Protein 7AT0 (pdb70)

Secondary structure (DSSP, 8-state):
--THHHHHHHHHHHH-GGG-SSHHHHHHHHHHHHTTS---TT-EEEEEE-SSSEEEEEE-TT-EEEEEEEEE--STTTS--HHHHHHHHHHHHHHHTEEEEEE----TTTS-TTHHHHHHHHHHHHHHHTT--GGGEEEEEETHHHHHHHHHHHHHHHTTPPP-SEEEEES----TT--STHHHHTTTT-SS--HHHHHHHHHHHHTTS-TT-TTTSGGGS--TT---EEEEEESS-TTHHHHHHHHHHHHHTT--EEEEEETTPPTTGGGGTTT-HHHHHHHHHHHHHHHHHH-/--HHHHHHHHHHHHH-GGG-SSHHHHHHHHHHHHTTSPPPTT-EEEEEEETTEEEEEEE-TT-EEEEEEEEE--STTTS--HHHHHHHHHHHHHHHTEEEEEE----TTTS-TTHHHHHHHHHHHHHHHTT--GGGEEEEEETHHHHHHHHHHHHHHHTTPPP-SEEEEES----TT--STHHHHTTTTSSS--HHHHHHHHHHHHTTS-TT-TTTSGGGS--TTPPPEEEEEETT-TTHHHHHHHHHHHHHTT--EEEEEETT--TTGGGGTTT-HHHHHHHHHHHHHHHHH-

Organism: NCBI:txid77133

InterPro domains:
  IPR002168 Lipase, GDXG, putative histidine active site [PS01173] (69-85)
  IPR013094 Alpha/beta hydrolase fold-3 [PF07859] (69-270)
  IPR029058 Alpha/Beta hydrolase fold [G3DSA:3.40.50.1820] (4-295)
  IPR029058 Alpha/Beta hydrolase fold [SSF53474] (12-294)
  IPR033140 Lipase, GDXG, putative serine active site [PS01174] (137-149)
  IPR050300 GDXG lipolytic enzyme [PTHR48081] (61-293)

Structure (mmCIF, N/CA/C/O backbone):
data_7AT0
#
_entry.id   7AT0
#
_cell.length_a   47.883
_cell.length_b   80.168
_cell.length_c   144.989
_cell.angle_alpha   90.00
_cell.angle_beta   90.00
_cell.angle_gamma   90.00
#
_symmetry.space_group_name_H-M   'P 21 21 21'
#
loop_
_entity.id
_entity.type
_entity.pdbx_description
1 polymer EstD11
2 non-polymer 'FORMIC ACID'
3 non-polymer PHENOL
4 water water
#
loop_
_atom_site.group_PDB
_atom_site.id
_atom_site.type_symbol
_atom_site.label_atom_id
_atom_site.label_alt_id
_atom_site.label_comp_id
_atom_site.label_asym_id
_atom_site.label_entity_id
_atom_site.label_seq_id
_atom_site.pdbx_PDB_ins_code
_atom_site.Cartn_x
_atom_site.Cartn_y
_atom_site.Cartn_z
_atom_site.occupancy
_atom_site.B_iso_or_equiv
_atom_site.auth_seq_id
_atom_site.auth_comp_id
_atom_site.auth_asym_id
_atom_site.auth_atom_id
_atom_site.pdbx_PDB_model_num
ATOM 1 N N . ALA A 1 1 ? -18.149 -12.771 -14.048 1.00 36.90 2 ALA A N 1
ATOM 2 C CA . ALA A 1 1 ? -17.269 -11.591 -13.842 1.00 30.58 2 ALA A CA 1
ATOM 3 C C . ALA A 1 1 ? -17.992 -10.363 -14.288 1.00 27.25 2 ALA A C 1
ATOM 4 O O . ALA A 1 1 ? -18.991 -10.487 -14.996 1.00 27.63 2 ALA A O 1
ATOM 6 N N . SER A 1 2 ? -17.534 -9.186 -13.834 1.00 25.33 3 SER A N 1
ATOM 7 C CA . SER A 1 2 ? -18.104 -7.903 -14.257 1.00 29.83 3 SER A CA 1
ATOM 8 C C . SER A 1 2 ? -18.109 -7.784 -15.795 1.00 27.76 3 SER A C 1
ATOM 9 O O . SER A 1 2 ? -17.265 -8.307 -16.478 1.00 25.21 3 SER A O 1
ATOM 12 N N . GLU A 1 3 ? -19.111 -7.109 -16.353 1.00 28.41 4 GLU A N 1
ATOM 13 C CA . GLU A 1 3 ? -19.119 -6.842 -17.803 1.00 25.70 4 GLU A CA 1
ATOM 14 C C . GLU A 1 3 ? -17.906 -6.010 -18.256 1.00 23.54 4 GLU A C 1
ATOM 15 O O . GLU A 1 3 ? -17.475 -6.097 -19.407 1.00 24.67 4 GLU A O 1
ATOM 21 N N . ALA A 1 4 ? -17.345 -5.221 -17.334 1.00 20.78 5 ALA A N 1
ATOM 22 C CA . ALA A 1 4 ? -16.097 -4.488 -17.577 1.00 20.12 5 ALA A CA 1
ATOM 23 C C . ALA A 1 4 ? -14.942 -5.368 -18.026 1.00 16.20 5 ALA A C 1
ATOM 24 O O . ALA A 1 4 ? -14.044 -4.914 -18.774 1.00 16.86 5 ALA A O 1
ATOM 26 N N . LEU A 1 5 ? -14.944 -6.621 -17.596 1.00 16.18 6 LEU A N 1
ATOM 27 C CA . LEU A 1 5 ? -13.938 -7.554 -18.063 1.00 16.20 6 LEU A CA 1
ATOM 28 C C . LEU A 1 5 ? -13.926 -7.642 -19.591 1.00 14.90 6 LEU A C 1
ATOM 29 O O . LEU A 1 5 ? -12.875 -7.667 -20.189 1.00 14.78 6 LEU A O 1
ATOM 34 N N . THR A 1 6 ? -15.097 -7.626 -20.223 1.00 14.51 7 THR A N 1
ATOM 35 C CA . THR A 1 6 ? -15.168 -7.676 -21.679 1.00 14.87 7 THR A CA 1
ATOM 36 C C . THR A 1 6 ? -14.462 -6.513 -22.332 1.00 13.39 7 THR A C 1
ATOM 37 O O . THR A 1 6 ? -13.775 -6.671 -23.326 1.00 13.71 7 THR A O 1
ATOM 41 N N . MET A 1 7 ? -14.597 -5.322 -21.750 1.00 13.32 8 MET A N 1
ATOM 42 C CA . MET A 1 7 ? -13.917 -4.150 -22.278 1.00 12.69 8 MET A CA 1
ATOM 43 C C . MET A 1 7 ? -12.392 -4.327 -22.225 1.00 11.75 8 MET A C 1
ATOM 44 O O . MET A 1 7 ? -11.673 -3.984 -23.165 1.00 12.42 8 MET A O 1
ATOM 49 N N . ILE A 1 8 ? -11.899 -4.853 -21.109 1.00 12.28 9 ILE A N 1
ATOM 50 C CA . ILE A 1 8 ? -10.469 -5.067 -20.965 1.00 12.76 9 ILE A CA 1
ATOM 51 C C . ILE A 1 8 ? -9.984 -6.151 -21.925 1.00 11.62 9 ILE A C 1
ATOM 52 O O . ILE A 1 8 ? -8.942 -6.028 -22.582 1.00 12.04 9 ILE A O 1
ATOM 57 N N . VAL A 1 9 ? -10.747 -7.235 -22.023 1.00 12.57 10 VAL A N 1
ATOM 58 C CA . VAL A 1 9 ? -10.411 -8.279 -22.990 1.00 12.31 10 VAL A CA 1
ATOM 59 C C . VAL A 1 9 ? -10.343 -7.734 -24.408 1.00 11.96 10 VAL A C 1
ATOM 60 O O . VAL A 1 9 ? -9.405 -8.024 -25.141 1.00 12.80 10 VAL A O 1
ATOM 64 N N . ASN A 1 10 ? -11.331 -6.931 -24.783 1.00 11.27 11 ASN A N 1
ATOM 65 C CA . ASN A 1 10 ? -11.340 -6.356 -26.129 1.00 12.00 11 ASN A CA 1
ATOM 66 C C . ASN A 1 10 ? -10.134 -5.450 -26.363 1.00 11.56 11 ASN A C 1
ATOM 67 O O . ASN A 1 10 ? -9.557 -5.443 -27.436 1.00 12.29 11 ASN A O 1
ATOM 72 N N . LEU A 1 11 ? -9.762 -4.655 -25.353 1.00 11.33 12 LEU A N 1
ATOM 73 C CA . LEU A 1 11 ? -8.574 -3.813 -25.460 1.00 11.47 12 LEU A CA 1
ATOM 74 C C . LEU A 1 11 ? -7.338 -4.682 -25.752 1.00 11.72 12 LEU A C 1
ATOM 75 O O . LEU A 1 11 ? -6.548 -4.398 -26.642 1.00 12.38 12 LEU A O 1
ATOM 80 N N . LEU A 1 12 ? -7.160 -5.723 -24.936 1.00 11.30 13 LEU A N 1
ATOM 81 C CA . LEU A 1 12 ? -6.003 -6.571 -25.028 1.00 11.94 13 LEU A CA 1
ATOM 82 C C . LEU A 1 12 ? -5.940 -7.381 -26.314 1.00 12.36 13 LEU A C 1
ATOM 83 O O . LEU A 1 12 ? -4.864 -7.536 -26.895 1.00 13.19 13 LEU A O 1
ATOM 88 N N . ARG A 1 13 ? -7.082 -7.880 -26.776 1.00 12.86 14 ARG A N 1
ATOM 89 C CA . ARG A 1 13 ? -7.083 -8.657 -28.010 1.00 13.81 14 ARG A CA 1
ATOM 90 C C . ARG A 1 13 ? -6.699 -7.827 -29.207 1.00 14.27 14 ARG A C 1
ATOM 91 O O . ARG A 1 13 ? -6.154 -8.365 -30.169 1.00 16.48 14 ARG A O 1
ATOM 99 N N A SER A 1 14 ? -6.991 -6.522 -29.168 0.57 13.30 15 SER A N 1
ATOM 100 N N B SER A 1 14 ? -6.977 -6.522 -29.149 0.43 13.96 15 SER A N 1
ATOM 101 C CA A SER A 1 14 ? -6.588 -5.624 -30.261 0.57 15.07 15 SER A CA 1
ATOM 102 C CA B SER A 1 14 ? -6.605 -5.625 -30.236 0.43 16.24 15 SER A CA 1
ATOM 103 C C A SER A 1 14 ? -5.161 -5.126 -30.121 0.57 15.21 15 SER A C 1
ATOM 104 C C B SER A 1 14 ? -5.175 -5.115 -30.118 0.43 15.59 15 SER A C 1
ATOM 105 O O A SER A 1 14 ? -4.426 -5.097 -31.120 0.57 18.95 15 SER A O 1
ATOM 106 O O B SER A 1 14 ? -4.445 -5.082 -31.122 0.43 18.70 15 SER A O 1
ATOM 111 N N . GLN A 1 15 ? -4.777 -4.684 -28.914 1.00 13.65 16 GLN A N 1
ATOM 112 C CA . GLN A 1 15 ? -3.444 -4.116 -28.737 1.00 14.60 16 GLN A CA 1
ATOM 113 C C . GLN A 1 15 ? -2.352 -5.147 -28.810 1.00 15.65 16 GLN A C 1
ATOM 114 O O . GLN A 1 15 ? -1.278 -4.858 -29.321 1.00 16.16 16 GLN A O 1
ATOM 120 N N . ARG A 1 16 ? -2.606 -6.350 -28.280 1.00 15.26 17 ARG A N 1
ATOM 121 C CA . ARG A 1 16 ? -1.661 -7.467 -28.354 1.00 16.65 17 ARG A CA 1
ATOM 122 C C . ARG A 1 16 ? -0.288 -7.001 -27.890 1.00 17.34 17 ARG A C 1
ATOM 123 O O . ARG A 1 16 ? 0.713 -7.040 -28.620 1.00 17.08 17 ARG A O 1
ATOM 131 N N . PRO A 1 17 ? -0.179 -6.518 -26.643 1.00 17.00 18 PRO A N 1
ATOM 132 C CA . PRO A 1 17 ? 1.055 -5.853 -26.241 1.00 17.56 18 PRO A CA 1
ATOM 133 C C . PRO A 1 17 ? 2.310 -6.741 -26.316 1.00 18.57 18 PRO A C 1
ATOM 134 O O . PRO A 1 17 ? 3.406 -6.236 -26.584 1.00 23.33 18 PRO A O 1
ATOM 138 N N . LEU A 1 18 ? 2.166 -8.036 -26.077 1.00 16.34 19 LEU A N 1
ATOM 139 C CA . LEU A 1 18 ? 3.335 -8.930 -26.141 1.00 14.91 19 LEU A CA 1
ATOM 140 C C . LEU A 1 18 ? 3.672 -9.443 -27.552 1.00 15.83 19 LEU A C 1
ATOM 141 O O . LEU A 1 18 ? 4.577 -10.262 -27.699 1.00 20.42 19 LEU A O 1
ATOM 146 N N . GLN A 1 19 ? 2.940 -8.971 -28.569 1.00 16.43 20 GLN A N 1
ATOM 147 C CA . GLN A 1 19 ? 3.111 -9.440 -29.942 1.00 17.18 20 GLN A CA 1
ATOM 148 C C . GLN A 1 19 ? 3.667 -8.376 -30.873 1.00 16.84 20 GLN A C 1
ATOM 149 O O . GLN A 1 19 ? 3.756 -8.561 -32.093 1.00 21.19 20 GLN A O 1
ATOM 155 N N . GLU A 1 20 ? 4.124 -7.262 -30.329 1.00 17.33 21 GLU A N 1
ATOM 156 C CA . GLU A 1 20 ? 4.680 -6.196 -31.196 1.00 16.05 21 GLU A CA 1
ATOM 157 C C . GLU A 1 20 ? 5.957 -6.698 -31.853 1.00 17.47 21 GLU A C 1
ATOM 158 O O . GLU A 1 20 ? 6.667 -7.527 -31.283 1.00 19.02 21 GLU A O 1
ATOM 164 N N . PRO A 1 21 ? 6.266 -6.238 -33.085 1.00 18.81 22 PRO A N 1
ATOM 165 C CA . PRO A 1 21 ? 7.340 -6.842 -33.877 1.00 20.59 22 PRO A CA 1
ATOM 166 C C . PRO A 1 21 ? 8.766 -6.646 -33.409 1.00 17.27 22 PRO A C 1
ATOM 167 O O . PRO A 1 21 ? 9.628 -7.437 -33.783 1.00 19.68 22 PRO A O 1
ATOM 171 N N . THR A 1 22 ? 9.006 -5.613 -32.595 1.00 15.73 23 THR A N 1
ATOM 172 C CA . THR A 1 22 ? 10.316 -5.318 -32.072 1.00 14.18 23 THR A CA 1
ATOM 173 C C . THR A 1 22 ? 10.202 -5.047 -30.599 1.00 13.34 23 THR A C 1
ATOM 174 O O . THR A 1 22 ? 9.149 -4.680 -30.083 1.00 12.41 23 THR A O 1
ATOM 178 N N . VAL A 1 23 ? 11.322 -5.181 -29.896 1.00 11.59 24 VAL A N 1
ATOM 179 C CA . VAL A 1 23 ? 11.360 -4.904 -28.466 1.00 10.54 24 VAL A CA 1
ATOM 180 C C . VAL A 1 23 ? 10.987 -3.473 -28.199 1.00 11.09 24 VAL A C 1
ATOM 181 O O . VAL A 1 23 ? 10.194 -3.171 -27.302 1.00 10.63 24 VAL A O 1
ATOM 185 N N . GLU A 1 24 ? 11.518 -2.536 -29.007 1.00 11.51 25 GLU A N 1
ATOM 186 C CA . GLU A 1 24 ? 11.184 -1.143 -28.770 1.00 13.03 25 GLU A CA 1
ATOM 187 C C . GLU A 1 24 ? 9.704 -0.851 -28.971 1.00 11.17 25 GLU A C 1
ATOM 188 O O . GLU A 1 24 ? 9.130 -0.041 -28.234 1.00 12.18 25 GLU A O 1
ATOM 194 N N . GLN A 1 25 ? 9.076 -1.489 -29.957 1.00 11.81 26 GLN A N 1
ATOM 195 C CA . GLN A 1 25 ? 7.646 -1.318 -30.165 1.00 12.68 26 GLN A CA 1
ATOM 196 C C . GLN A 1 25 ? 6.846 -1.928 -29.024 1.00 11.40 26 GLN A C 1
ATOM 197 O O . GLN A 1 25 ? 5.832 -1.378 -28.631 1.00 12.19 26 GLN A O 1
ATOM 203 N N A MET A 1 26 ? 7.322 -3.042 -28.458 0.54 11.50 27 MET A N 1
ATOM 204 N N B MET A 1 26 ? 7.323 -3.043 -28.460 0.46 11.71 27 MET A N 1
ATOM 205 C CA A MET A 1 26 ? 6.674 -3.611 -27.276 0.54 10.04 27 MET A CA 1
ATOM 206 C CA B MET A 1 26 ? 6.683 -3.623 -27.283 0.46 10.79 27 MET A CA 1
ATOM 207 C C A MET A 1 26 ? 6.759 -2.635 -26.103 0.54 9.63 27 MET A C 1
ATOM 208 C C B MET A 1 26 ? 6.763 -2.644 -26.106 0.46 9.97 27 MET A C 1
ATOM 209 O O A MET A 1 26 ? 5.779 -2.414 -25.402 0.54 10.85 27 MET A O 1
ATOM 210 O O B MET A 1 26 ? 5.778 -2.421 -25.410 0.46 10.78 27 MET A O 1
ATOM 219 N N . ARG A 1 27 ? 7.952 -2.082 -25.886 1.00 10.08 28 ARG A N 1
ATOM 220 C CA . ARG A 1 27 ? 8.152 -1.133 -24.797 1.00 9.46 28 ARG A CA 1
ATOM 221 C C . ARG A 1 27 ? 7.243 0.076 -24.936 1.00 10.13 28 ARG A C 1
ATOM 222 O O . ARG A 1 27 ? 6.562 0.499 -24.001 1.00 10.51 28 ARG A O 1
ATOM 230 N N . ALA A 1 28 ? 7.254 0.662 -26.134 1.00 11.61 29 ALA A N 1
ATOM 231 C CA . ALA A 1 28 ? 6.464 1.864 -26.386 1.00 12.15 29 ALA A CA 1
ATOM 232 C C . ALA A 1 28 ? 4.982 1.580 -26.304 1.00 11.67 29 ALA A C 1
ATOM 233 O O . ALA A 1 28 ? 4.208 2.420 -25.853 1.00 12.66 29 ALA A O 1
ATOM 235 N N . GLY A 1 29 ? 4.564 0.410 -26.785 1.00 12.24 30 GLY A N 1
ATOM 236 C CA . GLY A 1 29 ? 3.163 0.040 -26.747 1.00 13.10 30 GLY A CA 1
ATOM 237 C C . GLY A 1 29 ? 2.645 -0.058 -25.320 1.00 11.54 30 GLY A C 1
ATOM 238 O O . GLY A 1 29 ? 1.524 0.352 -25.034 1.00 12.85 30 GLY A O 1
ATOM 239 N N . LEU A 1 30 ? 3.442 -0.644 -24.426 1.00 11.15 31 LEU A N 1
ATOM 240 C CA . LEU A 1 30 ? 2.992 -0.795 -23.050 1.00 10.79 31 LEU A CA 1
ATOM 241 C C . LEU A 1 30 ? 2.936 0.584 -22.387 1.00 11.00 31 LEU A C 1
ATOM 242 O O . LEU A 1 30 ? 2.007 0.867 -21.625 1.00 12.52 31 LEU A O 1
ATOM 247 N N . GLU A 1 31 ? 3.931 1.446 -22.671 1.00 11.20 32 GLU A N 1
ATOM 248 C CA . GLU A 1 31 ? 3.879 2.810 -22.155 1.00 12.44 32 GLU A CA 1
ATOM 249 C C . GLU A 1 31 ? 2.653 3.547 -22.633 1.00 12.60 32 GLU A C 1
ATOM 250 O O . GLU A 1 31 ? 1.992 4.277 -21.878 1.00 14.23 32 GLU A O 1
ATOM 256 N N . ALA A 1 32 ? 2.288 3.361 -23.899 1.00 12.81 33 ALA A N 1
ATOM 257 C CA . ALA A 1 32 ? 1.120 4.028 -24.412 1.00 14.06 33 ALA A CA 1
ATOM 258 C C . ALA A 1 32 ? -0.160 3.571 -23.715 1.00 13.16 33 ALA A C 1
ATOM 259 O O . ALA A 1 32 ? -1.034 4.372 -23.415 1.00 13.74 33 ALA A O 1
ATOM 261 N N A MET A 1 33 ? -0.268 2.273 -23.450 0.62 12.54 34 MET A N 1
ATOM 262 N N B MET A 1 33 ? -0.266 2.268 -23.452 0.38 12.92 34 MET A N 1
ATOM 263 C CA A MET A 1 33 ? -1.445 1.745 -22.772 0.62 13.51 34 MET A CA 1
ATOM 264 C CA B MET A 1 33 ? -1.412 1.717 -22.737 0.38 14.18 34 MET A CA 1
ATOM 265 C C A MET A 1 33 ? -1.515 2.291 -21.340 0.62 13.22 34 MET A C 1
ATOM 266 C C B MET A 1 33 ? -1.508 2.302 -21.345 0.38 13.70 34 MET A C 1
ATOM 267 O O A MET A 1 33 ? -2.571 2.685 -20.872 0.62 14.51 34 MET A O 1
ATOM 268 O O B MET A 1 33 ? -2.572 2.704 -20.896 0.38 15.28 34 MET A O 1
ATOM 277 N N . ALA A 1 34 ? -0.373 2.329 -20.642 1.00 13.90 35 ALA A N 1
ATOM 278 C CA . ALA A 1 34 ? -0.349 2.761 -19.245 1.00 16.03 35 ALA A CA 1
ATOM 279 C C . ALA A 1 34 ? -0.775 4.201 -19.090 1.00 17.88 35 ALA A C 1
ATOM 280 O O . ALA A 1 34 ? -1.361 4.555 -18.076 1.00 20.23 35 ALA A O 1
ATOM 282 N N . GLN A 1 35 ? -0.469 5.026 -20.092 1.00 19.21 36 GLN A N 1
ATOM 283 C CA . GLN A 1 35 ? -0.891 6.426 -20.125 1.00 27.17 36 GLN A CA 1
ATOM 284 C C . GLN A 1 35 ? -2.383 6.610 -20.051 1.00 25.98 36 GLN A C 1
ATOM 285 O O . GLN A 1 35 ? -2.846 7.686 -19.697 1.00 32.68 36 GLN A O 1
ATOM 291 N N . MET A 1 36 ? -3.148 5.564 -20.380 1.00 21.40 37 MET A N 1
ATOM 292 C CA . MET A 1 36 ? -4.603 5.655 -20.382 1.00 25.39 37 MET A CA 1
ATOM 293 C C . MET A 1 36 ? -5.144 5.746 -18.950 1.00 25.42 37 MET A C 1
ATOM 294 O O . MET A 1 36 ? -6.196 6.306 -18.765 1.00 35.37 37 MET A O 1
ATOM 299 N N . SER A 1 37 ? -4.425 5.231 -17.948 1.00 19.12 38 SER A N 1
ATOM 300 C CA . SER A 1 37 ? -4.939 5.223 -16.581 1.00 20.31 38 SER A CA 1
ATOM 301 C C . SER A 1 37 ? -4.704 6.579 -15.905 1.00 27.14 38 SER A C 1
ATOM 302 O O . SER A 1 37 ? -3.590 7.089 -15.883 1.00 34.80 38 SER A O 1
ATOM 305 N N . PRO A 1 38 ? -5.754 7.247 -15.369 1.00 34.59 39 PRO A N 1
ATOM 306 C CA . PRO A 1 38 ? -5.584 8.586 -14.786 1.00 33.85 39 PRO A CA 1
ATOM 307 C C . PRO A 1 38 ? -4.788 8.537 -13.491 1.00 33.35 39 PRO A C 1
ATOM 308 O O . PRO A 1 38 ? -5.285 7.937 -12.541 1.00 38.06 39 PRO A O 1
ATOM 312 N N . LEU A 1 39 ? -3.561 9.080 -13.476 1.00 40.24 40 LEU A N 1
ATOM 313 C CA . LEU A 1 39 ? -2.736 9.085 -12.266 1.00 36.32 40 LEU A CA 1
ATOM 314 C C . LEU A 1 39 ? -3.206 10.231 -11.373 1.00 37.17 40 LEU A C 1
ATOM 315 O O . LEU A 1 39 ? -3.191 11.385 -11.781 1.00 45.52 40 LEU A O 1
ATOM 320 N N . PRO A 1 40 ? -3.655 9.938 -10.135 1.00 29.03 41 PRO A N 1
ATOM 321 C CA . PRO A 1 40 ? -4.211 10.944 -9.238 1.00 28.61 41 PRO A CA 1
ATOM 322 C C . PRO A 1 40 ? -3.215 12.022 -8.864 1.00 29.25 41 PRO A C 1
ATOM 323 O O . PRO A 1 40 ? -2.013 11.787 -8.720 1.00 26.41 41 PRO A O 1
ATOM 327 N N . ALA A 1 41 ? -3.751 13.229 -8.678 1.00 32.28 42 ALA A N 1
ATOM 328 C CA . ALA A 1 41 ? -2.974 14.398 -8.329 1.00 34.54 42 ALA A CA 1
ATOM 329 C C . ALA A 1 41 ? -2.315 14.293 -6.951 1.00 27.07 42 ALA A C 1
ATOM 330 O O . ALA A 1 41 ? -1.310 14.943 -6.715 1.00 29.38 42 ALA A O 1
ATOM 332 N N . ASP A 1 42 ? -2.861 13.450 -6.064 1.00 25.34 43 ASP A N 1
ATOM 333 C CA . ASP A 1 42 ? -2.334 13.315 -4.708 1.00 23.50 43 ASP A CA 1
ATOM 334 C C . ASP A 1 42 ? -1.138 12.350 -4.595 1.00 20.56 43 ASP A C 1
ATOM 335 O O . ASP A 1 42 ? -0.613 12.160 -3.518 1.00 22.81 43 ASP A O 1
ATOM 340 N N . VAL A 1 43 ? -0.712 11.755 -5.718 1.00 18.92 44 VAL A N 1
ATOM 341 C CA . VAL A 1 43 ? 0.453 10.881 -5.715 1.00 18.97 44 VAL A CA 1
ATOM 342 C C . VAL A 1 43 ? 1.718 11.732 -5.794 1.00 19.84 44 VAL A C 1
ATOM 343 O O . VAL A 1 43 ? 1.793 12.682 -6.587 1.00 23.93 44 VAL A O 1
ATOM 347 N N . GLU A 1 44 ? 2.685 11.420 -4.918 1.00 19.58 45 GLU A N 1
ATOM 348 C CA . GLU A 1 44 ? 3.999 12.057 -4.922 1.00 21.19 45 GLU A CA 1
ATOM 349 C C . GLU A 1 44 ? 5.046 11.054 -5.381 1.00 19.83 45 GLU A C 1
ATOM 350 O O . GLU A 1 44 ? 5.182 10.000 -4.785 1.00 21.42 45 GLU A O 1
ATOM 356 N N . LEU A 1 45 ? 5.767 11.400 -6.448 1.00 19.49 46 LEU A N 1
ATOM 357 C CA . LEU A 1 45 ? 6.796 10.565 -7.021 1.00 20.92 46 LEU A CA 1
ATOM 358 C C . LEU A 1 45 ? 8.102 11.303 -6.872 1.00 21.72 46 LEU A C 1
ATOM 359 O O . LEU A 1 45 ? 8.200 12.471 -7.304 1.00 28.38 46 LEU A O 1
ATOM 364 N N . THR A 1 46 ? 9.114 10.621 -6.306 1.00 17.72 47 THR A N 1
ATOM 365 C CA . THR A 1 46 ? 10.455 11.188 -6.057 1.00 19.37 47 THR A CA 1
ATOM 366 C C . THR A 1 46 ? 11.500 10.228 -6.633 1.00 18.64 47 THR A C 1
ATOM 367 O O . THR A 1 46 ? 11.618 9.093 -6.183 1.00 18.90 47 THR A O 1
ATOM 371 N N . THR A 1 47 ? 12.257 10.690 -7.630 1.00 19.65 48 THR A N 1
ATOM 372 C CA . THR A 1 47 ? 13.277 9.837 -8.206 1.00 19.08 48 THR A CA 1
ATOM 373 C C . THR A 1 47 ? 14.408 9.704 -7.164 1.00 17.62 48 THR A C 1
ATOM 374 O O . THR A 1 47 ? 14.703 10.651 -6.374 1.00 23.33 48 THR A O 1
ATOM 378 N N . VAL A 1 48 ? 15.047 8.530 -7.162 1.00 17.66 49 VAL A N 1
ATOM 379 C CA . VAL A 1 48 ? 16.116 8.233 -6.231 1.00 18.08 49 VAL A CA 1
ATOM 380 C C . VAL A 1 48 ? 17.100 7.269 -6.880 1.00 16.19 49 VAL A C 1
ATOM 381 O O . VAL A 1 48 ? 16.733 6.478 -7.746 1.00 16.58 49 VAL A O 1
ATOM 385 N N . ASP A 1 49 ? 18.365 7.350 -6.476 1.00 18.28 50 ASP A N 1
ATOM 386 C CA . ASP A 1 49 ? 19.349 6.332 -6.797 1.00 17.83 50 ASP A CA 1
ATOM 387 C C . ASP A 1 49 ? 19.327 5.345 -5.642 1.00 17.68 50 ASP A C 1
ATOM 388 O O . ASP A 1 49 ? 19.831 5.650 -4.574 1.00 20.28 50 ASP A O 1
ATOM 393 N N . ALA A 1 50 ? 18.709 4.182 -5.858 1.00 16.97 51 ALA A N 1
ATOM 394 C CA . ALA A 1 50 ? 18.497 3.176 -4.828 1.00 16.90 51 ALA A CA 1
ATOM 395 C C . ALA A 1 50 ? 19.728 2.264 -4.820 1.00 17.40 51 ALA A C 1
ATOM 396 O O . ALA A 1 50 ? 19.693 1.114 -5.210 1.00 18.43 51 ALA A O 1
ATOM 398 N N . GLY A 1 51 ? 20.848 2.835 -4.385 1.00 20.53 52 GLY A N 1
ATOM 399 C CA . GLY A 1 51 ? 22.071 2.103 -4.237 1.00 22.44 52 GLY A CA 1
ATOM 400 C C . GLY A 1 51 ? 22.666 1.583 -5.534 1.00 21.92 52 GLY A C 1
ATOM 401 O O . GLY A 1 51 ? 23.266 0.524 -5.549 1.00 28.34 52 GLY A O 1
ATOM 402 N N . GLY A 1 52 ? 22.501 2.345 -6.621 1.00 20.01 53 GLY A N 1
ATOM 403 C CA . GLY A 1 52 ? 23.005 1.996 -7.952 1.00 20.15 53 GLY A CA 1
ATOM 404 C C . GLY A 1 52 ? 21.977 1.462 -8.935 1.00 17.59 53 GLY A C 1
ATOM 405 O O . GLY A 1 52 ? 22.315 1.055 -10.033 1.00 21.87 53 GLY A O 1
ATOM 406 N N A VAL A 1 53 ? 20.726 1.441 -8.500 0.75 13.96 54 VAL A N 1
ATOM 407 N N B VAL A 1 53 ? 20.722 1.381 -8.492 0.25 16.06 54 VAL A N 1
ATOM 408 C CA A VAL A 1 53 ? 19.570 1.064 -9.296 0.75 13.09 54 VAL A CA 1
ATOM 409 C CA B VAL A 1 53 ? 19.603 1.077 -9.374 0.25 15.37 54 VAL A CA 1
ATOM 410 C C A VAL A 1 53 ? 18.646 2.275 -9.303 0.75 11.13 54 VAL A C 1
ATOM 411 C C B VAL A 1 53 ? 18.653 2.265 -9.317 0.25 12.86 54 VAL A C 1
ATOM 412 O O A VAL A 1 53 ? 18.256 2.763 -8.247 0.75 12.96 54 VAL A O 1
ATOM 413 O O B VAL A 1 53 ? 18.265 2.709 -8.242 0.25 13.64 54 VAL A O 1
ATOM 420 N N . PRO A 1 54 ? 18.228 2.834 -10.466 1.00 12.01 55 PRO A N 1
ATOM 421 C CA . PRO A 1 54 ? 17.311 3.965 -10.437 1.00 11.57 55 PRO A CA 1
ATOM 422 C C . PRO A 1 54 ? 15.975 3.513 -9.910 1.00 11.82 55 PRO A C 1
ATOM 423 O O . PRO A 1 54 ? 15.497 2.391 -10.168 1.00 12.45 55 PRO A O 1
ATOM 427 N N . GLY A 1 55 ? 15.330 4.389 -9.145 1.00 12.80 56 GLY A N 1
ATOM 428 C CA . GLY A 1 55 ? 14.025 4.097 -8.629 1.00 13.70 56 GLY A CA 1
ATOM 429 C C . GLY A 1 55 ? 13.190 5.344 -8.471 1.00 12.84 56 GLY A C 1
ATOM 430 O O . GLY A 1 55 ? 13.620 6.494 -8.719 1.00 14.51 56 GLY A O 1
ATOM 431 N N . ALA A 1 56 ? 11.937 5.121 -8.098 1.00 12.78 57 ALA A N 1
ATOM 432 C CA . ALA A 1 56 ? 11.068 6.202 -7.704 1.00 13.45 57 ALA A CA 1
ATOM 433 C C . ALA A 1 56 ? 10.314 5.805 -6.455 1.00 12.76 57 ALA A C 1
ATOM 434 O O . ALA A 1 56 ? 9.731 4.724 -6.370 1.00 12.47 57 ALA A O 1
ATOM 436 N N . TRP A 1 57 ? 10.358 6.682 -5.453 1.00 13.32 58 TRP A N 1
ATOM 437 C CA . TRP A 1 57 ? 9.450 6.561 -4.332 1.00 13.79 58 TRP A CA 1
ATOM 438 C C . TRP A 1 57 ? 8.065 7.027 -4.757 1.00 13.27 58 TRP A C 1
ATOM 439 O O . TRP A 1 57 ? 7.922 8.062 -5.382 1.00 15.35 58 TRP A O 1
ATOM 450 N N . VAL A 1 58 ? 7.059 6.238 -4.408 1.00 12.86 59 VAL A N 1
ATOM 451 C CA . VAL A 1 58 ? 5.669 6.495 -4.682 1.00 14.05 59 VAL A CA 1
ATOM 452 C C . VAL A 1 58 ? 4.987 6.580 -3.322 1.00 13.69 59 VAL A C 1
ATOM 453 O O . VAL A 1 58 ? 5.015 5.633 -2.539 1.00 14.67 59 VAL A O 1
ATOM 457 N N . ARG A 1 59 ? 4.418 7.746 -3.031 1.00 15.32 60 ARG A N 1
ATOM 458 C CA . ARG A 1 59 ? 3.790 8.052 -1.758 1.00 18.27 60 ARG A CA 1
ATOM 459 C C . ARG A 1 59 ? 2.394 8.607 -2.048 1.00 16.44 60 ARG A C 1
ATOM 460 O O . ARG A 1 59 ? 2.174 9.345 -3.029 1.00 18.01 60 ARG A O 1
ATOM 468 N N . VAL A 1 60 ? 1.464 8.302 -1.151 1.00 16.22 61 VAL A N 1
ATOM 469 C CA . VAL A 1 60 ? 0.129 8.863 -1.199 1.00 15.11 61 VAL A CA 1
ATOM 470 C C . VAL A 1 60 ? -0.168 9.458 0.178 1.00 15.73 61 VAL A C 1
ATOM 471 O O . VAL A 1 60 ? 0.580 9.220 1.135 1.00 16.84 61 VAL A O 1
ATOM 475 N N . PRO A 1 61 ? -1.241 10.252 0.344 1.00 17.63 62 PRO A N 1
ATOM 476 C CA . PRO A 1 61 ? -1.441 10.953 1.61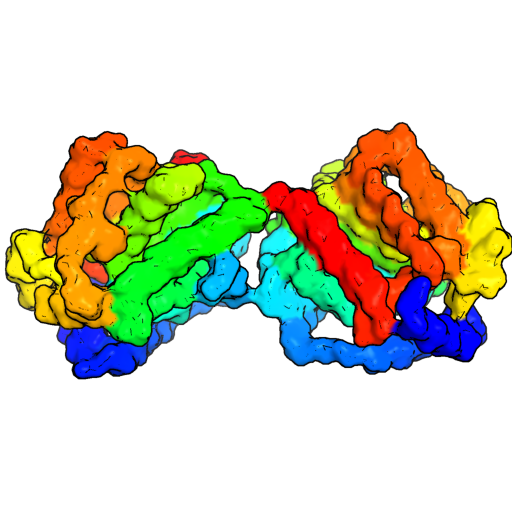3 1.00 19.21 62 PRO A CA 1
ATOM 477 C C . PRO A 1 61 ? -1.394 10.105 2.874 1.00 18.17 62 PRO A C 1
ATOM 478 O O . PRO A 1 61 ? -0.881 10.554 3.893 1.00 20.52 62 PRO A O 1
ATOM 482 N N . GLU A 1 62 ? -1.937 8.888 2.826 1.00 18.23 63 GLU A N 1
ATOM 483 C CA . GLU A 1 62 ? -1.981 8.049 4.034 1.00 18.77 63 GLU A CA 1
ATOM 484 C C . GLU A 1 62 ? -0.845 7.026 4.120 1.00 17.35 63 GLU A C 1
ATOM 485 O O . GLU A 1 62 ? -0.879 6.076 4.941 1.00 19.71 63 GLU A O 1
ATOM 491 N N . SER A 1 63 ? 0.191 7.202 3.296 1.00 16.44 64 SER A N 1
ATOM 492 C CA . SER A 1 63 ? 1.386 6.332 3.410 1.00 16.70 64 SER A CA 1
ATOM 493 C C . SER A 1 63 ? 2.067 6.452 4.770 1.00 17.65 64 SER A C 1
ATOM 494 O O . SER A 1 63 ? 2.521 7.538 5.103 1.00 19.50 64 SER A O 1
ATOM 497 N N . ASP A 1 64 ? 2.193 5.345 5.512 1.00 16.33 65 ASP A N 1
ATOM 498 C CA . ASP A 1 64 ? 3.004 5.288 6.731 1.00 17.07 65 ASP A CA 1
ATOM 499 C C . ASP A 1 64 ? 4.442 5.337 6.246 1.00 16.44 65 ASP A C 1
ATOM 500 O O . ASP A 1 64 ? 4.872 4.457 5.482 1.00 18.63 65 ASP A O 1
ATOM 505 N N . PRO A 1 65 ? 5.234 6.354 6.641 1.00 16.41 66 PRO A N 1
ATOM 506 C CA . PRO A 1 65 ? 6.545 6.538 6.014 1.00 18.87 66 PRO A CA 1
ATOM 507 C C . PRO A 1 65 ? 7.544 5.453 6.366 1.00 18.90 66 PRO A C 1
ATOM 508 O O . PRO A 1 65 ? 8.511 5.269 5.665 1.00 23.69 66 PRO A O 1
ATOM 512 N N . ASP A 1 66 ? 7.270 4.696 7.433 1.00 14.36 67 ASP A N 1
ATOM 513 C CA . ASP A 1 66 ? 8.169 3.630 7.822 1.00 15.05 67 ASP A CA 1
ATOM 514 C C . ASP A 1 66 ? 7.843 2.271 7.255 1.00 14.79 67 ASP A C 1
ATOM 515 O O . ASP A 1 66 ? 8.567 1.311 7.492 1.00 18.35 67 ASP A O 1
ATOM 520 N N . ARG A 1 67 ? 6.774 2.172 6.470 1.00 13.00 68 ARG A N 1
ATOM 521 C CA . ARG A 1 67 ? 6.414 0.904 5.828 1.00 13.30 68 ARG A CA 1
ATOM 522 C C . ARG A 1 67 ? 6.692 1.032 4.335 1.00 11.78 68 ARG A C 1
ATOM 523 O O . ARG A 1 67 ? 6.328 2.034 3.724 1.00 13.24 68 ARG A O 1
ATOM 531 N N . VAL A 1 68 ? 7.353 0.025 3.788 1.00 11.02 69 VAL A N 1
ATOM 532 C CA . VAL A 1 68 ? 7.828 0.093 2.425 1.00 10.42 69 VAL A CA 1
ATOM 533 C C . VAL A 1 68 ? 7.599 -1.220 1.696 1.00 10.49 69 VAL A C 1
ATOM 534 O O . VAL A 1 68 ? 7.977 -2.282 2.173 1.00 11.24 69 VAL A O 1
ATOM 538 N N . VAL A 1 69 ? 7.041 -1.116 0.483 1.00 9.84 70 VAL A N 1
ATOM 539 C CA . VAL A 1 69 ? 7.029 -2.211 -0.486 1.00 8.83 70 VAL A CA 1
ATOM 540 C C . VAL A 1 69 ? 8.064 -1.917 -1.565 1.00 8.47 70 VAL A C 1
ATOM 541 O O . VAL A 1 69 ? 7.994 -0.877 -2.228 1.00 10.03 70 VAL A O 1
ATOM 545 N N . LEU A 1 70 ? 8.980 -2.865 -1.776 1.00 8.36 71 LEU A N 1
ATOM 546 C CA . LEU A 1 70 ? 9.854 -2.853 -2.949 1.00 8.27 71 LEU A CA 1
ATOM 547 C C . LEU A 1 70 ? 9.052 -3.524 -4.085 1.00 8.12 71 LEU A C 1
ATOM 548 O O . LEU A 1 70 ? 8.691 -4.684 -3.975 1.00 8.77 71 LEU A O 1
ATOM 553 N N . TYR A 1 71 ? 8.718 -2.735 -5.128 1.00 8.41 72 TYR A N 1
ATOM 554 C CA . TYR A 1 71 ? 7.842 -3.235 -6.190 1.00 7.82 72 TYR A CA 1
ATOM 555 C C . TYR A 1 71 ? 8.647 -3.487 -7.444 1.00 7.66 72 TYR A C 1
ATOM 556 O O . TYR A 1 71 ? 9.389 -2.626 -7.908 1.00 8.67 72 TYR A O 1
ATOM 565 N N . LEU A 1 72 ? 8.468 -4.694 -7.969 1.00 7.68 73 LEU A N 1
ATOM 566 C CA . LEU A 1 72 ? 9.192 -5.257 -9.110 1.00 7.40 73 LEU A CA 1
ATOM 567 C C . LEU A 1 72 ? 8.215 -5.432 -10.271 1.00 7.55 73 LEU A C 1
ATOM 568 O O . LEU A 1 72 ? 7.379 -6.313 -10.279 1.00 8.01 73 LEU A O 1
ATOM 573 N N . HIS A 1 73 ? 8.317 -4.539 -11.263 1.00 8.26 74 HIS A N 1
ATOM 574 C CA . HIS A 1 73 ? 7.325 -4.517 -12.326 1.00 8.14 74 HIS A CA 1
ATOM 575 C C . HIS A 1 73 ? 7.422 -5.701 -13.270 1.00 7.90 74 HIS A C 1
ATOM 576 O O . HIS A 1 73 ? 8.471 -6.300 -13.469 1.00 8.70 74 HIS A O 1
ATOM 583 N N . GLY A 1 74 ? 6.302 -6.001 -13.910 1.00 8.73 75 GLY A N 1
ATOM 584 C CA . GLY A 1 74 ? 6.235 -6.979 -14.972 1.00 8.74 75 GLY A CA 1
ATOM 585 C C . GLY A 1 74 ? 6.667 -6.480 -16.306 1.00 8.47 75 GLY A C 1
ATOM 586 O O . GLY A 1 74 ? 7.070 -5.323 -16.467 1.00 8.91 75 GLY A O 1
ATOM 587 N N . GLY A 1 75 ? 6.603 -7.373 -17.285 1.00 8.88 76 GLY A N 1
ATOM 588 C CA . GLY A 1 75 ? 7.085 -7.110 -18.622 1.00 8.56 76 GLY A CA 1
ATOM 589 C C . GLY A 1 75 ? 8.052 -8.128 -19.169 1.00 8.18 76 GLY A C 1
ATOM 590 O O . GLY A 1 75 ? 8.850 -7.833 -20.054 1.00 8.15 76 GLY A O 1
ATOM 591 N N . GLY A 1 76 ? 8.004 -9.361 -18.680 1.00 8.19 77 GLY A N 1
ATOM 592 C CA . GLY A 1 76 ? 8.756 -10.444 -19.295 1.00 8.06 77 GLY A CA 1
ATOM 593 C C . GLY A 1 76 ? 10.265 -10.372 -19.119 1.00 8.27 77 GLY A C 1
ATOM 594 O O . GLY A 1 76 ? 10.985 -11.090 -19.817 1.00 8.71 77 GLY A O 1
ATOM 595 N N . TYR A 1 77 ? 10.728 -9.504 -18.207 1.00 7.44 78 TYR A N 1
ATOM 596 C CA . TYR A 1 77 ? 12.141 -9.162 -18.020 1.00 7.41 78 TYR A CA 1
ATOM 597 C C . TYR A 1 77 ? 12.708 -8.282 -19.140 1.00 7.32 78 TYR A C 1
ATOM 598 O O . TYR A 1 77 ? 13.890 -8.015 -19.169 1.00 8.48 78 TYR A O 1
ATOM 607 N N . VAL A 1 78 ? 11.826 -7.851 -20.053 1.00 7.48 79 VAL A N 1
ATOM 608 C CA . VAL A 1 78 ? 12.202 -7.158 -21.280 1.00 7.70 79 VAL A CA 1
ATOM 609 C C . VAL A 1 78 ? 11.570 -5.767 -21.425 1.00 7.48 79 VAL A C 1
ATOM 610 O O . VAL A 1 78 ? 12.208 -4.859 -21.929 1.00 8.53 79 VAL A O 1
ATOM 614 N N . ILE A 1 79 ? 10.323 -5.623 -20.979 1.00 7.89 80 ILE A N 1
ATOM 615 C CA . ILE A 1 79 ? 9.582 -4.380 -21.098 1.00 8.40 80 ILE A CA 1
ATOM 616 C C . ILE A 1 79 ? 9.097 -3.921 -19.717 1.00 8.41 80 ILE A C 1
ATOM 617 O O . ILE A 1 79 ? 9.431 -4.541 -18.697 1.00 8.44 80 ILE A O 1
ATOM 622 N N . GLY A 1 80 ? 8.343 -2.828 -19.706 1.00 8.88 81 GLY A N 1
ATOM 623 C CA . GLY A 1 80 ? 7.903 -2.212 -18.479 1.00 9.47 81 GLY A CA 1
ATOM 624 C C . GLY A 1 80 ? 8.897 -1.211 -17.986 1.00 8.98 81 GLY A C 1
ATOM 625 O O . GLY A 1 80 ? 10.074 -1.221 -18.342 1.00 10.21 81 GLY A O 1
ATOM 626 N N . SER A 1 81 ? 8.436 -0.330 -17.101 1.00 9.75 82 SER A N 1
ATOM 627 C CA . SER A 1 81 ? 9.219 0.783 -16.634 1.00 9.70 82 SER A CA 1
ATOM 628 C C . SER A 1 81 ? 8.526 1.420 -15.430 1.00 10.30 82 SER A C 1
ATOM 629 O O . SER A 1 81 ? 7.415 1.052 -15.058 1.00 10.35 82 SER A O 1
ATOM 632 N N . ILE A 1 82 ? 9.167 2.448 -14.875 1.00 11.03 83 ILE A N 1
ATOM 633 C CA . ILE A 1 82 ? 8.527 3.273 -13.870 1.00 12.04 83 ILE A CA 1
ATOM 634 C C . ILE A 1 82 ? 7.223 3.853 -14.403 1.00 11.96 83 ILE A C 1
ATOM 635 O O . ILE A 1 82 ? 6.237 3.962 -13.682 1.00 12.93 83 ILE A O 1
ATOM 640 N N . ARG A 1 83 ? 7.204 4.257 -15.676 1.00 12.09 84 ARG A N 1
ATOM 641 C CA . ARG A 1 83 ? 5.991 4.810 -16.259 1.00 12.95 84 ARG A CA 1
ATOM 642 C C . ARG A 1 83 ? 4.867 3.792 -16.375 1.00 11.65 84 ARG A C 1
ATOM 643 O O . ARG A 1 83 ? 3.702 4.120 -16.183 1.00 13.67 84 ARG A O 1
ATOM 651 N N . THR A 1 84 ? 5.188 2.549 -16.740 1.00 10.39 85 THR A N 1
ATOM 652 C CA . THR A 1 84 ? 4.113 1.589 -16.959 1.00 9.89 85 THR A CA 1
ATOM 653 C C . THR A 1 84 ? 3.438 1.174 -15.648 1.00 9.67 85 THR A C 1
ATOM 654 O O . THR A 1 84 ? 2.247 0.888 -15.636 1.00 10.48 85 THR A O 1
ATOM 658 N N . HIS A 1 85 ? 4.224 1.149 -14.556 1.00 9.04 86 HIS A N 1
ATOM 659 C CA . HIS A 1 85 ? 3.772 0.555 -13.308 1.00 8.93 86 HIS A CA 1
ATOM 660 C C . HIS A 1 85 ? 3.586 1.534 -12.168 1.00 9.72 86 HIS A C 1
ATOM 661 O O . HIS A 1 85 ? 3.205 1.119 -11.076 1.00 10.40 86 HIS A O 1
ATOM 668 N N . ARG A 1 86 ? 3.780 2.837 -12.399 1.00 10.15 87 ARG A N 1
ATOM 669 C CA . ARG A 1 86 ? 3.594 3.793 -11.325 1.00 10.63 87 ARG A CA 1
ATOM 670 C C . ARG A 1 86 ? 2.147 3.819 -10.827 1.00 10.94 87 ARG A C 1
ATOM 671 O O . ARG A 1 86 ? 1.901 4.050 -9.637 1.00 11.51 87 ARG A O 1
ATOM 679 N N . ASP A 1 87 ? 1.177 3.565 -11.705 1.00 11.44 88 ASP A N 1
ATOM 680 C CA . ASP A 1 87 ? -0.223 3.564 -11.269 1.00 11.44 88 ASP A CA 1
ATOM 681 C C . ASP A 1 87 ? -0.524 2.363 -10.361 1.00 11.74 88 ASP A C 1
ATOM 682 O O . ASP A 1 87 ? -1.127 2.489 -9.301 1.00 11.99 88 ASP A O 1
ATOM 687 N N . LEU A 1 88 ? -0.080 1.178 -10.768 1.00 10.91 89 LEU A N 1
ATOM 688 C CA . LEU A 1 88 ? -0.255 0.028 -9.904 1.00 11.18 89 LEU A CA 1
ATOM 689 C C . LEU A 1 88 ? 0.450 0.264 -8.551 1.00 10.92 89 LEU A C 1
ATOM 690 O O . LEU A 1 88 ? -0.086 -0.053 -7.488 1.00 11.75 89 LEU A O 1
ATOM 695 N N . ALA A 1 89 ? 1.659 0.827 -8.604 1.00 10.34 90 ALA A N 1
ATOM 696 C CA . ALA A 1 89 ? 2.394 1.138 -7.390 1.00 10.67 90 ALA A CA 1
ATOM 697 C C . ALA A 1 89 ? 1.634 2.058 -6.447 1.00 10.89 90 ALA A C 1
ATOM 698 O O . ALA A 1 89 ? 1.541 1.795 -5.257 1.00 11.94 90 ALA A O 1
ATOM 700 N N . GLN A 1 90 ? 1.043 3.127 -6.977 1.00 11.24 91 GLN A N 1
ATOM 701 C CA . GLN A 1 90 ? 0.332 4.069 -6.115 1.00 12.00 91 GLN A CA 1
ATOM 702 C C . GLN A 1 90 ? -0.920 3.406 -5.548 1.00 10.98 91 GLN A C 1
ATOM 703 O O . GLN A 1 90 ? -1.295 3.652 -4.400 1.00 12.16 91 GLN A O 1
ATOM 709 N N . ARG A 1 91 ? -1.595 2.589 -6.345 1.00 11.27 92 ARG A N 1
ATOM 710 C CA . ARG A 1 91 ? -2.778 1.887 -5.841 1.00 11.46 92 ARG A CA 1
ATOM 711 C C . ARG A 1 91 ? -2.426 0.981 -4.674 1.00 11.34 92 ARG A C 1
ATOM 712 O O . ARG A 1 91 ? -3.180 0.886 -3.704 1.00 11.91 92 ARG A O 1
ATOM 720 N N . ILE A 1 92 ? -1.298 0.289 -4.762 1.00 10.63 93 ILE A N 1
ATOM 721 C CA . ILE A 1 92 ? -0.846 -0.568 -3.678 1.00 11.22 93 ILE A CA 1
ATOM 722 C C . ILE A 1 92 ? -0.458 0.289 -2.462 1.00 11.09 93 ILE A C 1
ATOM 723 O O . ILE A 1 92 ? -0.818 -0.046 -1.328 1.00 12.05 93 ILE A O 1
ATOM 728 N N . ALA A 1 93 ? 0.282 1.375 -2.688 1.00 11.17 94 ALA A N 1
ATOM 729 C CA . ALA A 1 93 ? 0.631 2.305 -1.624 1.00 11.64 94 ALA A CA 1
ATOM 730 C C . ALA A 1 93 ? -0.601 2.759 -0.871 1.00 12.27 94 ALA A C 1
ATOM 731 O O . ALA A 1 93 ? -0.598 2.851 0.353 1.00 13.31 94 ALA A O 1
ATOM 733 N N . ARG A 1 94 ? -1.676 3.057 -1.610 1.00 12.26 95 ARG A N 1
ATOM 734 C CA . ARG A 1 94 ? -2.902 3.570 -1.043 1.00 13.55 95 ARG A CA 1
ATOM 735 C C . ARG A 1 94 ? -3.626 2.494 -0.227 1.00 13.21 95 ARG A C 1
ATOM 736 O O . ARG A 1 94 ? -4.103 2.733 0.865 1.00 16.66 95 ARG A O 1
ATOM 744 N N . ALA A 1 95 ? -3.690 1.281 -0.756 1.00 12.27 96 ALA A N 1
ATOM 745 C CA . ALA A 1 95 ? -4.394 0.186 -0.089 1.00 11.96 96 ALA A CA 1
ATOM 746 C C . ALA A 1 95 ? -3.641 -0.321 1.138 1.00 12.26 96 ALA A C 1
ATOM 747 O O . ALA A 1 95 ? -4.237 -0.612 2.172 1.00 15.02 96 ALA A O 1
ATOM 749 N N . ALA A 1 96 ? -2.328 -0.414 1.017 1.00 12.19 97 ALA A N 1
ATOM 750 C CA . ALA A 1 96 ? -1.465 -0.886 2.107 1.00 12.11 97 ALA A CA 1
ATOM 751 C C . ALA A 1 96 ? -1.036 0.219 3.061 1.00 13.57 97 ALA A C 1
ATOM 752 O O . ALA A 1 96 ? -0.404 -0.057 4.063 1.00 14.76 97 ALA A O 1
ATOM 754 N N . ARG A 1 97 ? -1.343 1.471 2.719 1.00 13.52 98 ARG A N 1
ATOM 755 C CA . ARG A 1 97 ? -0.987 2.633 3.514 1.00 13.31 98 ARG A CA 1
ATOM 756 C C . ARG A 1 97 ? 0.507 2.654 3.822 1.00 12.84 98 ARG A C 1
ATOM 757 O O . ARG A 1 97 ? 0.948 2.760 4.961 1.00 14.40 98 ARG A O 1
ATOM 765 N N . CYS A 1 98 ? 1.297 2.592 2.751 1.00 12.79 99 CYS A N 1
ATOM 766 C CA . CYS A 1 98 ? 2.734 2.511 2.819 1.00 12.21 99 CYS A CA 1
ATOM 767 C C . CYS A 1 98 ? 3.356 3.312 1.690 1.00 11.53 99 CYS A C 1
ATOM 768 O O . CYS A 1 98 ? 2.654 3.820 0.814 1.00 12.92 99 CYS A O 1
ATOM 771 N N . ARG A 1 99 ? 4.683 3.419 1.723 1.00 11.44 100 ARG A N 1
ATOM 772 C CA . ARG A 1 99 ? 5.444 3.896 0.600 1.00 11.81 100 ARG A CA 1
ATOM 773 C C . ARG A 1 99 ? 5.829 2.720 -0.290 1.00 11.82 100 ARG A C 1
ATOM 774 O O . ARG A 1 99 ? 5.992 1.604 0.183 1.00 11.30 100 ARG A O 1
ATOM 782 N N . VAL A 1 100 ? 5.975 2.981 -1.589 1.00 10.97 101 VAL A N 1
ATOM 783 C CA . VAL A 1 100 ? 6.447 1.996 -2.533 1.00 10.85 101 VAL A CA 1
ATOM 784 C C . VAL A 1 100 ? 7.718 2.502 -3.159 1.00 10.60 101 VAL A C 1
ATOM 785 O O . VAL A 1 100 ? 7.772 3.631 -3.641 1.00 12.45 101 VAL A O 1
ATOM 789 N N . LEU A 1 101 ? 8.749 1.645 -3.222 1.00 10.28 102 LEU A N 1
ATOM 790 C CA . LEU A 1 101 ? 9.942 1.940 -3.992 1.00 9.86 102 LEU A CA 1
ATOM 791 C C . LEU A 1 101 ? 9.801 1.129 -5.292 1.00 9.42 102 LEU A C 1
ATOM 792 O O . LEU A 1 101 ? 9.903 -0.104 -5.293 1.00 9.86 102 LEU A O 1
ATOM 797 N N A LEU A 1 102 ? 9.570 1.841 -6.405 0.39 9.68 103 LEU A N 1
ATOM 798 N N B LEU A 1 102 ? 9.591 1.843 -6.408 0.61 9.88 103 LEU A N 1
ATOM 799 C CA A LEU A 1 102 ? 9.420 1.231 -7.719 0.39 8.81 103 LEU A CA 1
ATOM 800 C CA B LEU A 1 102 ? 9.418 1.228 -7.714 0.61 9.21 103 LEU A CA 1
ATOM 801 C C A LEU A 1 102 ? 10.756 1.357 -8.434 0.39 9.60 103 LEU A C 1
ATOM 802 C C B LEU A 1 102 ? 10.734 1.352 -8.453 0.61 9.93 103 LEU A C 1
ATOM 803 O O A LEU A 1 102 ? 11.191 2.459 -8.756 0.39 12.19 103 LEU A O 1
ATOM 804 O O B LEU A 1 102 ? 11.124 2.458 -8.830 0.61 13.04 103 LEU A O 1
ATOM 813 N N . ILE A 1 103 ? 11.427 0.228 -8.683 1.00 9.21 104 ILE A N 1
ATOM 814 C CA . ILE A 1 103 ? 12.763 0.259 -9.247 1.00 10.10 104 ILE A CA 1
ATOM 815 C C . ILE A 1 103 ? 12.775 -0.022 -10.749 1.00 10.21 104 ILE A C 1
ATOM 816 O O . ILE A 1 103 ? 12.013 -0.812 -11.297 1.00 10.28 104 ILE A O 1
ATOM 821 N N . ASP A 1 104 ? 13.736 0.626 -11.401 1.00 9.93 105 ASP A N 1
ATOM 822 C CA . ASP A 1 104 ? 14.030 0.412 -12.800 1.00 10.38 105 ASP A CA 1
ATOM 823 C C . ASP A 1 104 ? 15.151 -0.613 -12.931 1.00 9.74 105 ASP A C 1
ATOM 824 O O . ASP A 1 104 ? 16.286 -0.268 -13.236 1.00 11.32 105 ASP A O 1
ATOM 829 N N . TYR A 1 105 ? 14.842 -1.879 -12.645 1.00 9.24 106 TYR A N 1
ATOM 830 C CA . TYR A 1 105 ? 15.841 -2.926 -12.738 1.00 8.87 106 TYR A CA 1
ATOM 831 C C . TYR A 1 105 ? 16.262 -3.122 -14.211 1.00 9.13 106 TYR A C 1
ATOM 832 O O . TYR A 1 105 ? 15.496 -2.864 -15.160 1.00 10.25 106 TYR A O 1
ATOM 841 N N . ARG A 1 106 ? 17.486 -3.574 -14.395 1.00 9.57 107 ARG A N 1
ATOM 842 C CA . ARG A 1 106 ? 18.004 -3.768 -15.735 1.00 9.94 107 ARG A CA 1
ATOM 843 C C . ARG A 1 106 ? 17.184 -4.759 -16.542 1.00 8.65 107 ARG A C 1
ATOM 844 O O . ARG A 1 106 ? 16.810 -5.792 -16.024 1.00 10.06 107 ARG A O 1
ATOM 852 N N . LEU A 1 107 ? 16.920 -4.401 -17.796 1.00 9.86 108 LEU A N 1
ATOM 853 C CA . LEU A 1 107 ? 16.115 -5.190 -18.709 1.00 9.04 108 LEU A CA 1
ATOM 854 C C . LEU A 1 107 ? 16.954 -5.898 -19.768 1.00 8.46 108 LEU A C 1
ATOM 855 O O . LEU A 1 107 ? 17.967 -5.380 -20.238 1.00 8.87 108 LEU A O 1
ATOM 860 N N . ALA A 1 108 ? 16.435 -7.059 -20.159 1.00 8.50 109 ALA A N 1
ATOM 861 C CA . ALA A 1 108 ? 16.919 -7.851 -21.284 1.00 8.50 109 ALA A CA 1
ATOM 862 C C . ALA A 1 108 ? 16.229 -7.332 -22.539 1.00 8.51 109 ALA A C 1
ATOM 863 O O . ALA A 1 108 ? 15.173 -6.709 -22.448 1.00 8.72 109 ALA A O 1
ATOM 865 N N . PRO A 1 109 ? 16.748 -7.592 -23.755 1.00 9.33 110 PRO A N 1
ATOM 866 C CA . PRO A 1 109 ? 17.971 -8.333 -24.027 1.00 9.42 110 PRO A CA 1
ATOM 867 C C . PRO A 1 109 ? 19.272 -7.618 -23.707 1.00 8.54 110 PRO A C 1
ATOM 868 O O . PRO A 1 109 ? 20.307 -8.277 -23.681 1.00 10.46 110 PRO A O 1
ATOM 872 N N . GLU A 1 110 ? 19.221 -6.313 -23.452 1.00 8.93 111 GLU A N 1
ATOM 873 C CA . GLU A 1 110 ? 20.450 -5.547 -23.240 1.00 9.52 111 GLU A CA 1
ATOM 874 C C . GLU A 1 110 ? 21.249 -6.092 -22.044 1.00 9.31 111 GLU A C 1
ATOM 875 O O . GLU A 1 110 ? 22.483 -6.190 -22.084 1.00 10.35 111 GLU A O 1
ATOM 881 N N . HIS A 1 111 ? 20.520 -6.446 -20.977 1.00 9.19 112 HIS A N 1
ATOM 882 C CA . HIS A 1 111 ? 21.106 -6.871 -19.711 1.00 9.18 112 HIS A CA 1
ATOM 883 C C . HIS A 1 111 ? 20.446 -8.171 -19.284 1.00 9.44 112 HIS A C 1
ATOM 884 O O . HIS A 1 111 ? 19.408 -8.159 -18.617 1.00 11.02 112 HIS A O 1
ATOM 891 N N . PRO A 1 112 ? 20.996 -9.330 -19.692 1.00 10.15 113 PRO A N 1
ATOM 892 C CA . PRO A 1 112 ? 20.361 -10.600 -19.377 1.00 10.70 113 PRO A CA 1
ATOM 893 C C . PRO A 1 112 ? 20.442 -10.975 -17.898 1.00 9.05 113 PRO A C 1
ATOM 894 O O . PRO A 1 112 ? 21.182 -10.357 -17.112 1.00 9.74 113 PRO A O 1
ATOM 898 N N . HIS A 1 113 ? 19.698 -12.001 -17.540 1.00 9.62 114 HIS A N 1
ATOM 899 C CA . HIS A 1 113 ? 19.809 -12.630 -16.231 1.00 9.15 114 HIS A CA 1
ATOM 900 C C . HIS A 1 113 ? 21.292 -12.852 -15.964 1.00 9.41 114 HIS A C 1
ATOM 901 O O . HIS A 1 113 ? 21.994 -13.361 -16.850 1.00 10.48 114 HIS A O 1
ATOM 908 N N . PRO A 1 114 ? 21.839 -12.574 -14.759 1.00 9.78 115 PRO A N 1
ATOM 909 C CA . PRO A 1 114 ? 21.099 -12.239 -13.541 1.00 10.82 115 PRO A CA 1
ATOM 910 C C . PRO A 1 114 ? 20.973 -10.755 -13.208 1.00 9.42 115 PRO A C 1
ATOM 911 O O . PRO A 1 114 ? 20.734 -10.401 -12.059 1.00 10.61 115 PRO A O 1
ATOM 915 N N . ALA A 1 115 ? 21.078 -9.856 -14.194 1.00 10.06 116 ALA A N 1
ATOM 916 C CA . ALA A 1 115 ? 21.053 -8.449 -13.914 1.00 9.75 116 ALA A CA 1
ATOM 917 C C . ALA A 1 115 ? 19.846 -8.005 -13.086 1.00 9.43 116 ALA A C 1
ATOM 918 O O . ALA A 1 115 ? 19.980 -7.243 -12.129 1.00 10.10 116 ALA A O 1
ATOM 920 N N . ALA A 1 116 ? 18.645 -8.499 -13.445 1.00 9.30 117 ALA A N 1
ATOM 921 C CA . ALA A 1 116 ? 17.441 -8.055 -12.755 1.00 9.24 117 ALA A CA 1
ATOM 922 C C . ALA A 1 116 ? 17.494 -8.418 -11.267 1.00 8.77 117 ALA A C 1
ATOM 923 O O . ALA A 1 116 ? 17.080 -7.613 -10.437 1.00 9.57 117 ALA A O 1
ATOM 925 N N . VAL A 1 117 ? 17.999 -9.615 -10.946 1.00 8.96 118 VAL A N 1
ATOM 926 C CA . VAL A 1 117 ? 18.077 -10.085 -9.574 1.00 10.34 118 VAL A CA 1
ATOM 927 C C . VAL A 1 117 ? 19.169 -9.353 -8.817 1.00 9.69 118 VAL A C 1
ATOM 928 O O . VAL A 1 117 ? 19.017 -9.045 -7.625 1.00 10.91 118 VAL A O 1
ATOM 932 N N . GLU A 1 118 ? 20.294 -9.071 -9.465 1.00 10.35 119 GLU A N 1
ATOM 933 C CA . GLU A 1 118 ? 21.319 -8.237 -8.842 1.00 10.71 119 GLU A CA 1
ATOM 934 C C . GLU A 1 118 ? 20.752 -6.892 -8.456 1.00 10.73 119 GLU A C 1
ATOM 935 O O . GLU A 1 118 ? 21.012 -6.354 -7.365 1.00 11.39 119 GLU A O 1
ATOM 941 N N . ASP A 1 119 ? 19.912 -6.312 -9.316 1.00 9.86 120 ASP A N 1
ATOM 942 C CA . ASP A 1 119 ? 19.366 -4.991 -9.039 1.00 9.89 120 ASP A CA 1
ATOM 943 C C . ASP A 1 119 ? 18.314 -5.018 -7.936 1.00 9.39 120 ASP A C 1
ATOM 944 O O . ASP A 1 119 ? 18.273 -4.138 -7.088 1.00 10.21 120 ASP A O 1
ATOM 949 N N A SER A 1 120 ? 17.438 -6.021 -7.947 0.71 9.42 121 SER A N 1
ATOM 950 N N B SER A 1 120 ? 17.438 -6.022 -7.952 0.29 9.26 121 SER A N 1
ATOM 951 C CA A SER A 1 120 ? 16.405 -6.117 -6.936 0.71 9.10 121 SER A CA 1
ATOM 952 C CA B SER A 1 120 ? 16.402 -6.133 -6.939 0.29 9.41 121 SER A CA 1
ATOM 953 C C A SER A 1 120 ? 17.016 -6.325 -5.544 0.71 8.94 121 SER A C 1
ATOM 954 C C B SER A 1 120 ? 17.011 -6.329 -5.547 0.29 9.19 121 SER A C 1
ATOM 955 O O A SER A 1 120 ? 16.613 -5.696 -4.573 0.71 10.05 121 SER A O 1
ATOM 956 O O B SER A 1 120 ? 16.600 -5.690 -4.579 0.29 9.84 121 SER A O 1
ATOM 961 N N . THR A 1 121 ? 18.012 -7.207 -5.456 1.00 9.70 122 THR A N 1
ATOM 962 C CA . THR A 1 121 ? 18.671 -7.438 -4.185 1.00 10.53 122 THR A CA 1
ATOM 963 C C . THR A 1 121 ? 19.425 -6.193 -3.735 1.00 11.06 122 THR A C 1
ATOM 964 O O . THR A 1 121 ? 19.417 -5.839 -2.564 1.00 12.00 122 THR A O 1
ATOM 968 N N . ARG A 1 122 ? 20.079 -5.494 -4.659 1.00 10.55 123 ARG A N 1
ATOM 969 C CA . ARG A 1 122 ? 20.811 -4.277 -4.318 1.00 11.83 123 ARG A CA 1
ATOM 970 C C . ARG A 1 122 ? 19.869 -3.220 -3.766 1.00 10.84 123 ARG A C 1
ATOM 971 O O . ARG A 1 122 ? 20.183 -2.567 -2.777 1.00 12.02 123 ARG A O 1
ATOM 979 N N . ALA A 1 123 ? 18.689 -3.070 -4.371 1.00 10.68 124 ALA A N 1
ATOM 980 C CA . ALA A 1 123 ? 17.717 -2.093 -3.909 1.00 10.50 124 ALA A CA 1
ATOM 981 C C . ALA A 1 123 ? 17.213 -2.440 -2.521 1.00 10.77 124 ALA A C 1
ATOM 982 O O . ALA A 1 123 ? 17.083 -1.582 -1.662 1.00 11.01 124 ALA A O 1
ATOM 984 N N . TYR A 1 124 ? 16.957 -3.724 -2.265 1.00 10.22 125 TYR A N 1
ATOM 985 C CA . TYR A 1 124 ? 16.518 -4.160 -0.942 1.00 10.20 125 TYR A CA 1
ATOM 986 C C . TYR A 1 124 ? 17.593 -3.857 0.106 1.00 10.75 125 TYR A C 1
ATOM 987 O O . TYR A 1 124 ? 17.310 -3.312 1.169 1.00 11.44 125 TYR A O 1
ATOM 996 N N A ARG A 1 125 ? 18.841 -4.222 -0.200 0.41 11.11 126 ARG A N 1
ATOM 997 N N B ARG A 1 125 ? 18.843 -4.227 -0.195 0.59 11.57 126 ARG A N 1
ATOM 998 C CA A ARG A 1 125 ? 19.937 -3.949 0.717 0.41 11.70 126 ARG A CA 1
ATOM 999 C CA B ARG A 1 125 ? 19.935 -3.933 0.722 0.59 12.51 126 ARG A CA 1
ATOM 1000 C C A ARG A 1 125 ? 20.098 -2.445 0.980 0.41 12.62 126 ARG A C 1
ATOM 1001 C C B ARG A 1 125 ? 20.083 -2.438 0.987 0.59 13.03 126 ARG A C 1
ATOM 1002 O O A ARG A 1 125 ? 20.397 -2.044 2.099 0.41 14.48 126 ARG A O 1
ATOM 1003 O O B ARG A 1 125 ? 20.393 -2.035 2.102 0.59 15.43 126 ARG A O 1
ATOM 1018 N N . TRP A 1 126 ? 19.887 -1.619 -0.053 1.00 12.14 127 TRP A N 1
ATOM 1019 C CA . TRP A 1 126 ? 19.919 -0.167 0.096 1.00 13.42 127 TRP A CA 1
ATOM 1020 C C . TRP A 1 126 ? 18.828 0.330 1.011 1.00 13.11 127 TRP A C 1
ATOM 1021 O O . TRP A 1 126 ? 19.068 1.213 1.823 1.00 13.79 127 TRP A O 1
ATOM 1032 N N . LEU A 1 127 ? 17.623 -0.239 0.920 1.00 12.05 128 LEU A N 1
ATOM 1033 C CA . LEU A 1 127 ? 16.569 0.107 1.847 1.00 12.52 128 LEU A CA 1
ATOM 1034 C C . LEU A 1 127 ? 17.007 -0.138 3.284 1.00 12.85 128 LEU A C 1
ATOM 1035 O O . LEU A 1 127 ? 16.793 0.704 4.157 1.00 14.34 128 LEU A O 1
ATOM 1040 N N . LEU A 1 128 ? 17.637 -1.291 3.538 1.00 13.22 129 LEU A N 1
ATOM 1041 C CA . LEU A 1 128 ? 18.126 -1.596 4.885 1.00 14.73 129 LEU A CA 1
ATOM 1042 C C . LEU A 1 128 ? 19.206 -0.613 5.306 1.00 16.55 129 LEU A C 1
ATOM 1043 O O . LEU A 1 128 ? 19.195 -0.129 6.432 1.00 17.52 129 LEU A O 1
ATOM 1048 N N . GLU A 1 129 ? 20.145 -0.327 4.399 1.00 16.34 130 GLU A N 1
ATOM 1049 C CA . GLU A 1 129 ? 21.275 0.563 4.672 1.00 19.80 130 GLU A CA 1
ATOM 1050 C C . GLU A 1 129 ? 20.788 1.949 5.076 1.00 19.47 130 GLU A C 1
ATOM 1051 O O . GLU A 1 129 ? 21.406 2.621 5.905 1.00 22.70 130 GLU A O 1
ATOM 1057 N N . THR A 1 130 ? 19.681 2.387 4.470 1.00 17.34 131 THR A N 1
ATOM 1058 C CA . THR A 1 130 ? 19.155 3.719 4.673 1.00 18.04 131 THR A CA 1
ATOM 1059 C C . THR A 1 130 ? 18.079 3.770 5.744 1.00 19.79 131 THR A C 1
ATOM 1060 O O . THR A 1 130 ? 17.434 4.805 5.925 1.00 22.96 131 THR A O 1
ATOM 1064 N N . GLY A 1 131 ? 17.863 2.644 6.431 1.00 19.07 132 GLY A N 1
ATOM 1065 C CA . GLY A 1 131 ? 17.141 2.634 7.695 1.00 20.80 132 GLY A CA 1
ATOM 1066 C C . GLY A 1 131 ? 15.798 1.932 7.757 1.00 18.99 132 GLY A C 1
ATOM 1067 O O . GLY A 1 131 ? 15.152 1.926 8.795 1.00 21.36 132 GLY A O 1
ATOM 1068 N N . SER A 1 132 ? 15.339 1.362 6.634 1.00 16.36 133 SER A N 1
ATOM 1069 C CA . SER A 1 132 ? 14.099 0.602 6.664 1.00 15.22 133 SER A CA 1
ATOM 1070 C C . SER A 1 132 ? 14.297 -0.701 7.422 1.00 14.95 133 SER A C 1
ATOM 1071 O O . SER A 1 132 ? 15.362 -1.327 7.355 1.00 19.10 133 SER A O 1
ATOM 1074 N N A ASP A 1 133 ? 13.247 -1.127 8.120 0.63 15.56 134 ASP A N 1
ATOM 1075 N N B ASP A 1 133 ? 13.233 -1.129 8.101 0.37 15.63 134 ASP A N 1
ATOM 1076 C CA A ASP A 1 133 ? 13.304 -2.330 8.925 0.63 15.44 134 ASP A CA 1
ATOM 1077 C CA B ASP A 1 133 ? 13.214 -2.300 8.963 0.37 16.71 134 ASP A CA 1
ATOM 1078 C C A ASP A 1 133 ? 12.508 -3.440 8.260 0.63 12.95 134 ASP A C 1
ATOM 1079 C C B ASP A 1 133 ? 12.499 -3.439 8.253 0.37 13.50 134 ASP A C 1
ATOM 1080 O O A ASP A 1 133 ? 11.362 -3.239 7.838 0.63 13.01 134 ASP A O 1
ATOM 1081 O O B ASP A 1 133 ? 11.353 -3.254 7.833 0.37 13.09 134 ASP A O 1
ATOM 1090 N N . PRO A 1 134 ? 13.117 -4.639 8.124 1.00 14.52 135 PRO A N 1
ATOM 1091 C CA . PRO A 1 134 ? 12.451 -5.767 7.481 1.00 13.29 135 PRO A CA 1
ATOM 1092 C C . PRO A 1 134 ? 11.018 -6.054 7.950 1.00 11.96 135 PRO A C 1
ATOM 1093 O O . PRO A 1 134 ? 10.173 -6.438 7.158 1.00 12.56 135 PRO A O 1
ATOM 1097 N N . LYS A 1 135 ? 10.753 -5.862 9.251 1.00 12.63 136 LYS A N 1
ATOM 1098 C CA . LYS A 1 135 ? 9.436 -6.118 9.789 1.00 13.00 136 LYS A CA 1
ATOM 1099 C C . LYS A 1 135 ? 8.358 -5.176 9.286 1.00 12.52 136 LYS A C 1
ATOM 1100 O O . LYS A 1 135 ? 7.174 -5.448 9.490 1.00 13.11 136 LYS A O 1
ATOM 1106 N N A ARG A 1 136 ? 8.782 -4.085 8.639 0.50 11.34 137 ARG A N 1
ATOM 1107 N N B ARG A 1 136 ? 8.779 -4.078 8.647 0.50 11.78 137 ARG A N 1
ATOM 1108 C CA A ARG A 1 136 ? 7.913 -3.110 8.028 0.50 11.38 137 ARG A CA 1
ATOM 1109 C CA B ARG A 1 136 ? 7.896 -3.096 8.057 0.50 12.49 137 ARG A CA 1
ATOM 1110 C C A ARG A 1 136 ? 8.058 -3.049 6.511 0.50 11.88 137 ARG A C 1
ATOM 1111 C C B ARG A 1 136 ? 8.053 -3.015 6.542 0.50 11.85 137 ARG A C 1
ATOM 1112 O O A ARG A 1 136 ? 7.622 -2.098 5.889 0.50 12.93 137 ARG A O 1
ATOM 1113 O O B ARG A 1 136 ? 7.652 -2.056 5.925 0.50 13.62 137 ARG A O 1
ATOM 1128 N N A MET A 1 137 ? 8.642 -4.091 5.922 0.78 11.28 138 MET A N 1
ATOM 1129 N N B MET A 1 137 ? 8.609 -4.070 5.952 0.22 11.21 138 MET A N 1
ATOM 1130 C CA A MET A 1 137 ? 8.901 -4.158 4.505 0.78 10.83 138 MET A CA 1
ATOM 1131 C CA B MET A 1 137 ? 8.857 -4.139 4.529 0.22 10.86 138 MET A CA 1
ATOM 1132 C C A MET A 1 137 ? 8.147 -5.332 3.885 0.78 10.42 138 MET A C 1
ATOM 1133 C C B MET A 1 137 ? 8.155 -5.336 3.881 0.22 10.46 138 MET A C 1
ATOM 1134 O O A MET A 1 137 ? 7.709 -6.275 4.553 0.78 10.85 138 MET A O 1
ATOM 1135 O O B MET A 1 137 ? 7.726 -6.280 4.550 0.22 10.19 138 MET A O 1
ATOM 1144 N N . ALA A 1 138 ? 8.049 -5.281 2.551 1.00 9.65 139 ALA A N 1
ATOM 1145 C CA . ALA A 1 138 ? 7.545 -6.382 1.763 1.00 8.96 139 ALA A CA 1
ATOM 1146 C C . ALA A 1 138 ? 8.134 -6.197 0.364 1.00 7.87 139 ALA A C 1
ATOM 1147 O O . ALA A 1 138 ? 8.603 -5.106 0.005 1.00 9.62 139 ALA A O 1
ATOM 1149 N N . ILE A 1 139 ? 8.126 -7.291 -0.405 1.00 8.41 140 ILE A N 1
ATOM 1150 C CA . ILE A 1 139 ? 8.504 -7.249 -1.825 1.00 8.03 140 ILE A CA 1
ATOM 1151 C C . ILE A 1 139 ? 7.275 -7.716 -2.581 1.00 8.26 140 ILE A C 1
ATOM 1152 O O . ILE A 1 139 ? 6.618 -8.682 -2.183 1.00 8.66 140 ILE A O 1
ATOM 1157 N N . ALA A 1 140 ? 6.966 -7.031 -3.679 1.00 8.12 141 ALA A N 1
ATOM 1158 C CA . ALA A 1 140 ? 5.821 -7.404 -4.491 1.00 8.57 141 ALA A CA 1
ATOM 1159 C C . ALA A 1 140 ? 6.142 -7.215 -5.964 1.00 8.02 141 ALA A C 1
ATOM 1160 O O . ALA A 1 140 ? 6.945 -6.367 -6.316 1.00 8.59 141 ALA A O 1
ATOM 1162 N N . GLY A 1 141 ? 5.444 -7.957 -6.820 1.00 7.44 142 GLY A N 1
ATOM 1163 C CA . GLY A 1 141 ? 5.636 -7.753 -8.229 1.00 7.39 142 GLY A CA 1
ATOM 1164 C C . GLY A 1 141 ? 4.661 -8.555 -9.042 1.00 7.67 142 GLY A C 1
ATOM 1165 O O . GLY A 1 141 ? 4.091 -9.531 -8.573 1.00 7.93 142 GLY A O 1
ATOM 1166 N N . ASP A 1 142 ? 4.506 -8.144 -10.309 1.00 7.84 143 ASP A N 1
ATOM 1167 C CA . ASP A 1 142 ? 3.573 -8.761 -11.226 1.00 7.92 143 ASP A CA 1
ATOM 1168 C C . ASP A 1 142 ? 4.311 -9.464 -12.362 1.00 7.72 143 ASP A C 1
ATOM 1169 O O . ASP A 1 142 ? 5.285 -8.954 -12.882 1.00 8.14 143 ASP A O 1
ATOM 1174 N N . SER A 1 143 ? 3.807 -10.647 -12.739 1.00 8.65 144 SER A N 1
ATOM 1175 C CA . SER A 1 143 ? 4.252 -11.326 -13.957 1.00 9.23 144 SER A CA 1
ATOM 1176 C C . SER A 1 143 ? 5.749 -11.660 -13.798 1.00 8.07 144 SER A C 1
ATOM 1177 O O . SER A 1 143 ? 6.139 -12.297 -12.837 1.00 8.51 144 SER A O 1
ATOM 1180 N N . ALA A 1 144 ? 6.618 -11.227 -14.709 1.00 7.72 145 ALA A N 1
ATOM 1181 C CA . ALA A 1 144 ? 8.053 -11.417 -14.524 1.00 7.52 145 ALA A CA 1
ATOM 1182 C C . ALA A 1 144 ? 8.487 -10.879 -13.169 1.00 7.09 145 ALA A C 1
ATOM 1183 O O . ALA A 1 144 ? 9.347 -11.472 -12.537 1.00 7.88 145 ALA A O 1
ATOM 1185 N N . GLY A 1 145 ? 7.912 -9.759 -12.749 1.00 7.41 146 GLY A N 1
ATOM 1186 C CA . GLY A 1 145 ? 8.231 -9.187 -11.471 1.00 7.54 146 GLY A CA 1
ATOM 1187 C C . GLY A 1 145 ? 7.785 -10.024 -10.293 1.00 7.71 146 GLY A C 1
ATOM 1188 O O . GLY A 1 145 ? 8.368 -9.930 -9.191 1.00 8.05 146 GLY A O 1
ATOM 1189 N N . GLY A 1 146 ? 6.749 -10.833 -10.484 1.00 7.61 147 GLY A N 1
ATOM 1190 C CA . GLY A 1 146 ? 6.349 -11.790 -9.485 1.00 7.97 147 GLY A CA 1
ATOM 1191 C C . GLY A 1 146 ? 7.335 -12.921 -9.350 1.00 8.05 147 GLY A C 1
ATOM 1192 O O . GLY A 1 146 ? 7.640 -13.375 -8.241 1.00 8.98 147 GLY A O 1
ATOM 1193 N N . GLY A 1 147 ? 7.854 -13.417 -10.485 1.00 8.13 148 GLY A N 1
ATOM 1194 C CA . GLY A 1 147 ? 8.954 -14.360 -10.422 1.00 8.23 148 GLY A CA 1
ATOM 1195 C C . GLY A 1 147 ? 10.186 -13.735 -9.791 1.00 8.19 148 GLY A C 1
ATOM 1196 O O . GLY A 1 147 ? 10.867 -14.348 -8.959 1.00 8.36 148 GLY A O 1
ATOM 1197 N N . LEU A 1 148 ? 10.486 -12.499 -10.170 1.00 7.70 149 LEU A N 1
ATOM 1198 C CA . LEU A 1 148 ? 11.617 -11.788 -9.617 1.00 7.96 149 LEU A CA 1
ATOM 1199 C C . LEU A 1 148 ? 11.492 -11.611 -8.116 1.00 7.41 149 LEU A C 1
ATOM 1200 O O . LEU A 1 148 ? 12.485 -11.660 -7.401 1.00 8.44 149 LEU A O 1
ATOM 1205 N N . THR A 1 149 ? 10.270 -11.415 -7.632 1.00 7.67 150 THR A N 1
ATOM 1206 C CA . THR A 1 149 ? 10.038 -11.293 -6.187 1.00 7.73 150 THR A CA 1
ATOM 1207 C C . THR A 1 149 ? 10.530 -12.555 -5.486 1.00 7.69 150 THR A C 1
ATOM 1208 O O . THR A 1 149 ? 11.246 -12.483 -4.486 1.00 8.36 150 THR A O 1
ATOM 1212 N N . VAL A 1 150 ? 10.131 -13.728 -5.982 1.00 8.26 151 VAL A N 1
ATOM 1213 C CA . VAL A 1 150 ? 10.544 -14.982 -5.374 1.00 7.79 151 VAL A CA 1
ATOM 1214 C C . VAL A 1 150 ? 12.063 -15.135 -5.461 1.00 8.49 151 VAL A C 1
ATOM 1215 O O . VAL A 1 150 ? 12.733 -15.472 -4.482 1.00 8.52 151 VAL A O 1
ATOM 1219 N N . ALA A 1 151 ? 12.651 -14.891 -6.647 1.00 8.16 152 ALA A N 1
ATOM 1220 C CA . ALA A 1 151 ? 14.069 -15.011 -6.798 1.00 8.67 152 ALA A CA 1
ATOM 1221 C C . ALA A 1 151 ? 14.840 -14.075 -5.863 1.00 8.52 152 ALA A C 1
ATOM 1222 O O . ALA A 1 151 ? 15.895 -14.437 -5.354 1.00 9.36 152 ALA A O 1
ATOM 1224 N N . THR A 1 152 ? 14.330 -12.858 -5.696 1.00 8.61 153 THR A N 1
ATOM 1225 C CA . THR A 1 152 ? 14.985 -11.877 -4.835 1.00 8.70 153 THR A CA 1
ATOM 1226 C C . THR A 1 152 ? 15.000 -12.387 -3.399 1.00 8.44 153 THR A C 1
ATOM 1227 O O . THR A 1 152 ? 16.011 -12.284 -2.707 1.00 9.47 153 THR A O 1
ATOM 1231 N N . LEU A 1 153 ? 13.863 -12.913 -2.931 1.00 8.64 154 LEU A N 1
ATOM 1232 C CA . LEU A 1 153 ? 13.806 -13.465 -1.591 1.00 8.49 154 LEU A CA 1
ATOM 1233 C C . LEU A 1 153 ? 14.822 -14.587 -1.401 1.00 8.57 154 LEU A C 1
ATOM 1234 O O . LEU A 1 153 ? 15.489 -14.680 -0.375 1.00 9.45 154 LEU A O 1
ATOM 1239 N N . VAL A 1 154 ? 14.904 -15.500 -2.385 1.00 8.87 155 VAL A N 1
ATOM 1240 C CA . VAL A 1 154 ? 15.857 -16.604 -2.340 1.00 8.84 155 VAL A CA 1
ATOM 1241 C C . VAL A 1 154 ? 17.287 -16.068 -2.230 1.00 8.50 155 VAL A C 1
ATOM 1242 O O . VAL A 1 154 ? 18.073 -16.495 -1.388 1.00 9.92 155 VAL A O 1
ATOM 1246 N N . ALA A 1 155 ? 17.642 -15.139 -3.115 1.00 9.19 156 ALA A N 1
ATOM 1247 C CA . ALA A 1 155 ? 19.001 -14.608 -3.143 1.00 9.45 156 ALA A CA 1
ATOM 1248 C C . ALA A 1 155 ? 19.338 -13.856 -1.866 1.00 9.49 156 ALA A C 1
ATOM 1249 O O . ALA A 1 155 ? 20.451 -13.982 -1.351 1.00 10.83 156 ALA A O 1
ATOM 1251 N N . LEU A 1 156 ? 18.394 -13.078 -1.336 1.00 9.32 157 LEU A N 1
ATOM 1252 C CA . LEU A 1 156 ? 18.598 -12.371 -0.071 1.00 9.51 157 LEU A CA 1
ATOM 1253 C C . LEU A 1 156 ? 18.828 -13.370 1.053 1.00 9.48 157 LEU A C 1
ATOM 1254 O O . LEU A 1 156 ? 19.747 -13.236 1.879 1.00 10.38 157 LEU A O 1
ATOM 1259 N N . ARG A 1 157 ? 17.974 -14.384 1.111 1.00 9.30 158 ARG A N 1
ATOM 1260 C CA . ARG A 1 157 ? 18.087 -15.396 2.160 1.00 10.03 158 ARG A CA 1
ATOM 1261 C C . ARG A 1 157 ? 19.455 -16.052 2.133 1.00 10.03 158 ARG A C 1
ATOM 1262 O O . ARG A 1 157 ? 20.113 -16.199 3.169 1.00 10.94 158 ARG A O 1
ATOM 1270 N N . ASP A 1 158 ? 19.883 -16.449 0.929 1.00 10.25 159 ASP A N 1
ATOM 1271 C CA . ASP A 1 158 ? 21.134 -17.140 0.734 1.00 10.66 159 ASP A CA 1
ATOM 1272 C C . ASP A 1 158 ? 22.360 -16.326 1.081 1.00 11.69 159 ASP A C 1
ATOM 1273 O O . ASP A 1 158 ? 23.423 -16.879 1.357 1.00 12.97 159 ASP A O 1
ATOM 1278 N N . ALA A 1 159 ? 22.210 -15.001 1.066 1.00 11.17 160 ALA A N 1
ATOM 1279 C CA . ALA A 1 159 ? 23.243 -14.075 1.453 1.00 12.39 160 ALA A CA 1
ATOM 1280 C C . ALA A 1 159 ? 23.146 -13.637 2.910 1.00 12.41 160 ALA A C 1
ATOM 1281 O O . ALA A 1 159 ? 23.882 -12.755 3.337 1.00 13.22 160 ALA A O 1
ATOM 1283 N N . GLY A 1 160 ? 22.284 -14.282 3.687 1.00 12.08 161 GLY A N 1
ATOM 1284 C CA . GLY A 1 160 ? 22.150 -13.966 5.087 1.00 12.94 161 GLY A CA 1
ATOM 1285 C C . GLY A 1 160 ? 21.478 -12.642 5.398 1.00 12.63 161 GLY A C 1
ATOM 1286 O O . GLY A 1 160 ? 21.597 -12.108 6.509 1.00 15.64 161 GLY A O 1
ATOM 1287 N N . VAL A 1 161 ? 20.774 -12.082 4.424 1.00 11.03 162 VAL A N 1
ATOM 1288 C CA . VAL A 1 161 ? 20.100 -10.825 4.599 1.00 11.14 162 VAL A CA 1
ATOM 1289 C C . VAL A 1 161 ? 18.764 -11.068 5.275 1.00 12.39 162 VAL A C 1
ATOM 1290 O O . VAL A 1 161 ? 18.080 -12.016 4.898 1.00 13.05 162 VAL A O 1
ATOM 1294 N N . PRO A 1 162 ? 18.342 -10.256 6.276 1.00 12.13 163 PRO A N 1
ATOM 1295 C CA . PRO A 1 162 ? 17.026 -10.467 6.873 1.00 12.76 163 PRO A CA 1
ATOM 1296 C C . PRO A 1 162 ? 15.900 -10.237 5.887 1.00 11.67 163 PRO A C 1
ATOM 1297 O O . PRO A 1 162 ? 15.851 -9.228 5.196 1.00 11.68 163 PRO A O 1
ATOM 1301 N N . LEU A 1 163 ? 14.975 -11.192 5.852 1.00 10.93 164 LEU A N 1
ATOM 1302 C CA . LEU A 1 163 ? 13.885 -11.183 4.923 1.00 10.70 164 LEU A CA 1
ATOM 1303 C C . LEU A 1 163 ? 12.755 -10.294 5.428 1.00 10.55 164 LEU A C 1
ATOM 1304 O O . LEU A 1 163 ? 12.588 -10.054 6.623 1.00 11.91 164 LEU A O 1
ATOM 1309 N N . PRO A 1 164 ? 11.906 -9.787 4.526 1.00 10.05 165 PRO A N 1
ATOM 1310 C CA . PRO A 1 164 ? 10.853 -8.870 4.905 1.00 10.26 165 PRO A CA 1
ATOM 1311 C C . PRO A 1 164 ? 9.680 -9.622 5.518 1.00 9.82 165 PRO A C 1
ATOM 1312 O O . PRO A 1 164 ? 9.646 -10.851 5.589 1.00 10.95 165 PRO A O 1
ATOM 1316 N N . ALA A 1 165 ? 8.679 -8.864 5.960 1.00 9.39 166 ALA A N 1
ATOM 1317 C CA . ALA A 1 165 ? 7.532 -9.438 6.642 1.00 9.69 166 ALA A CA 1
ATOM 1318 C C . ALA A 1 165 ? 6.662 -10.329 5.776 1.00 9.82 166 ALA A C 1
ATOM 1319 O O . ALA A 1 165 ? 5.990 -11.220 6.272 1.00 11.06 166 ALA A O 1
ATOM 1321 N N . ALA A 1 166 ? 6.604 -10.023 4.480 1.00 9.46 167 ALA A N 1
ATOM 1322 C CA . ALA A 1 166 ? 5.714 -10.719 3.565 1.00 9.71 167 ALA A CA 1
ATOM 1323 C C . ALA A 1 166 ? 6.115 -10.364 2.138 1.00 8.42 167 ALA A C 1
ATOM 1324 O O . ALA A 1 166 ? 6.946 -9.484 1.893 1.00 9.11 167 ALA A O 1
ATOM 1326 N N . ALA A 1 167 ? 5.517 -11.097 1.199 1.00 8.39 168 ALA A N 1
ATOM 1327 C CA . ALA A 1 167 ? 5.718 -10.825 -0.218 1.00 8.59 168 ALA A CA 1
ATOM 1328 C C . ALA A 1 167 ? 4.442 -11.130 -0.971 1.00 8.27 168 ALA A C 1
ATOM 1329 O O . ALA A 1 167 ? 3.598 -11.937 -0.539 1.00 8.55 168 ALA A O 1
ATOM 1331 N N . VAL A 1 168 ? 4.313 -10.496 -2.143 1.00 8.34 169 VAL A N 1
ATOM 1332 C CA . VAL A 1 168 ? 3.118 -10.590 -2.949 1.00 8.57 169 VAL A CA 1
ATOM 1333 C C . VAL A 1 168 ? 3.500 -10.786 -4.412 1.00 7.95 169 VAL A C 1
ATOM 1334 O O . VAL A 1 168 ? 4.325 -10.063 -4.956 1.00 8.94 169 VAL A O 1
ATOM 1338 N N . CYS A 1 169 ? 2.898 -11.804 -5.027 1.00 7.74 170 CYS A N 1
ATOM 1339 C CA . CYS A 1 169 ? 3.106 -12.116 -6.438 1.00 7.70 170 CYS A CA 1
ATOM 1340 C C . CYS A 1 169 ? 1.779 -12.038 -7.186 1.00 7.75 170 CYS A C 1
ATOM 1341 O O . CYS A 1 169 ? 0.811 -12.681 -6.813 1.00 9.27 170 CYS A O 1
ATOM 1344 N N A LEU A 1 170 ? 1.760 -11.221 -8.257 0.67 7.82 171 LEU A N 1
ATOM 1345 N N B LEU A 1 170 ? 1.742 -11.200 -8.233 0.33 8.03 171 LEU A N 1
ATOM 1346 C CA A LEU A 1 170 ? 0.558 -10.997 -9.059 0.67 8.57 171 LEU A CA 1
ATOM 1347 C CA B LEU A 1 170 ? 0.548 -10.983 -9.047 0.33 8.16 171 LEU A CA 1
ATOM 1348 C C A LEU A 1 170 ? 0.784 -11.692 -10.384 0.67 7.77 171 LEU A C 1
ATOM 1349 C C B LEU A 1 170 ? 0.781 -11.688 -10.381 0.33 7.67 171 LEU A C 1
ATOM 1350 O O A LEU A 1 170 ? 1.617 -11.264 -11.168 0.67 9.18 171 LEU A O 1
ATOM 1351 O O B LEU A 1 170 ? 1.603 -11.251 -11.172 0.33 8.50 171 LEU A O 1
ATOM 1360 N N . SER A 1 171 ? 0.079 -12.798 -10.617 1.00 7.84 172 SER A N 1
ATOM 1361 C CA . SER A 1 171 ? 0.247 -13.599 -11.830 1.00 8.97 172 SER A CA 1
ATOM 1362 C C . SER A 1 171 ? 1.706 -13.887 -12.135 1.00 8.70 172 SER A C 1
ATOM 1363 O O . SER A 1 171 ? 2.195 -13.603 -13.233 1.00 8.74 172 SER A O 1
ATOM 1366 N N . PRO A 1 172 ? 2.473 -14.429 -11.181 1.00 7.67 173 PRO A N 1
ATOM 1367 C CA . PRO A 1 172 ? 3.903 -14.598 -11.403 1.00 8.24 173 PRO A CA 1
ATOM 1368 C C . PRO A 1 172 ? 4.244 -15.534 -12.547 1.00 8.40 173 PRO A C 1
ATOM 1369 O O . PRO A 1 172 ? 3.575 -16.533 -12.799 1.00 9.31 173 PRO A O 1
ATOM 1373 N N . TRP A 1 173 ? 5.351 -15.204 -13.217 1.00 7.94 174 TRP A N 1
ATOM 1374 C CA . TRP A 1 173 ? 5.957 -16.030 -14.246 1.00 8.16 174 TRP A CA 1
ATOM 1375 C C . TRP A 1 173 ? 7.199 -16.689 -13.658 1.00 8.56 174 TRP A C 1
ATOM 1376 O O . TRP A 1 173 ? 8.189 -16.013 -13.399 1.00 9.45 174 TRP A O 1
ATOM 1387 N N . VAL A 1 174 ? 7.108 -17.993 -13.415 1.00 8.77 175 VAL A N 1
ATOM 1388 C CA . VAL A 1 174 ? 8.169 -18.772 -12.780 1.00 8.93 175 VAL A CA 1
ATOM 1389 C C . VAL A 1 174 ? 8.677 -19.954 -13.599 1.00 9.31 175 VAL A C 1
ATOM 1390 O O . VAL A 1 174 ? 9.665 -20.552 -13.217 1.00 10.58 175 VAL A O 1
ATOM 1394 N N . ASP A 1 175 ? 7.996 -20.286 -14.705 1.00 9.35 176 ASP A N 1
ATOM 1395 C CA . ASP A 1 175 ? 8.336 -21.403 -15.594 1.00 9.67 176 ASP A CA 1
ATOM 1396 C C . ASP A 1 175 ? 8.656 -20.800 -16.961 1.00 9.05 176 ASP A C 1
ATOM 1397 O O . ASP A 1 175 ? 7.747 -20.436 -17.718 1.00 10.27 176 ASP A O 1
ATOM 1402 N N A LEU A 1 176 ? 9.947 -20.683 -17.258 0.55 10.03 177 LEU A N 1
ATOM 1403 N N B LEU A 1 176 ? 9.947 -20.684 -17.256 0.45 9.89 177 LEU A N 1
ATOM 1404 C CA A LEU A 1 176 ? 10.399 -20.014 -18.471 0.55 10.11 177 LEU A CA 1
ATOM 1405 C CA B LEU A 1 176 ? 10.407 -20.015 -18.460 0.45 9.94 177 LEU A CA 1
ATOM 1406 C C A LEU A 1 176 ? 10.252 -20.892 -19.723 0.55 11.42 177 LEU A C 1
ATOM 1407 C C B LEU A 1 176 ? 10.388 -20.936 -19.698 0.45 10.93 177 LEU A C 1
ATOM 1408 O O A LEU A 1 176 ? 10.443 -20.397 -20.820 0.55 12.41 177 LEU A O 1
ATOM 1409 O O B LEU A 1 176 ? 10.892 -20.552 -20.746 0.45 11.91 177 LEU A O 1
ATOM 1418 N N . GLU A 1 177 ? 9.881 -22.163 -19.542 1.00 11.32 178 GLU A N 1
ATOM 1419 C CA . GLU A 1 177 ? 9.644 -23.074 -20.650 1.00 12.10 178 GLU A CA 1
ATOM 1420 C C . GLU A 1 177 ? 8.214 -23.153 -21.086 1.00 12.29 178 GLU A C 1
ATOM 1421 O O . GLU A 1 177 ? 7.930 -23.713 -22.126 1.00 13.98 178 GLU A O 1
ATOM 1427 N N . GLY A 1 178 ? 7.287 -22.635 -20.286 1.00 12.40 179 GLY A N 1
ATOM 1428 C CA . GLY A 1 178 ? 5.878 -22.697 -20.612 1.00 12.55 179 GLY A CA 1
ATOM 1429 C C . GLY A 1 178 ? 5.348 -24.112 -20.787 1.00 12.67 179 GLY A C 1
ATOM 1430 O O . GLY A 1 178 ? 4.715 -24.442 -21.778 1.00 14.99 179 GLY A O 1
ATOM 1431 N N . ILE A 1 179 ? 5.584 -24.942 -19.771 1.00 13.11 180 ILE A N 1
ATOM 1432 C CA . ILE A 1 179 ? 5.182 -26.347 -19.779 1.00 14.00 180 ILE A CA 1
ATOM 1433 C C . ILE A 1 179 ? 4.055 -26.678 -18.806 1.00 14.30 180 ILE A C 1
ATOM 1434 O O . ILE A 1 179 ? 3.700 -27.835 -18.643 1.00 16.64 180 ILE A O 1
ATOM 1439 N N . GLY A 1 180 ? 3.483 -25.662 -18.151 1.00 13.00 181 GLY A N 1
ATOM 1440 C CA . GLY A 1 180 ? 2.309 -25.888 -17.320 1.00 13.28 181 GLY A CA 1
ATOM 1441 C C . GLY A 1 180 ? 1.137 -26.288 -18.180 1.00 13.69 181 GLY A C 1
ATOM 1442 O O . GLY A 1 180 ? 1.000 -25.831 -19.301 1.00 13.96 181 GLY A O 1
ATOM 1443 N N . GLU A 1 181 ? 0.222 -27.066 -17.614 1.00 14.46 182 GLU A N 1
ATOM 1444 C CA . GLU A 1 181 ? -0.946 -27.502 -18.355 1.00 15.08 182 GLU A CA 1
ATOM 1445 C C . GLU A 1 181 ? -1.761 -26.327 -18.905 1.00 14.16 182 GLU A C 1
ATOM 1446 O O . GLU A 1 181 ? -2.227 -26.361 -20.047 1.00 15.85 182 GLU A O 1
ATOM 1452 N N . SER A 1 182 ? -1.935 -25.290 -18.097 1.00 13.21 183 SER A N 1
ATOM 1453 C CA . SER A 1 182 ? -2.756 -24.148 -18.484 1.00 12.22 183 SER A CA 1
ATOM 1454 C C . SER A 1 182 ? -2.181 -23.393 -19.683 1.00 12.02 183 SER A C 1
ATOM 1455 O O . SER A 1 182 ? -2.906 -22.647 -20.349 1.00 13.59 183 SER A O 1
ATOM 1458 N N . MET A 1 183 ? -0.887 -23.563 -19.960 1.00 12.77 184 MET A N 1
ATOM 1459 C CA . MET A 1 183 ? -0.293 -22.921 -21.142 1.00 13.23 184 MET A CA 1
ATOM 1460 C C . MET A 1 183 ? -1.002 -23.387 -22.415 1.00 14.92 184 MET A C 1
ATOM 1461 O O . MET A 1 183 ? -1.096 -22.664 -23.405 1.00 16.19 184 MET A O 1
ATOM 1466 N N . THR A 1 184 ? -1.494 -24.622 -22.371 1.00 15.49 185 THR A N 1
ATOM 1467 C CA . THR A 1 184 ? -2.317 -25.196 -23.443 1.00 17.83 185 THR A CA 1
ATOM 1468 C C . THR A 1 184 ? -3.812 -24.946 -23.179 1.00 16.88 185 THR A C 1
ATOM 1469 O O . THR A 1 184 ? -4.527 -24.433 -24.030 1.00 20.90 185 THR A O 1
ATOM 1473 N N . THR A 1 185 ? -4.300 -25.322 -21.991 1.00 17.21 186 THR A N 1
ATOM 1474 C CA . THR A 1 185 ? -5.736 -25.342 -21.742 1.00 18.97 186 THR A CA 1
ATOM 1475 C C . THR A 1 185 ? -6.418 -23.990 -21.574 1.00 18.79 186 THR A C 1
ATOM 1476 O O . THR A 1 185 ? -7.613 -23.900 -21.741 1.00 21.69 186 THR A O 1
ATOM 1480 N N . LYS A 1 186 ? -5.648 -22.952 -21.235 1.00 17.36 187 LYS A N 1
ATOM 1481 C CA . LYS A 1 186 ? -6.195 -21.605 -21.096 1.00 16.48 187 LYS A CA 1
ATOM 1482 C C . LYS A 1 186 ? -5.779 -20.687 -22.242 1.00 16.29 187 LYS A C 1
ATOM 1483 O O . LYS A 1 186 ? -6.087 -19.496 -22.225 1.00 18.00 187 LYS A O 1
ATOM 1489 N N . ALA A 1 187 ? -5.133 -21.249 -23.281 1.00 17.44 188 ALA A N 1
ATOM 1490 C CA . ALA A 1 187 ? -4.669 -20.436 -24.403 1.00 18.50 188 ALA A CA 1
ATOM 1491 C C . ALA A 1 187 ? -5.840 -19.691 -25.055 1.00 20.85 188 ALA A C 1
ATOM 1492 O O . ALA A 1 187 ? -5.710 -18.525 -25.440 1.00 20.04 188 ALA A O 1
ATOM 1494 N N . ALA A 1 188 ? -6.997 -20.359 -25.146 1.00 20.53 189 ALA A N 1
ATOM 1495 C CA . ALA A 1 188 ? -8.160 -19.762 -25.784 1.00 23.43 189 ALA A CA 1
ATOM 1496 C C . ALA A 1 188 ? -8.750 -18.552 -25.078 1.00 22.91 189 ALA A C 1
ATOM 1497 O O . ALA A 1 188 ? -9.275 -17.644 -25.727 1.00 29.26 189 ALA A O 1
ATOM 1499 N N . VAL A 1 189 ? -8.643 -18.522 -23.749 1.00 20.74 190 VAL A N 1
ATOM 1500 C CA . VAL A 1 189 ? -9.263 -17.473 -22.955 1.00 19.60 190 VAL A CA 1
ATOM 1501 C C . VAL A 1 189 ? -8.305 -16.363 -22.544 1.00 18.03 190 VAL A C 1
ATOM 1502 O O . VAL A 1 189 ? -8.742 -15.366 -21.938 1.00 22.25 190 VAL A O 1
ATOM 1506 N N . ASP A 1 190 ? -7.001 -16.544 -22.799 1.00 15.96 191 ASP A N 1
ATOM 1507 C CA . ASP A 1 190 ? -6.016 -15.583 -22.343 1.00 14.58 191 ASP A CA 1
ATOM 1508 C C . ASP A 1 190 ? -5.773 -14.580 -23.466 1.00 14.81 191 ASP A C 1
ATOM 1509 O O . ASP A 1 190 ? -5.194 -14.929 -24.497 1.00 16.31 191 ASP A O 1
ATOM 1514 N N . PRO A 1 191 ? -6.190 -13.310 -23.303 1.00 14.92 192 PRO A N 1
ATOM 1515 C CA . PRO A 1 191 ? -6.049 -12.307 -24.358 1.00 14.62 192 PRO A CA 1
ATOM 1516 C C . PRO A 1 191 ? -4.694 -11.596 -24.388 1.00 14.02 192 PRO A C 1
ATOM 1517 O O . PRO A 1 191 ? -4.549 -10.666 -25.187 1.00 16.39 192 PRO A O 1
ATOM 1521 N N . MET A 1 192 ? -3.773 -11.989 -23.507 1.00 13.00 193 MET A N 1
ATOM 1522 C CA . MET A 1 192 ? -2.490 -11.317 -23.356 1.00 13.34 193 MET A CA 1
ATOM 1523 C C . MET A 1 192 ? -1.270 -12.200 -23.495 1.00 12.62 193 MET A C 1
ATOM 1524 O O . MET A 1 192 ? -0.339 -11.837 -24.164 1.00 16.08 193 MET A O 1
ATOM 1529 N N . VAL A 1 193 ? -1.249 -13.326 -22.794 1.00 11.79 194 VAL A N 1
ATOM 1530 C CA . VAL A 1 193 ? -0.080 -14.189 -22.656 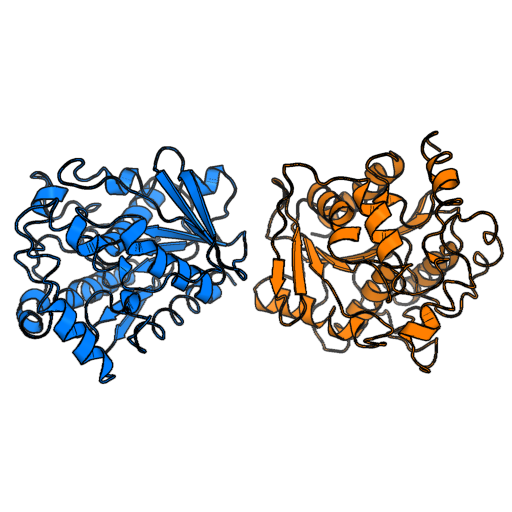1.00 11.26 194 VAL A CA 1
ATOM 1531 C C . VAL A 1 193 ? -0.303 -15.493 -23.383 1.00 11.50 194 VAL A C 1
ATOM 1532 O O . VAL A 1 193 ? -1.310 -16.145 -23.171 1.00 13.94 194 VAL A O 1
ATOM 1536 N N . GLN A 1 194 ? 0.657 -15.862 -24.225 1.00 12.17 195 GLN A N 1
ATOM 1537 C CA . GLN A 1 194 ? 0.685 -17.142 -24.910 1.00 12.84 195 GLN A CA 1
ATOM 1538 C C . GLN A 1 194 ? 2.112 -17.656 -24.848 1.00 12.36 195 GLN A C 1
ATOM 1539 O O . GLN A 1 194 ? 3.058 -16.910 -24.541 1.00 12.89 195 GLN A O 1
ATOM 1545 N N . ARG A 1 195 ? 2.300 -18.926 -25.206 1.00 12.21 196 ARG A N 1
ATOM 1546 C CA . ARG A 1 195 ? 3.623 -19.514 -25.080 1.00 12.52 196 ARG A CA 1
ATOM 1547 C C . ARG A 1 195 ? 4.671 -18.841 -25.967 1.00 11.91 196 ARG A C 1
ATOM 1548 O O . ARG A 1 195 ? 5.804 -18.632 -25.545 1.00 12.36 196 ARG A O 1
ATOM 1556 N N . GLU A 1 196 ? 4.325 -18.504 -27.219 1.00 13.76 197 GLU A N 1
ATOM 1557 C CA . GLU A 1 196 ? 5.319 -17.959 -28.126 1.00 14.75 197 GLU A CA 1
ATOM 1558 C C . GLU A 1 196 ? 5.969 -16.678 -27.586 1.00 12.62 197 GLU A C 1
ATOM 1559 O O . GLU A 1 196 ? 7.196 -16.567 -27.558 1.00 12.59 197 GLU A O 1
ATOM 1565 N N . PRO A 1 197 ? 5.189 -15.643 -27.177 1.00 13.36 198 PRO A N 1
ATOM 1566 C CA . PRO A 1 197 ? 5.821 -14.449 -26.621 1.00 13.83 198 PRO A CA 1
ATOM 1567 C C . PRO A 1 197 ? 6.627 -14.724 -25.351 1.00 11.49 198 PRO A C 1
ATOM 1568 O O . PRO A 1 197 ? 7.659 -14.103 -25.116 1.00 12.96 198 PRO A O 1
ATOM 1572 N N A LEU A 1 198 ? 6.145 -15.644 -24.513 0.54 11.56 199 LEU A N 1
ATOM 1573 N N B LEU A 1 198 ? 6.148 -15.644 -24.512 0.46 12.07 199 LEU A N 1
ATOM 1574 C CA A LEU A 1 198 ? 6.886 -15.990 -23.298 0.54 11.51 199 LEU A CA 1
ATOM 1575 C CA B LEU A 1 198 ? 6.884 -15.984 -23.301 0.46 12.24 199 LEU A CA 1
ATOM 1576 C C A LEU A 1 198 ? 8.247 -16.561 -23.659 0.54 11.18 199 LEU A C 1
ATOM 1577 C C B LEU A 1 198 ? 8.247 -16.566 -23.655 0.46 11.43 199 LEU A C 1
ATOM 1578 O O A LEU A 1 198 ? 9.248 -16.188 -23.064 0.54 11.96 199 LEU A O 1
ATOM 1579 O O B LEU A 1 198 ? 9.249 -16.185 -23.065 0.46 12.26 199 LEU A O 1
ATOM 1588 N N . LEU A 1 199 ? 8.297 -17.472 -24.631 1.00 10.54 200 LEU A N 1
ATOM 1589 C CA . LEU A 1 199 ? 9.578 -18.048 -25.018 1.00 11.23 200 LEU A CA 1
ATOM 1590 C C . LEU A 1 199 ? 10.489 -17.008 -25.633 1.00 10.13 200 LEU A C 1
ATOM 1591 O O . LEU A 1 199 ? 11.705 -17.052 -25.419 1.00 11.01 200 LEU A O 1
ATOM 1596 N N . ARG A 1 200 ? 9.906 -16.083 -26.413 1.00 9.80 201 ARG A N 1
ATOM 1597 C CA . ARG A 1 200 ? 10.675 -15.004 -26.994 1.00 10.67 201 ARG A CA 1
ATOM 1598 C C . ARG A 1 200 ? 11.377 -14.162 -25.922 1.00 9.43 201 ARG A C 1
ATOM 1599 O O . ARG A 1 200 ? 12.579 -13.871 -26.024 1.00 10.42 201 ARG A O 1
ATOM 1607 N N A MET A 1 201 ? 10.617 -13.771 -24.898 0.73 9.23 202 MET A N 1
ATOM 1608 N N B MET A 1 201 ? 10.613 -13.754 -24.906 0.27 9.36 202 MET A N 1
ATOM 1609 C CA A MET A 1 201 ? 11.179 -12.982 -23.829 0.73 9.45 202 MET A CA 1
ATOM 1610 C CA B MET A 1 201 ? 11.145 -12.968 -23.804 0.27 9.60 202 MET A CA 1
ATOM 1611 C C A MET A 1 201 ? 12.150 -13.793 -22.974 0.73 9.14 202 MET A C 1
ATOM 1612 C C B MET A 1 201 ? 12.135 -13.784 -22.964 0.27 9.31 202 MET A C 1
ATOM 1613 O O A MET A 1 201 ? 13.208 -13.306 -22.568 0.73 9.61 202 MET A O 1
ATOM 1614 O O B MET A 1 201 ? 13.186 -13.290 -22.556 0.27 9.33 202 MET A O 1
ATOM 1623 N N . ALA A 1 202 ? 11.803 -15.049 -22.715 1.00 9.63 203 ALA A N 1
ATOM 1624 C CA . ALA A 1 202 ? 12.706 -15.922 -21.962 1.00 9.64 203 ALA A CA 1
ATOM 1625 C C . ALA A 1 202 ? 14.058 -16.043 -22.621 1.00 9.40 203 ALA A 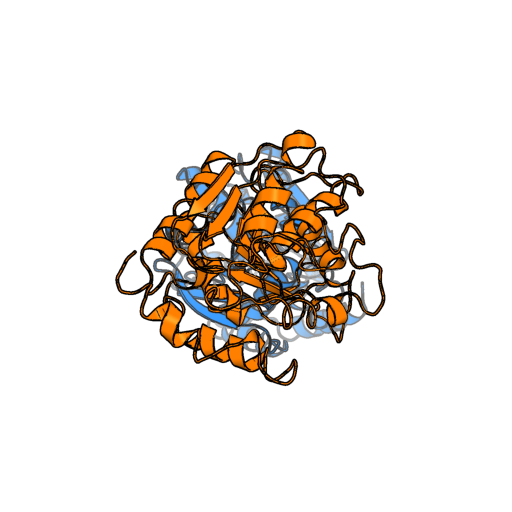C 1
ATOM 1626 O O . ALA A 1 202 ? 15.073 -16.033 -21.958 1.00 9.91 203 ALA A O 1
ATOM 1628 N N . SER A 1 203 ? 14.068 -16.136 -23.954 1.00 9.43 204 SER A N 1
ATOM 1629 C CA . SER A 1 203 ? 15.336 -16.236 -24.659 1.00 10.18 204 SER A CA 1
ATOM 1630 C C . SER A 1 203 ? 16.201 -14.993 -24.439 1.00 9.55 204 SER A C 1
ATOM 1631 O O . SER A 1 203 ? 17.428 -15.065 -24.258 1.00 10.36 204 SER A O 1
ATOM 1634 N N . MET A 1 204 ? 15.562 -13.814 -24.506 1.00 9.44 205 MET A N 1
ATOM 1635 C CA . MET A 1 204 ? 16.263 -12.564 -24.271 1.00 9.63 205 MET A CA 1
ATOM 1636 C C . MET A 1 204 ? 16.852 -12.504 -22.861 1.00 9.60 205 MET A C 1
ATOM 1637 O O . MET A 1 204 ? 17.959 -12.047 -22.668 1.00 10.69 205 MET A O 1
ATOM 1642 N N . TYR A 1 205 ? 16.056 -12.935 -21.870 1.00 9.28 206 TYR A N 1
ATOM 1643 C CA . TYR A 1 205 ? 16.494 -12.901 -20.482 1.00 9.47 206 TYR A CA 1
ATOM 1644 C C . TYR A 1 205 ? 17.586 -13.928 -20.196 1.00 10.03 206 TYR A C 1
ATOM 1645 O O . TYR A 1 205 ? 18.570 -13.657 -19.491 1.00 10.48 206 TYR A O 1
ATOM 1654 N N . LEU A 1 206 ? 17.431 -15.140 -20.725 1.00 10.06 207 LEU A N 1
ATOM 1655 C CA . LEU A 1 206 ? 18.346 -16.236 -20.429 1.00 10.17 207 LEU A CA 1
ATOM 1656 C C . LEU A 1 206 ? 19.660 -16.166 -21.165 1.00 10.68 207 LEU A C 1
ATOM 1657 O O . LEU A 1 206 ? 20.679 -16.640 -20.682 1.00 11.99 207 LEU A O 1
ATOM 1662 N N . ALA A 1 207 ? 19.646 -15.659 -22.399 1.00 12.89 208 ALA A N 1
ATOM 1663 C CA . ALA A 1 207 ? 20.852 -15.558 -23.206 1.00 14.39 208 ALA A CA 1
ATOM 1664 C C . ALA A 1 207 ? 21.588 -16.917 -23.231 1.00 15.87 208 ALA A C 1
ATOM 1665 O O . ALA A 1 207 ? 22.811 -16.980 -23.074 1.00 19.49 208 ALA A O 1
ATOM 1667 N N . GLY A 1 208 ? 20.851 -17.999 -23.490 1.00 14.31 209 GLY A N 1
ATOM 1668 C CA . GLY A 1 208 ? 21.429 -19.329 -23.609 1.00 15.48 209 GLY A CA 1
ATOM 1669 C C . GLY A 1 208 ? 21.605 -20.103 -22.328 1.00 15.05 209 GLY A C 1
ATOM 1670 O O . GLY A 1 208 ? 21.997 -21.258 -22.371 1.00 17.05 209 GLY A O 1
ATOM 1671 N N . GLN A 1 209 ? 21.352 -19.454 -21.179 1.00 12.59 210 GLN A N 1
ATOM 1672 C CA . GLN A 1 209 ? 21.403 -20.150 -19.905 1.00 12.70 210 GLN A CA 1
ATOM 1673 C C . GLN A 1 209 ? 20.265 -21.160 -19.782 1.00 12.54 210 GLN A C 1
ATOM 1674 O O . GLN A 1 209 ? 19.219 -21.043 -20.419 1.00 14.02 210 GLN A O 1
ATOM 1680 N N . ASP A 1 210 ? 20.475 -22.166 -18.927 1.00 13.73 211 ASP A N 1
ATOM 1681 C CA . ASP A 1 210 ? 19.500 -23.198 -18.682 1.00 14.93 211 ASP A CA 1
ATOM 1682 C C . ASP A 1 210 ? 18.186 -22.549 -18.283 1.00 13.74 211 ASP A C 1
ATOM 1683 O O . ASP A 1 210 ? 18.159 -21.704 -17.392 1.00 13.61 211 ASP A O 1
ATOM 1688 N N . PRO A 1 211 ? 17.059 -22.865 -18.957 1.00 14.81 212 PRO A N 1
ATOM 1689 C CA . PRO A 1 211 ? 15.785 -22.243 -18.597 1.00 14.57 212 PRO A CA 1
ATOM 1690 C C . PRO A 1 211 ? 15.265 -22.634 -17.226 1.00 13.83 212 PRO A C 1
ATOM 1691 O O . PRO A 1 211 ? 14.311 -22.030 -16.768 1.00 14.85 212 PRO A O 1
ATOM 1695 N N . ARG A 1 212 ? 15.900 -23.625 -16.588 1.00 13.38 213 ARG A N 1
ATOM 1696 C CA . ARG A 1 212 ? 15.576 -23.998 -15.218 1.00 13.77 213 ARG A CA 1
ATOM 1697 C C . ARG A 1 212 ? 16.568 -23.426 -14.183 1.00 13.86 213 ARG A C 1
ATOM 1698 O O . ARG A 1 212 ? 16.570 -23.813 -13.030 1.00 15.01 213 ARG A O 1
ATOM 1706 N N . THR A 1 213 ? 17.402 -22.473 -14.592 1.00 13.20 214 THR A N 1
ATOM 1707 C CA . THR A 1 213 ? 18.314 -21.753 -13.690 1.00 13.44 214 THR A CA 1
ATOM 1708 C C . THR A 1 213 ? 17.461 -21.204 -12.554 1.00 12.89 214 THR A C 1
ATOM 1709 O O . T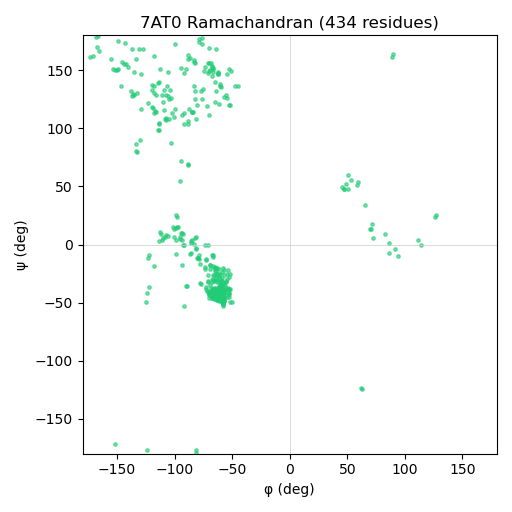HR A 1 213 ? 16.531 -20.448 -12.802 1.00 11.84 214 THR A O 1
ATOM 1713 N N . PRO A 1 214 ? 17.722 -21.587 -11.291 1.00 12.20 215 PRO A N 1
ATOM 1714 C CA . PRO A 1 214 ? 16.771 -21.291 -10.229 1.00 12.34 215 PRO A CA 1
ATOM 1715 C C . PRO A 1 214 ? 16.426 -19.820 -10.004 1.00 10.48 215 PRO A C 1
ATOM 1716 O O . PRO A 1 214 ? 15.268 -19.529 -9.709 1.00 11.40 215 PRO A O 1
ATOM 1720 N N . LEU A 1 215 ? 17.403 -18.909 -10.129 1.00 10.33 216 LEU A N 1
ATOM 1721 C CA . LEU A 1 215 ? 17.083 -17.496 -9.891 1.00 10.22 216 LEU A CA 1
ATOM 1722 C C . LEU A 1 215 ? 16.380 -16.841 -11.077 1.00 9.86 216 LEU A C 1
ATOM 1723 O O . LEU A 1 215 ? 15.857 -15.752 -10.923 1.00 11.02 216 LEU A O 1
ATOM 1728 N N . ALA A 1 216 ? 16.378 -17.520 -12.241 1.00 9.90 217 ALA A N 1
ATOM 1729 C CA . ALA A 1 216 ? 15.611 -17.077 -13.391 1.00 9.49 217 ALA A CA 1
ATOM 1730 C C . ALA A 1 216 ? 14.191 -17.653 -13.406 1.00 8.77 217 ALA A C 1
ATOM 1731 O O . ALA A 1 216 ? 13.252 -16.992 -13.860 1.00 10.02 217 ALA A O 1
ATOM 1733 N N . ALA A 1 217 ? 14.078 -18.898 -12.939 1.00 9.64 218 ALA A N 1
ATOM 1734 C CA . ALA A 1 217 ? 12.884 -19.703 -12.986 1.00 9.89 218 ALA A CA 1
ATOM 1735 C C . ALA A 1 217 ? 12.674 -20.312 -11.604 1.00 9.36 218 ALA A C 1
ATOM 1736 O O . ALA A 1 217 ? 13.071 -21.459 -11.338 1.00 10.73 218 ALA A O 1
ATOM 1738 N N . PRO A 1 218 ? 12.120 -19.532 -10.648 1.00 9.76 219 PRO A N 1
ATOM 1739 C CA . PRO A 1 218 ? 12.128 -19.975 -9.262 1.00 10.01 219 PRO A CA 1
ATOM 1740 C C . PRO A 1 218 ? 11.219 -21.140 -8.900 1.00 10.53 219 PRO A C 1
ATOM 1741 O O . PRO A 1 218 ? 11.247 -21.618 -7.761 1.00 11.68 219 PRO A O 1
ATOM 1745 N N . LEU A 1 219 ? 10.475 -21.667 -9.881 1.00 11.19 220 LEU A N 1
ATOM 1746 C CA . LEU A 1 219 ? 9.917 -22.995 -9.739 1.00 12.33 220 LEU A CA 1
ATOM 1747 C C . LEU A 1 219 ? 10.980 -24.045 -9.396 1.00 12.53 220 LEU A C 1
ATOM 1748 O O . LEU A 1 219 ? 10.640 -25.084 -8.884 1.00 16.75 220 LEU A O 1
ATOM 1753 N N . TYR A 1 220 ? 12.244 -23.767 -9.708 1.00 11.11 221 TYR A N 1
ATOM 1754 C CA . TYR A 1 220 ? 13.337 -24.689 -9.453 1.00 11.98 221 TYR A CA 1
ATOM 1755 C C . TYR A 1 220 ? 14.264 -24.244 -8.326 1.00 12.46 221 TYR A C 1
ATOM 1756 O O . TYR A 1 220 ? 15.284 -24.891 -8.060 1.00 15.83 221 TYR A O 1
ATOM 1765 N N . ALA A 1 221 ? 13.894 -23.161 -7.632 1.00 11.50 222 ALA A N 1
ATOM 1766 C CA . ALA A 1 221 ? 14.669 -22.642 -6.527 1.00 11.18 222 ALA A CA 1
ATOM 1767 C C . ALA A 1 221 ? 14.273 -23.281 -5.206 1.00 11.59 222 ALA A C 1
ATOM 1768 O O . ALA A 1 221 ? 13.207 -23.872 -5.050 1.00 12.02 222 ALA A O 1
ATOM 1770 N N . ASP A 1 222 ? 15.188 -23.185 -4.232 1.00 11.74 223 ASP A N 1
ATOM 1771 C CA . ASP A 1 222 ? 14.922 -23.650 -2.878 1.00 10.53 223 ASP A CA 1
ATOM 1772 C C . ASP A 1 222 ? 14.203 -22.545 -2.132 1.00 9.50 223 ASP A C 1
ATOM 1773 O O . ASP A 1 222 ? 14.770 -21.458 -1.945 1.00 10.46 223 ASP A O 1
ATOM 1778 N N . LEU A 1 223 ? 12.947 -22.791 -1.774 1.00 10.13 224 LEU A N 1
ATOM 1779 C CA . LEU A 1 223 ? 12.097 -21.775 -1.194 1.00 10.52 224 LEU A CA 1
ATOM 1780 C C . LEU A 1 223 ? 11.983 -21.805 0.324 1.00 9.89 224 LEU A C 1
ATOM 1781 O O . LEU A 1 223 ? 11.254 -21.007 0.904 1.00 11.33 224 LEU A O 1
ATOM 1786 N N . ARG A 1 224 ? 12.729 -22.695 0.986 1.00 10.51 225 ARG A N 1
ATOM 1787 C CA . ARG A 1 224 ? 12.620 -22.804 2.430 1.00 11.30 225 ARG A CA 1
ATOM 1788 C C . ARG A 1 224 ? 13.002 -21.496 3.106 1.00 10.13 225 ARG A C 1
ATOM 1789 O O . ARG A 1 224 ? 13.980 -20.851 2.750 1.00 12.77 225 ARG A O 1
ATOM 1797 N N . GLY A 1 225 ? 12.229 -21.117 4.125 1.00 10.69 226 GLY A N 1
ATOM 1798 C CA . GLY A 1 225 ? 12.475 -19.929 4.890 1.00 12.02 226 GLY A CA 1
ATOM 1799 C C . GLY A 1 225 ? 11.911 -18.635 4.371 1.00 11.13 226 GLY A C 1
ATOM 1800 O O . GLY A 1 225 ? 12.122 -17.584 4.970 1.00 12.29 226 GLY A O 1
ATOM 1801 N N . LEU A 1 226 ? 11.201 -18.673 3.245 1.00 11.07 227 LEU A N 1
ATOM 1802 C CA . LEU A 1 226 ? 10.584 -17.456 2.718 1.00 10.93 227 LEU A CA 1
ATOM 1803 C C . LEU A 1 226 ? 9.473 -17.000 3.661 1.00 10.07 227 LEU A C 1
ATOM 1804 O O . LEU A 1 226 ? 8.845 -17.812 4.342 1.00 10.61 227 LEU A O 1
ATOM 1809 N N . PRO A 1 227 ? 9.182 -15.688 3.677 1.00 10.54 228 PRO A N 1
ATOM 1810 C CA . PRO A 1 227 ? 8.127 -15.138 4.523 1.00 10.75 228 PRO A CA 1
ATOM 1811 C C . PRO A 1 227 ? 6.772 -15.401 3.884 1.00 10.48 228 PRO A C 1
ATOM 1812 O O . PRO A 1 227 ? 6.664 -15.899 2.754 1.00 11.07 228 PRO A O 1
ATOM 1816 N N . PRO A 1 228 ? 5.685 -15.059 4.597 1.00 10.02 229 PRO A N 1
ATOM 1817 C CA . PRO A 1 228 ? 4.347 -15.280 4.071 1.00 10.45 229 PRO A CA 1
ATOM 1818 C C . PRO A 1 228 ? 4.148 -14.671 2.696 1.00 9.46 229 PRO A C 1
ATOM 1819 O O . PRO A 1 228 ? 4.551 -13.537 2.443 1.00 9.74 229 PRO A O 1
ATOM 1823 N N A LEU A 1 229 ? 3.577 -15.487 1.800 0.51 9.67 230 LEU A N 1
ATOM 1824 N N B LEU A 1 229 ? 3.508 -15.443 1.823 0.49 9.58 230 LEU A N 1
ATOM 1825 C CA A LEU A 1 229 ? 3.367 -15.109 0.404 0.51 9.46 230 LEU A CA 1
ATOM 1826 C CA B LEU A 1 229 ? 3.443 -15.104 0.408 0.49 9.31 230 LEU A CA 1
ATOM 1827 C C A LEU A 1 229 ? 1.889 -15.029 0.123 0.51 9.68 230 LEU A C 1
ATOM 1828 C C B LEU A 1 229 ? 2.004 -15.130 -0.074 0.49 9.14 230 LEU A C 1
ATOM 1829 O O A LEU A 1 229 ? 1.092 -15.852 0.597 0.51 10.77 230 LEU A O 1
ATOM 1830 O O B LEU A 1 229 ? 1.360 -16.179 0.001 0.49 9.54 230 LEU A O 1
ATOM 1839 N N . LEU A 1 230 ? 1.516 -14.009 -0.638 1.00 8.62 231 LEU A N 1
ATOM 1840 C CA . LEU A 1 230 ? 0.200 -13.939 -1.280 1.00 9.19 231 LEU A CA 1
ATOM 1841 C C . LEU A 1 230 ? 0.452 -14.055 -2.762 1.00 8.43 231 LEU A C 1
ATOM 1842 O O . LEU A 1 230 ? 1.208 -13.269 -3.323 1.00 9.35 231 LEU A O 1
ATOM 1847 N N . ILE A 1 231 ? -0.201 -15.023 -3.387 1.00 8.85 232 ILE A N 1
ATOM 1848 C CA . ILE A 1 231 ? -0.162 -15.190 -4.844 1.00 8.70 232 ILE A CA 1
ATOM 1849 C C . ILE A 1 231 ? -1.575 -14.978 -5.361 1.00 9.10 232 ILE A C 1
ATOM 1850 O O . ILE A 1 231 ? -2.478 -15.740 -5.057 1.00 10.45 232 ILE A O 1
ATOM 1855 N N . GLN A 1 232 ? -1.775 -13.913 -6.139 1.00 8.65 233 GLN A N 1
ATOM 1856 C CA . GLN A 1 232 ? -3.040 -13.641 -6.811 1.00 8.75 233 GLN A CA 1
ATOM 1857 C C . GLN A 1 232 ? -2.886 -14.000 -8.279 1.00 9.52 233 GLN A C 1
ATOM 1858 O O . GLN A 1 232 ? -1.883 -13.652 -8.889 1.00 10.73 233 GLN A O 1
ATOM 1864 N N . VAL A 1 233 ? -3.852 -14.724 -8.826 1.00 9.45 234 VAL A N 1
ATOM 1865 C CA . VAL A 1 233 ? -3.773 -15.172 -10.222 1.00 9.12 234 VAL A CA 1
ATOM 1866 C C . VAL A 1 233 ? -5.196 -15.269 -10.735 1.00 9.91 234 VAL A C 1
ATOM 1867 O O . VAL A 1 233 ? -6.118 -15.531 -9.969 1.00 10.95 234 VAL A O 1
ATOM 1871 N N . GLY A 1 234 ? -5.375 -15.059 -12.031 1.00 10.37 235 GLY A N 1
ATOM 1872 C CA . GLY A 1 234 ? -6.678 -15.243 -12.642 1.00 10.58 235 GLY A CA 1
ATOM 1873 C C . GLY A 1 234 ? -6.842 -16.616 -13.241 1.00 11.52 235 GLY A C 1
ATOM 1874 O O . GLY A 1 234 ? -5.873 -17.229 -13.687 1.00 12.02 235 GLY A O 1
ATOM 1875 N N . THR A 1 235 ? -8.080 -17.101 -13.303 1.00 13.01 236 THR A N 1
ATOM 1876 C CA . THR A 1 235 ? -8.297 -18.412 -13.905 1.00 13.53 236 THR A CA 1
ATOM 1877 C C . THR A 1 235 ? -8.278 -18.402 -15.432 1.00 14.21 236 THR A C 1
ATOM 1878 O O . THR A 1 235 ? -8.101 -19.453 -16.046 1.00 17.92 236 THR A O 1
ATOM 1882 N N . ALA A 1 236 ? -8.414 -17.224 -16.047 1.00 13.53 237 ALA A N 1
ATOM 1883 C CA . ALA A 1 236 ? -8.354 -17.096 -17.511 1.00 13.79 237 ALA A CA 1
ATOM 1884 C C . ALA A 1 236 ? -6.937 -16.706 -17.926 1.00 12.84 237 ALA A C 1
ATOM 1885 O O . ALA A 1 236 ? -6.701 -15.692 -18.652 1.00 13.97 237 ALA A O 1
ATOM 1887 N N . GLU A 1 237 ? -5.978 -17.516 -17.476 1.00 12.61 238 GLU A N 1
ATOM 1888 C CA . GLU A 1 237 ? -4.571 -17.260 -17.649 1.00 11.50 238 GLU A CA 1
ATOM 1889 C C . GLU A 1 237 ? -3.823 -18.507 -18.048 1.00 11.12 238 GLU A C 1
ATOM 1890 O O . GLU A 1 237 ? -3.851 -19.506 -17.347 1.00 11.42 238 GLU A O 1
ATOM 1896 N N . THR A 1 238 ? -3.054 -18.407 -19.140 1.00 11.25 239 THR A N 1
ATOM 1897 C CA . THR A 1 238 ? -2.077 -19.427 -19.425 1.00 11.34 239 THR A CA 1
ATOM 1898 C C . THR A 1 238 ? -1.051 -19.591 -18.298 1.00 10.45 239 THR A C 1
ATOM 1899 O O . THR A 1 238 ? -0.545 -20.686 -18.091 1.00 11.05 239 THR A O 1
ATOM 1903 N N . LEU A 1 239 ? -0.778 -18.505 -17.556 1.00 9.89 240 LEU A N 1
ATOM 1904 C CA . LEU A 1 239 ? 0.122 -18.569 -16.410 1.00 8.97 240 LEU A CA 1
ATOM 1905 C C . LEU A 1 239 ? -0.549 -19.085 -15.122 1.00 9.91 240 LEU A C 1
ATOM 1906 O O . LEU A 1 239 ? 0.092 -19.098 -14.080 1.00 9.73 240 LEU A O 1
ATOM 1911 N N . LEU A 1 240 ? -1.804 -19.534 -15.161 1.00 10.13 241 LEU A N 1
ATOM 1912 C CA . LEU A 1 240 ? -2.453 -20.070 -13.952 1.00 10.04 241 LEU A CA 1
ATOM 1913 C C . LEU A 1 240 ? -1.571 -21.106 -13.275 1.00 10.37 241 LEU A C 1
ATOM 1914 O O . LEU A 1 240 ? -1.330 -21.035 -12.061 1.00 9.96 241 LEU A O 1
ATOM 1919 N N . ASP A 1 241 ? -1.067 -22.075 -14.042 1.00 10.30 242 ASP A N 1
ATOM 1920 C CA . ASP A 1 241 ? -0.316 -23.157 -13.430 1.00 10.66 242 ASP A CA 1
ATOM 1921 C C . ASP A 1 241 ? 1.065 -22.729 -12.958 1.00 10.23 242 ASP A C 1
ATOM 1922 O O . ASP A 1 241 ? 1.682 -23.473 -12.175 1.00 10.47 242 ASP A O 1
ATOM 1927 N N . ASP A 1 242 ? 1.570 -21.561 -13.368 1.00 9.96 243 ASP A N 1
ATOM 1928 C CA . ASP A 1 242 ? 2.772 -21.034 -12.717 1.00 9.58 243 ASP A CA 1
ATOM 1929 C C . ASP A 1 242 ? 2.483 -20.762 -11.243 1.00 9.40 243 ASP A C 1
ATOM 1930 O O . ASP A 1 242 ? 3.305 -21.088 -10.363 1.00 9.84 243 ASP A O 1
ATOM 1935 N N . SER A 1 243 ? 1.345 -20.130 -10.976 1.00 9.60 244 SER A N 1
ATOM 1936 C CA . SER A 1 243 ? 0.949 -19.846 -9.601 1.00 8.88 244 SER A CA 1
ATOM 1937 C C . SER A 1 243 ? 0.642 -21.096 -8.811 1.00 9.38 244 SER A C 1
ATOM 1938 O O . SER A 1 243 ? 1.032 -21.197 -7.635 1.00 10.02 244 SER A O 1
ATOM 1941 N N . VAL A 1 244 ? -0.060 -22.048 -9.408 1.00 9.74 245 VAL A N 1
ATOM 1942 C CA . VAL A 1 244 ? -0.402 -23.294 -8.729 1.00 9.91 245 VAL A CA 1
ATOM 1943 C C . VAL A 1 244 ? 0.879 -24.033 -8.356 1.00 10.21 245 VAL A C 1
ATOM 1944 O O . VAL A 1 244 ? 1.043 -24.494 -7.224 1.00 10.69 245 VAL A O 1
ATOM 1948 N N . ARG A 1 245 ? 1.809 -24.179 -9.295 1.00 9.97 246 ARG A N 1
ATOM 1949 C CA . ARG A 1 245 ? 3.070 -24.879 -9.042 1.00 9.98 246 ARG A CA 1
ATOM 1950 C C . ARG A 1 245 ? 3.926 -24.129 -8.026 1.00 9.81 246 ARG A C 1
ATOM 1951 O O . ARG A 1 245 ? 4.601 -24.767 -7.209 1.00 10.24 246 ARG A O 1
ATOM 1959 N N . LEU A 1 246 ? 3.931 -22.793 -8.084 1.00 9.37 247 LEU A N 1
ATOM 1960 C CA . LEU A 1 246 ? 4.665 -22.013 -7.105 1.00 8.81 247 LEU A CA 1
ATOM 1961 C C . LEU A 1 246 ? 4.126 -22.259 -5.701 1.00 9.74 247 LEU A C 1
ATOM 1962 O O . LEU A 1 246 ? 4.897 -22.438 -4.751 1.00 9.79 247 LEU A O 1
ATOM 1967 N N . ALA A 1 247 ? 2.812 -22.245 -5.556 1.00 9.28 248 ALA A N 1
ATOM 1968 C CA . ALA A 1 247 ? 2.186 -22.457 -4.255 1.00 9.20 248 ALA A CA 1
ATOM 1969 C C . ALA A 1 247 ? 2.544 -23.845 -3.730 1.00 9.18 248 ALA A C 1
ATOM 1970 O O . ALA A 1 247 ? 2.911 -24.016 -2.574 1.00 10.40 248 ALA A O 1
ATOM 1972 N N . GLU A 1 248 ? 2.467 -24.855 -4.597 1.00 10.01 249 GLU A N 1
ATOM 1973 C CA . GLU A 1 248 ? 2.813 -26.208 -4.213 1.00 10.36 249 GLU A CA 1
ATOM 1974 C C . GLU A 1 248 ? 4.250 -26.258 -3.693 1.00 10.67 249 GLU A C 1
ATOM 1975 O O . GLU A 1 248 ? 4.539 -26.866 -2.651 1.00 11.64 249 GLU A O 1
ATOM 1981 N N . ARG A 1 249 ? 5.171 -25.664 -4.449 1.00 9.68 250 ARG A N 1
ATOM 1982 C CA . ARG A 1 249 ? 6.586 -25.720 -4.101 1.00 10.29 250 ARG A CA 1
ATOM 1983 C C . ARG A 1 249 ? 6.857 -24.978 -2.779 1.00 10.22 250 ARG A C 1
ATOM 1984 O O . ARG A 1 249 ? 7.584 -25.445 -1.897 1.00 10.55 250 ARG A O 1
ATOM 1992 N N . ALA A 1 250 ? 6.265 -23.795 -2.641 1.00 9.56 251 ALA A N 1
ATOM 1993 C CA . ALA A 1 250 ? 6.472 -22.994 -1.459 1.00 9.55 251 ALA A CA 1
ATOM 1994 C C . ALA A 1 250 ? 5.911 -23.697 -0.209 1.00 10.14 251 ALA A C 1
ATOM 1995 O O . ALA A 1 250 ? 6.583 -23.778 0.822 1.00 11.15 251 ALA A O 1
ATOM 1997 N N . ARG A 1 251 ? 4.694 -24.230 -0.301 1.00 10.21 252 ARG A N 1
ATOM 1998 C CA . ARG A 1 251 ? 4.114 -24.939 0.821 1.00 11.69 252 ARG A CA 1
ATOM 1999 C C . ARG A 1 251 ? 4.920 -26.160 1.193 1.00 12.64 252 ARG A C 1
ATOM 2000 O O . ARG A 1 251 ? 5.087 -26.463 2.385 1.00 13.91 252 ARG A O 1
ATOM 2008 N N . ALA A 1 252 ? 5.438 -26.885 0.199 1.00 12.00 253 ALA A N 1
ATOM 2009 C CA . ALA A 1 252 ? 6.261 -28.066 0.463 1.00 14.04 253 ALA A CA 1
ATOM 2010 C C . ALA A 1 252 ? 7.550 -27.713 1.211 1.00 13.49 253 ALA A C 1
ATOM 2011 O O . ALA A 1 252 ? 8.113 -28.523 1.910 1.00 17.39 253 ALA A O 1
ATOM 2013 N N . ALA A 1 253 ? 7.996 -26.461 1.056 1.00 11.82 254 ALA A N 1
ATOM 2014 C CA . ALA A 1 253 ? 9.157 -25.903 1.707 1.00 11.70 254 ALA A CA 1
ATOM 2015 C C . ALA A 1 253 ? 8.826 -25.171 3.020 1.00 10.59 254 ALA A C 1
ATOM 2016 O O . ALA A 1 253 ? 9.681 -24.508 3.582 1.00 12.37 254 ALA A O 1
ATOM 2018 N N . GLY A 1 254 ? 7.582 -25.309 3.489 1.00 11.66 255 GLY A N 1
ATOM 2019 C CA . GLY A 1 254 ? 7.167 -24.768 4.772 1.00 12.12 255 GLY A CA 1
ATOM 2020 C C . GLY A 1 254 ? 6.771 -23.320 4.805 1.00 11.65 255 GLY A C 1
ATOM 2021 O O . GLY A 1 254 ? 6.627 -22.748 5.881 1.00 13.81 255 GLY A O 1
ATOM 2022 N N . VAL A 1 255 ? 6.645 -22.690 3.633 1.00 10.75 256 VAL A N 1
ATOM 2023 C CA . VAL A 1 255 ? 6.288 -21.290 3.540 1.00 10.36 256 VAL A CA 1
ATOM 2024 C C . VAL A 1 255 ? 4.790 -21.137 3.746 1.00 10.57 256 VAL A C 1
ATOM 2025 O O . VAL A 1 255 ? 4.001 -21.963 3.286 1.00 12.07 256 VAL A O 1
ATOM 2029 N N A GLN A 1 256 ? 4.398 -20.085 4.475 0.48 10.51 257 GLN A N 1
ATOM 2030 N N B GLN A 1 256 ? 4.388 -20.052 4.417 0.52 10.58 257 GLN A N 1
ATOM 2031 C CA A GLN A 1 256 ? 3.005 -19.686 4.565 0.48 11.06 257 GLN A CA 1
ATOM 2032 C CA B GLN A 1 256 ? 2.972 -19.745 4.594 0.52 11.05 257 GLN A CA 1
ATOM 2033 C C A GLN A 1 256 ? 2.643 -19.098 3.187 0.48 10.14 257 GLN A C 1
ATOM 2034 C C B GLN A 1 256 ? 2.358 -19.006 3.379 0.52 10.72 257 GLN A C 1
ATOM 2035 O O A GLN A 1 256 ? 3.274 -18.158 2.702 0.48 10.44 257 GLN A O 1
ATOM 2036 O O B GLN A 1 256 ? 2.320 -17.750 3.326 0.52 11.31 257 GLN A O 1
ATOM 2047 N N . VAL A 1 257 ? 1.750 -19.781 2.484 1.00 11.52 258 VAL A N 1
ATOM 2048 C CA . VAL A 1 257 ? 1.260 -19.338 1.204 1.00 11.88 258 VAL A CA 1
ATOM 2049 C C . VAL A 1 257 ? -0.239 -19.139 1.254 1.00 11.61 258 VAL A C 1
ATOM 2050 O O . VAL A 1 257 ? -0.968 -19.976 1.810 1.00 13.54 258 VAL A O 1
ATOM 2054 N N . THR A 1 258 ? -0.707 -18.058 0.638 1.00 10.66 259 THR A N 1
ATOM 2055 C CA . THR A 1 258 ? -2.089 -17.877 0.310 1.00 11.28 259 THR A CA 1
ATOM 2056 C C . THR A 1 258 ? -2.151 -17.790 -1.200 1.00 10.82 259 THR A C 1
ATOM 2057 O O . THR A 1 258 ? -1.625 -16.841 -1.776 1.00 13.10 259 THR A O 1
ATOM 2061 N N . LEU A 1 259 ? -2.778 -18.788 -1.828 1.00 10.56 260 LEU A N 1
ATOM 2062 C CA . LEU A 1 259 ? -3.035 -18.804 -3.264 1.00 10.47 260 LEU A CA 1
ATOM 2063 C C . LEU A 1 259 ? -4.463 -18.389 -3.504 1.00 10.35 260 LEU A C 1
ATOM 2064 O O . LEU A 1 259 ? -5.382 -19.060 -3.071 1.00 11.10 260 LEU A O 1
ATOM 2069 N N . GLU A 1 260 ? -4.654 -17.258 -4.187 1.00 10.33 261 GLU A N 1
ATOM 2070 C CA . GLU A 1 260 ? -5.956 -16.715 -4.499 1.00 11.29 261 GLU A CA 1
ATOM 2071 C C . GLU A 1 260 ? -6.219 -16.737 -5.999 1.00 10.71 261 GLU A C 1
ATOM 2072 O O . GLU A 1 260 ? -5.769 -15.843 -6.719 1.00 11.97 261 GLU A O 1
ATOM 2078 N N . PRO A 1 261 ? -6.959 -17.737 -6.500 1.00 11.33 262 PRO A N 1
ATOM 2079 C CA . PRO A 1 261 ? -7.366 -17.765 -7.898 1.00 13.13 262 PRO A CA 1
ATOM 2080 C C . PRO A 1 261 ? -8.665 -17.023 -8.090 1.00 13.53 262 PRO A C 1
ATOM 2081 O O . PRO A 1 261 ? -9.685 -17.381 -7.488 1.00 17.41 262 PRO A O 1
ATOM 2085 N N . TRP A 1 262 ? -8.628 -15.942 -8.857 1.00 11.91 263 TRP A N 1
ATOM 2086 C CA . TRP A 1 262 ? -9.790 -15.100 -9.102 1.00 12.44 263 TRP A CA 1
ATOM 2087 C C . TRP A 1 262 ? -10.456 -15.588 -10.379 1.00 13.58 263 TRP A C 1
ATOM 2088 O O . TRP A 1 262 ? -9.904 -15.476 -11.483 1.00 13.20 263 TRP A O 1
ATOM 2099 N N A GLU A 1 263 ? -11.684 -16.073 -10.233 0.65 14.79 264 GLU A N 1
ATOM 2100 N N B GLU A 1 263 ? -11.676 -16.102 -10.228 0.35 14.59 264 GLU A N 1
ATOM 2101 C CA A GLU A 1 263 ? -12.428 -16.653 -11.317 0.65 14.78 264 GLU A CA 1
ATOM 2102 C CA B GLU A 1 263 ? -12.439 -16.669 -11.321 0.35 15.62 264 GLU A CA 1
ATOM 2103 C C A GLU A 1 263 ? -12.585 -15.683 -12.491 0.65 15.49 264 GLU A C 1
ATOM 2104 C C B GLU A 1 263 ? -12.594 -15.692 -12.490 0.35 16.00 264 GLU A C 1
ATOM 2105 O O A GLU A 1 263 ? -13.027 -14.555 -12.322 0.65 16.17 264 GLU A O 1
ATOM 2106 O O B GLU A 1 263 ? -13.040 -14.558 -12.313 0.35 16.50 264 GLU A O 1
ATOM 2117 N N . ASP A 1 264 ? -12.217 -16.168 -13.682 1.00 15.41 265 ASP A N 1
ATOM 2118 C CA . ASP A 1 264 ? -12.370 -15.466 -14.955 1.00 16.49 265 ASP A CA 1
ATOM 2119 C C . ASP A 1 264 ? -11.425 -14.295 -15.160 1.00 14.96 265 ASP A C 1
ATOM 2120 O O . ASP A 1 264 ? -11.421 -13.696 -16.227 1.00 15.23 265 ASP A O 1
ATOM 2125 N N . MET A 1 265 ? -10.582 -13.970 -14.185 1.00 13.79 266 MET A N 1
ATOM 2126 C CA . MET A 1 265 ? -9.687 -12.853 -14.359 1.00 13.32 266 MET A CA 1
ATOM 2127 C C . MET A 1 265 ? -8.548 -13.152 -15.298 1.00 12.58 266 MET A C 1
ATOM 2128 O O . MET A 1 265 ? -8.114 -14.279 -15.429 1.00 13.34 266 MET A O 1
ATOM 2133 N N . ILE A 1 266 ? -8.097 -12.087 -15.976 1.00 12.98 267 ILE A N 1
ATOM 2134 C CA . ILE A 1 266 ? -6.999 -12.115 -16.923 1.00 12.06 267 ILE A CA 1
ATOM 2135 C C . ILE A 1 266 ? -5.712 -11.609 -16.283 1.00 11.21 267 ILE A C 1
ATOM 2136 O O . ILE A 1 266 ? -5.688 -11.127 -15.161 1.00 11.46 267 ILE A O 1
ATOM 2141 N N . HIS A 1 267 ? -4.636 -11.748 -17.027 1.00 10.94 268 HIS A N 1
ATOM 2142 C CA . HIS A 1 267 ? -3.288 -11.516 -16.527 1.00 10.00 268 HIS A CA 1
ATOM 2143 C C . HIS A 1 267 ? -3.145 -10.095 -15.972 1.00 10.05 268 HIS A C 1
ATOM 2144 O O . HIS A 1 267 ? -3.382 -9.110 -16.647 1.00 11.72 268 HIS A O 1
ATOM 2151 N N . VAL A 1 268 ? -2.676 -10.011 -14.726 1.00 10.17 269 VAL A N 1
ATOM 2152 C CA . VAL A 1 268 ? -2.436 -8.744 -14.038 1.00 10.51 269 VAL A CA 1
ATOM 2153 C C . VAL A 1 268 ? -3.643 -7.818 -14.200 1.00 10.59 269 VAL A C 1
ATOM 2154 O O . VAL A 1 268 ? -3.542 -6.618 -14.463 1.00 10.73 269 VAL A O 1
ATOM 2158 N N . TRP A 1 269 ? -4.819 -8.393 -13.953 1.00 11.11 270 TRP A N 1
ATOM 2159 C CA . TRP A 1 269 ? -6.061 -7.646 -14.022 1.00 10.63 270 TRP A CA 1
ATOM 2160 C C . TRP A 1 269 ? -6.061 -6.424 -13.089 1.00 10.61 270 TRP A C 1
ATOM 2161 O O . TRP A 1 269 ? -6.778 -5.454 -13.322 1.00 11.31 270 TRP A O 1
ATOM 2172 N N . GLN A 1 270 ? -5.264 -6.493 -12.015 1.00 10.52 271 GLN A N 1
ATOM 2173 C CA . GLN A 1 270 ? -5.122 -5.390 -11.090 1.00 10.47 271 GLN A CA 1
ATOM 2174 C C . GLN A 1 270 ? -4.699 -4.100 -11.756 1.00 10.40 271 GLN A C 1
ATOM 2175 O O . GLN A 1 270 ? -5.047 -3.001 -11.299 1.00 12.05 271 GLN A O 1
ATOM 2181 N N . ALA A 1 271 ? -3.926 -4.214 -12.829 1.00 10.45 272 ALA A N 1
ATOM 2182 C CA . ALA A 1 271 ? -3.448 -3.033 -13.520 1.00 11.17 272 ALA A CA 1
ATOM 2183 C C . ALA A 1 271 ? -4.579 -2.227 -14.158 1.00 11.07 272 ALA A C 1
ATOM 2184 O O . ALA A 1 271 ? -4.396 -1.056 -14.487 1.00 12.13 272 ALA A O 1
ATOM 2186 N N . PHE A 1 272 ? -5.739 -2.864 -14.350 1.00 11.52 273 PHE A N 1
ATOM 2187 C CA . PHE A 1 272 ? -6.904 -2.275 -14.990 1.00 11.70 273 PHE A CA 1
ATOM 2188 C C . PHE A 1 272 ? -7.928 -1.764 -13.999 1.00 12.89 273 PHE A C 1
ATOM 2189 O O . PHE A 1 272 ? -9.070 -1.496 -14.375 1.00 14.24 273 PHE A O 1
ATOM 2197 N N . ALA A 1 273 ? -7.513 -1.639 -12.732 1.00 12.65 274 ALA A N 1
ATOM 2198 C CA . ALA A 1 273 ? -8.398 -1.258 -11.647 1.00 14.78 274 ALA A CA 1
ATOM 2199 C C . ALA A 1 273 ? -9.173 0.025 -11.849 1.00 14.67 274 ALA A C 1
ATOM 2200 O O . ALA A 1 273 ? -10.223 0.180 -11.225 1.00 16.74 274 ALA A O 1
ATOM 2202 N N . ALA A 1 274 ? -8.672 0.967 -12.675 1.00 15.27 275 ALA A N 1
ATOM 2203 C CA . ALA A 1 274 ? -9.430 2.179 -12.934 1.00 17.42 275 ALA A CA 1
ATOM 2204 C C . ALA A 1 274 ? -10.814 1.858 -13.501 1.00 18.30 275 ALA A C 1
ATOM 2205 O O . ALA A 1 274 ? -11.754 2.628 -13.275 1.00 22.21 275 ALA A O 1
ATOM 2207 N N . MET A 1 275 ? -10.926 0.788 -14.291 1.00 17.13 276 MET A N 1
ATOM 2208 C CA . MET A 1 275 ? -12.157 0.436 -14.965 1.00 19.32 276 MET A CA 1
ATOM 2209 C C . MET A 1 275 ? -12.737 -0.910 -14.569 1.00 20.37 276 MET A C 1
ATOM 2210 O O . MET A 1 275 ? -13.905 -1.175 -14.815 1.00 24.75 276 MET A O 1
ATOM 2215 N N . LEU A 1 276 ? -11.913 -1.775 -13.972 1.00 16.52 277 LEU A N 1
ATOM 2216 C CA . LEU A 1 276 ? -12.285 -3.144 -13.681 1.00 16.58 277 LEU A CA 1
ATOM 2217 C C . LEU A 1 276 ? -12.483 -3.334 -12.184 1.00 16.34 277 LEU A C 1
ATOM 2218 O O . LEU A 1 276 ? -11.523 -3.295 -11.432 1.00 15.93 277 LEU A O 1
ATOM 2223 N N . PRO A 1 277 ? -13.724 -3.493 -11.693 1.00 18.64 278 PRO A N 1
ATOM 2224 C CA . PRO A 1 277 ? -13.962 -3.602 -10.252 1.00 19.21 278 PRO A CA 1
ATOM 2225 C C . PRO A 1 277 ? -13.124 -4.666 -9.552 1.00 16.74 278 PRO A C 1
ATOM 2226 O O . PRO A 1 277 ? -12.595 -4.396 -8.473 1.00 17.70 278 PRO A O 1
ATOM 2230 N N . GLU A 1 278 ? -12.980 -5.836 -10.173 1.00 15.22 279 GLU A N 1
ATOM 2231 C CA . GLU A 1 278 ? -12.174 -6.910 -9.600 1.00 14.17 279 GLU A CA 1
ATOM 2232 C C . GLU A 1 278 ? -10.716 -6.507 -9.440 1.00 13.31 279 GLU A C 1
ATOM 2233 O O . GLU A 1 278 ? -10.039 -7.031 -8.582 1.00 13.35 279 GLU A O 1
ATOM 2239 N N . GLY A 1 279 ? -10.225 -5.599 -10.292 1.00 13.60 280 GLY A N 1
ATOM 2240 C CA . GLY A 1 279 ? -8.875 -5.128 -10.149 1.00 12.69 280 GLY A CA 1
ATOM 2241 C C . GLY A 1 279 ? -8.698 -4.340 -8.856 1.00 13.00 280 GLY A C 1
ATOM 2242 O O . GLY A 1 279 ? -7.756 -4.557 -8.113 1.00 13.35 280 GLY A O 1
ATOM 2243 N N A GLN A 1 280 ? -9.633 -3.414 -8.584 0.74 13.93 281 GLN A N 1
ATOM 2244 N N B GLN A 1 280 ? -9.637 -3.420 -8.594 0.26 14.58 281 GLN A N 1
ATOM 2245 C CA A GLN A 1 280 ? -9.547 -2.666 -7.343 0.74 15.14 281 GLN A CA 1
ATOM 2246 C CA B GLN A 1 280 ? -9.644 -2.637 -7.366 0.26 14.59 281 GLN A CA 1
ATOM 2247 C C A GLN A 1 280 ? -9.831 -3.558 -6.119 0.74 14.42 281 GLN A C 1
ATOM 2248 C C B GLN A 1 280 ? -9.832 -3.557 -6.134 0.26 14.00 281 GLN A C 1
ATOM 2249 O O A GLN A 1 280 ? -9.153 -3.436 -5.112 0.74 15.09 281 GLN A O 1
ATOM 2250 O O B GLN A 1 280 ? -9.131 -3.420 -5.128 0.26 14.37 281 GLN A O 1
ATOM 2261 N N . GLN A 1 281 ? -10.750 -4.524 -6.241 1.00 13.85 282 GLN A N 1
ATOM 2262 C CA . GLN A 1 281 ? -10.999 -5.459 -5.156 1.00 14.18 282 GLN A CA 1
ATOM 2263 C C . GLN A 1 281 ? -9.732 -6.221 -4.815 1.00 12.85 282 GLN A C 1
ATOM 2264 O O . GLN A 1 281 ? -9.398 -6.432 -3.638 1.00 13.20 282 GLN A O 1
ATOM 2270 N N . ALA A 1 282 ? -9.007 -6.681 -5.824 1.00 12.08 283 ALA A N 1
ATOM 2271 C CA . ALA A 1 282 ? -7.802 -7.466 -5.594 1.00 11.12 283 ALA A CA 1
ATOM 2272 C C . ALA A 1 282 ? -6.734 -6.603 -4.948 1.00 10.66 283 ALA A C 1
ATOM 2273 O O . ALA A 1 282 ? -5.994 -7.076 -4.078 1.00 10.94 283 ALA A O 1
ATOM 2275 N N . ILE A 1 283 ? -6.616 -5.345 -5.360 1.00 10.61 284 ILE A N 1
ATOM 2276 C CA . ILE A 1 283 ? -5.662 -4.445 -4.742 1.00 10.95 284 ILE A CA 1
ATOM 2277 C C . ILE A 1 283 ? -5.993 -4.183 -3.277 1.00 11.06 284 ILE A C 1
ATOM 2278 O O . ILE A 1 283 ? -5.092 -4.154 -2.421 1.00 11.23 284 ILE A O 1
ATOM 2283 N N A GLU A 1 284 ? -7.280 -4.036 -2.963 0.49 11.87 285 GLU A N 1
ATOM 2284 N N B GLU A 1 284 ? -7.282 -4.034 -2.966 0.51 12.04 285 GLU A N 1
ATOM 2285 C CA A GLU A 1 284 ? -7.658 -3.881 -1.573 0.49 12.96 285 GLU A CA 1
ATOM 2286 C CA B GLU A 1 284 ? -7.679 -3.888 -1.579 0.51 12.76 285 GLU A CA 1
ATOM 2287 C C A GLU A 1 284 ? -7.223 -5.094 -0.752 0.49 11.91 285 GLU A C 1
ATOM 2288 C C B GLU A 1 284 ? -7.224 -5.094 -0.755 0.51 12.00 285 GLU A C 1
ATOM 2289 O O A GLU A 1 284 ? -6.766 -4.953 0.385 0.49 13.28 285 GLU A O 1
ATOM 2290 O O B GLU A 1 284 ? -6.765 -4.949 0.383 0.51 13.37 285 GLU A O 1
ATOM 2301 N N . ARG A 1 285 ? -7.344 -6.283 -1.332 1.00 11.83 286 ARG A N 1
ATOM 2302 C CA . ARG A 1 285 ? -6.896 -7.497 -0.675 1.00 11.42 286 ARG A CA 1
ATOM 2303 C C . ARG A 1 285 ? -5.372 -7.511 -0.462 1.00 11.45 286 ARG A C 1
ATOM 2304 O O . ARG A 1 285 ? -4.888 -7.938 0.590 1.00 12.17 286 ARG A O 1
ATOM 2312 N N . ILE A 1 286 ? -4.609 -7.047 -1.457 1.00 10.47 287 ILE A N 1
ATOM 2313 C CA . ILE A 1 286 ? -3.188 -6.919 -1.260 1.00 10.03 287 ILE A CA 1
ATOM 2314 C C . ILE A 1 286 ? -2.879 -6.028 -0.059 1.00 10.84 287 ILE A C 1
ATOM 2315 O O . ILE A 1 286 ? -2.040 -6.359 0.791 1.00 10.76 287 ILE A O 1
ATOM 2320 N N . GLY A 1 287 ? -3.568 -4.880 0.030 1.00 10.55 288 GLY A N 1
ATOM 2321 C CA . GLY A 1 287 ? -3.341 -3.994 1.152 1.00 11.36 288 GLY A CA 1
ATOM 2322 C C . GLY A 1 287 ? -3.685 -4.622 2.489 1.00 11.54 288 GLY A C 1
ATOM 2323 O O . GLY A 1 287 ? -2.963 -4.430 3.472 1.00 12.87 288 GLY A O 1
ATOM 2324 N N A GLU A 1 288 ? -4.801 -5.353 2.543 0.60 11.46 289 GLU A N 1
ATOM 2325 N N B GLU A 1 288 ? -4.800 -5.356 2.544 0.40 11.52 289 GLU A N 1
ATOM 2326 C CA A GLU A 1 288 ? -5.219 -6.052 3.754 0.60 12.61 289 GLU A CA 1
ATOM 2327 C CA B GLU A 1 288 ? -5.214 -6.051 3.763 0.40 12.84 289 GLU A CA 1
ATOM 2328 C C A GLU A 1 288 ? -4.151 -7.056 4.189 0.60 12.45 289 GLU A C 1
ATOM 2329 C C B GLU A 1 288 ? -4.154 -7.062 4.193 0.40 12.19 289 GLU A C 1
ATOM 2330 O O A GLU A 1 288 ? -3.786 -7.128 5.369 0.60 13.91 289 GLU A O 1
ATOM 2331 O O B GLU A 1 288 ? -3.791 -7.136 5.372 0.40 13.56 289 GLU A O 1
ATOM 2342 N N . PHE A 1 289 ? -3.657 -7.846 3.233 1.00 11.23 290 PHE A N 1
ATOM 2343 C CA . PHE A 1 289 ? -2.668 -8.879 3.500 1.00 11.29 290 PHE A CA 1
ATOM 2344 C C . PHE A 1 289 ? -1.394 -8.228 4.056 1.00 11.16 290 PHE A C 1
ATOM 2345 O O . PHE A 1 289 ? -0.811 -8.692 5.049 1.00 12.15 290 PHE A O 1
ATOM 2353 N N . LEU A 1 290 ? -0.906 -7.168 3.413 1.00 10.77 291 LEU A N 1
ATOM 2354 C CA . LEU A 1 290 ? 0.302 -6.510 3.874 1.00 11.05 291 LEU A CA 1
ATOM 2355 C C . LEU A 1 290 ? 0.118 -5.916 5.278 1.00 12.22 291 LEU A C 1
ATOM 2356 O O . LEU A 1 290 ? 0.960 -6.100 6.148 1.00 13.76 291 LEU A O 1
ATOM 2361 N N . ARG A 1 291 ? -0.987 -5.208 5.485 1.00 12.81 292 ARG A N 1
ATOM 2362 C CA . ARG A 1 291 ? -1.198 -4.598 6.779 1.00 13.84 292 ARG A CA 1
ATOM 2363 C C . ARG A 1 291 ? -1.283 -5.634 7.880 1.00 15.79 292 ARG A C 1
ATOM 2364 O O . ARG A 1 291 ? -0.794 -5.410 9.010 1.00 16.96 292 ARG A O 1
ATOM 2372 N N . GLN A 1 292 ? -1.891 -6.784 7.573 1.00 14.84 293 GLN A N 1
ATOM 2373 C CA . GLN A 1 292 ? -1.947 -7.887 8.523 1.00 16.57 293 GLN A CA 1
ATOM 2374 C C . GLN A 1 292 ? -0.572 -8.371 8.948 1.00 16.48 293 GLN A C 1
ATOM 2375 O O . GLN A 1 292 ? -0.337 -8.613 10.139 1.00 19.51 293 GLN A O 1
ATOM 2381 N N . HIS A 1 293 ? 0.345 -8.501 7.986 1.00 13.45 294 HIS A N 1
ATOM 2382 C CA . HIS A 1 293 ? 1.690 -8.999 8.275 1.00 14.07 294 HIS A CA 1
ATOM 2383 C C . HIS A 1 293 ? 2.626 -7.989 8.869 1.00 13.90 294 HIS A C 1
ATOM 2384 O O . HIS A 1 293 ? 3.676 -8.332 9.390 1.00 17.14 294 HIS A O 1
ATOM 2391 N N . TRP A 1 294 ? 2.201 -6.736 8.837 1.00 13.37 295 TRP A N 1
ATOM 2392 C CA . TRP A 1 294 ? 2.904 -5.652 9.488 1.00 14.20 295 TRP A CA 1
ATOM 2393 C C . TRP A 1 294 ? 2.415 -5.344 10.907 1.00 16.33 295 TRP A C 1
ATOM 2394 O O . TRP A 1 294 ? 3.104 -4.629 11.639 1.00 18.64 295 TRP A O 1
ATOM 2405 N N . GLN A 1 295 ? 1.216 -5.797 11.285 1.00 18.71 296 GLN A N 1
ATOM 2406 C CA . GLN A 1 295 ? 0.720 -5.708 12.692 1.00 33.13 296 GLN A CA 1
ATOM 2407 C C . GLN A 1 295 ? 1.850 -6.267 13.538 1.00 40.56 296 GLN A C 1
ATOM 2408 O O . GLN A 1 295 ? 2.861 -7.003 13.244 1.00 70.30 296 GLN A O 1
ATOM 2415 N N . ALA B 1 1 ? 19.707 29.190 34.515 1.00 54.33 2 ALA B N 1
ATOM 2416 C CA . ALA B 1 1 ? 20.429 30.468 34.744 1.00 34.89 2 ALA B CA 1
ATOM 2417 C C . ALA B 1 1 ? 21.415 30.881 33.668 1.00 28.43 2 ALA B C 1
ATOM 2418 O O . ALA B 1 1 ? 22.187 31.816 33.889 1.00 34.24 2 ALA B O 1
ATOM 2420 N N . SER B 1 2 ? 21.375 30.234 32.495 1.00 22.82 3 SER B N 1
ATOM 2421 C CA . SER B 1 2 ? 21.987 30.803 31.281 1.00 23.47 3 SER B CA 1
ATOM 2422 C C . SER B 1 2 ? 21.521 32.255 31.056 1.00 23.73 3 SER B C 1
ATOM 2423 O O . SER B 1 2 ? 20.403 32.578 31.393 1.00 23.93 3 SER B O 1
ATOM 2426 N N . GLU B 1 3 ? 22.359 33.109 30.457 1.00 25.75 4 GLU B N 1
ATOM 2427 C CA . GLU B 1 3 ? 21.936 34.510 30.128 1.00 24.11 4 GLU B CA 1
ATOM 2428 C C . GLU B 1 3 ? 20.752 34.532 29.159 1.00 19.89 4 GLU B C 1
ATOM 2429 O O . GLU B 1 3 ? 19.905 35.466 29.147 1.00 19.78 4 GLU B O 1
ATOM 2435 N N . ALA B 1 4 ? 20.654 33.472 28.352 1.00 18.29 5 ALA B N 1
ATOM 2436 C CA . ALA B 1 4 ? 19.528 33.306 27.460 1.00 16.76 5 ALA B CA 1
ATOM 2437 C C . ALA B 1 4 ? 18.222 33.347 28.224 1.00 14.23 5 ALA B C 1
ATOM 2438 O O . ALA B 1 4 ? 17.262 33.865 27.728 1.00 14.71 5 ALA B O 1
ATOM 2440 N N . LEU B 1 5 ? 18.188 32.773 29.434 1.00 14.50 6 LEU B N 1
ATOM 2441 C CA . LEU B 1 5 ? 16.952 32.746 30.173 1.00 13.58 6 LEU B CA 1
ATOM 2442 C C . LEU B 1 5 ? 16.394 34.155 30.399 1.00 12.32 6 LEU B C 1
ATOM 2443 O O . LEU B 1 5 ? 15.231 34.434 30.169 1.00 12.18 6 LEU B O 1
ATOM 2448 N N A THR B 1 6 ? 17.278 35.051 30.839 0.62 12.65 7 THR B N 1
ATOM 2449 N N B THR B 1 6 ? 17.221 35.055 30.941 0.38 12.66 7 THR B N 1
ATOM 2450 C CA A THR B 1 6 ? 16.882 36.403 31.168 0.62 12.78 7 THR B CA 1
ATOM 2451 C CA B THR B 1 6 ? 16.730 36.397 31.210 0.38 14.06 7 THR B CA 1
ATOM 2452 C C A THR B 1 6 ? 16.276 37.079 29.918 0.62 11.97 7 THR B C 1
ATOM 2453 C C B THR B 1 6 ? 16.306 37.146 29.939 0.38 12.95 7 THR B C 1
ATOM 2454 O O A THR B 1 6 ? 15.204 37.734 29.941 0.62 11.47 7 THR B O 1
ATOM 2455 O O B THR B 1 6 ? 15.384 37.957 30.000 0.38 12.30 7 THR B O 1
ATOM 2462 N N . MET B 1 7 ? 16.963 36.883 28.800 1.00 11.78 8 MET B N 1
ATOM 2463 C CA . MET B 1 7 ? 16.536 37.508 27.572 1.00 12.02 8 MET B CA 1
ATOM 2464 C C . MET B 1 7 ? 15.232 36.933 27.059 1.00 12.17 8 MET B C 1
ATOM 2465 O O . MET B 1 7 ? 14.364 37.661 26.575 1.00 12.47 8 MET B O 1
ATOM 2470 N N . ILE B 1 8 ? 15.064 35.616 27.155 1.00 12.52 9 ILE B N 1
ATOM 2471 C CA . ILE B 1 8 ? 13.823 34.986 26.736 1.00 13.14 9 ILE B CA 1
ATOM 2472 C C . ILE B 1 8 ? 12.664 35.484 27.562 1.00 12.75 9 ILE B C 1
ATOM 2473 O O . ILE B 1 8 ? 11.602 35.772 27.036 1.00 13.36 9 ILE B O 1
ATOM 2478 N N . VAL B 1 9 ? 12.863 35.567 28.879 1.00 11.38 10 VAL B N 1
ATOM 2479 C CA . VAL B 1 9 ? 11.826 36.083 29.749 1.00 11.93 10 VAL B CA 1
ATOM 2480 C C . VAL B 1 9 ? 11.405 37.496 29.319 1.00 11.30 10 VAL B C 1
ATOM 2481 O O . VAL B 1 9 ? 10.227 37.835 29.250 1.00 11.98 10 VAL B O 1
ATOM 2485 N N . ASN B 1 10 ? 12.391 38.347 29.038 1.00 10.69 11 ASN B N 1
ATOM 2486 C CA . ASN B 1 10 ? 12.125 39.714 28.586 1.00 10.43 11 ASN B CA 1
ATOM 2487 C C . ASN B 1 10 ? 11.264 39.726 27.301 1.00 10.28 11 ASN B C 1
ATOM 2488 O O . ASN B 1 10 ? 10.219 40.373 27.235 1.00 10.92 11 ASN B O 1
ATOM 2493 N N . LEU B 1 11 ? 11.704 38.943 26.307 1.00 10.72 12 LEU B N 1
ATOM 2494 C CA . LEU B 1 11 ? 10.958 38.883 25.061 1.00 11.55 12 LEU B CA 1
ATOM 2495 C C . LEU B 1 11 ? 9.535 38.416 25.291 1.00 12.12 12 LEU B C 1
ATOM 2496 O O . LEU B 1 11 ? 8.596 38.987 24.726 1.00 12.32 12 LEU B O 1
ATOM 2501 N N . LEU B 1 12 ? 9.355 37.371 26.097 1.00 12.51 13 LEU B N 1
ATOM 2502 C CA . LEU B 1 12 ? 8.030 36.874 26.382 1.00 13.82 13 LEU B CA 1
ATOM 2503 C C . LEU B 1 12 ? 7.138 37.867 27.104 1.00 12.51 13 LEU B C 1
ATOM 2504 O O . LEU B 1 12 ? 5.941 37.924 26.831 1.00 14.23 13 LEU B O 1
ATOM 2509 N N A ARG B 1 13 ? 7.709 38.635 28.041 0.50 12.07 14 ARG B N 1
ATOM 2510 N N B ARG B 1 13 ? 7.716 38.674 27.997 0.50 12.18 14 ARG B N 1
ATOM 2511 C CA A ARG B 1 13 ? 6.948 39.668 28.721 0.50 11.63 14 ARG B CA 1
ATOM 2512 C CA B ARG B 1 13 ? 6.935 39.674 28.711 0.50 12.12 14 ARG B CA 1
ATOM 2513 C C A ARG B 1 13 ? 6.416 40.727 27.755 0.50 11.89 14 ARG B C 1
ATOM 2514 C C B ARG B 1 13 ? 6.430 40.763 27.773 0.50 12.17 14 ARG B C 1
ATOM 2515 O O A ARG B 1 13 ? 5.415 41.346 28.015 0.50 13.29 14 ARG B O 1
ATOM 2516 O O B ARG B 1 13 ? 5.462 41.443 28.077 0.50 12.56 14 ARG B O 1
ATOM 2531 N N . SER B 1 14 ? 7.110 40.937 26.635 1.00 11.21 15 SER B N 1
ATOM 2532 C CA . SER B 1 14 ? 6.670 41.827 25.580 1.00 11.03 15 SER B CA 1
ATOM 2533 C C . SER B 1 14 ? 5.667 41.181 24.629 1.00 11.81 15 SER B C 1
ATOM 2534 O O . SER B 1 14 ? 4.702 41.813 24.234 1.00 13.26 15 SER B O 1
ATOM 2537 N N A GLN B 1 15 ? 5.915 39.928 24.232 0.40 11.63 16 GLN B N 1
ATOM 2538 N N B GLN B 1 15 ? 5.908 39.901 24.307 0.60 11.93 16 GLN B N 1
ATOM 2539 C CA A GLN B 1 15 ? 5.037 39.231 23.307 0.40 11.87 16 GLN B CA 1
ATOM 2540 C CA B GLN B 1 15 ? 5.094 39.173 23.333 0.60 12.61 16 GLN B CA 1
ATOM 2541 C C A GLN B 1 15 ? 3.665 38.906 23.905 0.40 12.39 16 GLN B C 1
ATOM 2542 C C B GLN B 1 15 ? 3.705 38.835 23.886 0.60 13.31 16 GLN B C 1
ATOM 2543 O O A GLN B 1 15 ? 2.635 39.063 23.229 0.40 14.53 16 GLN B O 1
ATOM 2544 O O B GLN B 1 15 ? 2.715 38.889 23.161 0.60 13.92 16 GLN B O 1
ATOM 2555 N N . ARG B 1 16 ? 3.666 38.399 25.149 1.00 13.32 17 ARG B N 1
ATOM 2556 C CA . ARG B 1 16 ? 2.426 38.162 25.870 1.00 13.36 17 ARG B CA 1
ATOM 2557 C C . ARG B 1 16 ? 1.402 37.376 25.041 1.00 11.99 17 ARG B C 1
ATOM 2558 O O . ARG B 1 16 ? 0.279 37.803 24.830 1.00 11.10 17 ARG B O 1
ATOM 2566 N N . PRO B 1 17 ? 1.772 36.205 24.520 1.00 14.41 18 PRO B N 1
ATOM 2567 C CA . PRO B 1 17 ? 0.911 35.510 23.566 1.00 16.36 18 PRO B CA 1
ATOM 2568 C C . PRO B 1 17 ? -0.506 35.215 24.033 1.00 15.00 18 PRO B C 1
ATOM 2569 O O . PRO B 1 17 ? -1.456 35.252 23.271 1.00 17.67 18 PRO B O 1
ATOM 2573 N N . LEU B 1 18 ? -0.650 34.904 25.319 1.00 13.15 19 LEU B N 1
ATOM 2574 C CA . LEU B 1 18 ? -1.951 34.548 25.866 1.00 13.14 19 LEU B CA 1
ATOM 2575 C C . LEU B 1 18 ? -2.834 35.753 26.205 1.00 12.43 19 LEU B C 1
ATOM 2576 O O . LEU B 1 18 ? -3.989 35.567 26.584 1.00 15.08 19 LEU B O 1
ATOM 2581 N N . GLN B 1 19 ? -2.301 36.966 26.024 1.00 11.29 20 GLN B N 1
ATOM 2582 C CA . GLN B 1 19 ? -3.032 38.175 26.233 1.00 11.95 20 GLN B CA 1
ATOM 2583 C C . GLN B 1 19 ? -3.529 38.799 24.936 1.00 12.55 20 GLN B C 1
ATOM 2584 O O . GLN B 1 19 ? -4.121 39.880 24.938 1.00 14.16 20 GLN B O 1
ATOM 2590 N N . GLU B 1 20 ? -3.364 38.111 23.803 1.00 12.75 21 GLU B N 1
ATOM 2591 C CA . GLU B 1 20 ? -3.917 38.633 22.559 1.00 11.96 21 GLU B CA 1
ATOM 2592 C C . GLU B 1 20 ? -5.438 38.723 22.667 1.00 12.18 21 GLU B C 1
ATOM 2593 O O . GLU B 1 20 ? -6.077 37.946 23.387 1.00 13.48 21 GLU B O 1
ATOM 2599 N N . PRO B 1 21 ? -6.070 39.711 21.990 1.00 11.62 22 PRO B N 1
ATOM 2600 C CA . PRO B 1 21 ? -7.463 40.048 22.293 1.00 12.31 22 PRO B CA 1
ATOM 2601 C C . PRO B 1 21 ? -8.544 39.105 21.841 1.00 11.78 22 PRO B C 1
ATOM 2602 O O . PRO B 1 21 ? -9.658 39.181 22.315 1.00 16.67 22 PRO B O 1
ATOM 2606 N N . THR B 1 22 ? -8.233 38.251 20.869 1.00 11.33 23 THR B N 1
ATOM 2607 C CA . THR B 1 22 ? -9.171 37.278 20.319 1.00 11.26 23 THR B CA 1
ATOM 2608 C C . THR B 1 22 ? -8.478 35.947 20.194 1.00 11.14 23 THR B C 1
ATOM 2609 O O . THR B 1 22 ? -7.253 35.870 20.160 1.00 12.05 23 THR B O 1
ATOM 2613 N N A VAL B 1 23 ? -9.258 34.871 20.079 0.42 11.58 24 VAL B N 1
ATOM 2614 N N B VAL B 1 23 ? -9.297 34.907 20.076 0.58 12.40 24 VAL B N 1
ATOM 2615 C CA A VAL B 1 23 ? -8.636 33.563 19.936 0.42 11.23 24 VAL B CA 1
ATOM 2616 C CA B VAL B 1 23 ? -8.840 33.553 19.844 0.58 12.95 24 VAL B CA 1
ATOM 2617 C C A VAL B 1 23 ? -7.829 33.486 18.635 0.42 10.97 24 VAL B C 1
ATOM 2618 C C B VAL B 1 23 ? -7.898 33.465 18.643 0.58 11.68 24 VAL B C 1
ATOM 2619 O O A VAL B 1 23 ? -6.730 32.966 18.651 0.42 10.88 24 VAL B O 1
ATOM 2620 O O B VAL B 1 23 ? -6.832 32.855 18.708 0.58 11.66 24 VAL B O 1
ATOM 2627 N N . GLU B 1 24 ? -8.297 34.107 17.546 1.00 11.39 25 GLU B N 1
ATOM 2628 C CA . GLU B 1 24 ? -7.536 34.025 16.306 1.00 11.46 25 GLU B CA 1
ATOM 2629 C C . GLU B 1 24 ? -6.205 34.759 16.413 1.00 11.73 25 GLU B C 1
ATOM 2630 O O . GLU B 1 24 ? -5.203 34.317 15.859 1.00 12.53 25 GLU B O 1
ATOM 2636 N N . GLN B 1 25 ? -6.191 35.884 17.141 1.00 12.40 26 GLN B N 1
ATOM 2637 C CA . GLN B 1 25 ? -4.933 36.596 17.368 1.00 11.74 26 GLN B CA 1
ATOM 2638 C C . GLN B 1 25 ? -4.005 35.823 18.304 1.00 11.74 26 GLN B C 1
ATOM 2639 O O . GLN B 1 25 ? -2.773 35.836 18.124 1.00 13.91 26 GLN B O 1
ATOM 2645 N N A MET B 1 26 ? -4.572 35.108 19.274 0.57 11.85 27 MET B N 1
ATOM 2646 N N B MET B 1 26 ? -4.572 35.136 19.306 0.43 12.10 27 MET B N 1
ATOM 2647 C CA A MET B 1 26 ? -3.768 34.235 20.126 0.57 11.97 27 MET B CA 1
ATOM 2648 C CA B MET B 1 26 ? -3.774 34.242 20.139 0.43 12.22 27 MET B CA 1
ATOM 2649 C C A MET B 1 26 ? -3.144 33.124 19.285 0.57 11.05 27 MET B C 1
ATOM 2650 C C B MET B 1 26 ? -3.153 33.137 19.288 0.43 11.29 27 MET B C 1
ATOM 2651 O O A MET B 1 26 ? -1.953 32.821 19.427 0.57 11.48 27 MET B O 1
ATOM 2652 O O B MET B 1 26 ? -1.977 32.868 19.422 0.43 12.03 27 MET B O 1
ATOM 2661 N N . ARG B 1 27 ? -3.953 32.509 18.422 1.00 10.66 28 ARG B N 1
ATOM 2662 C CA . ARG B 1 27 ? -3.476 31.433 17.563 1.00 11.45 28 ARG B CA 1
ATOM 2663 C C . ARG B 1 27 ? -2.345 31.914 16.669 1.00 12.10 28 ARG B C 1
ATOM 2664 O O . ARG B 1 27 ? -1.287 31.296 16.574 1.00 13.22 28 ARG B O 1
ATOM 2672 N N . ALA B 1 28 ? -2.570 33.050 16.003 1.00 13.83 29 ALA B N 1
ATOM 2673 C CA . ALA B 1 28 ? -1.587 33.596 15.074 1.00 15.92 29 ALA B CA 1
ATOM 2674 C C . ALA B 1 28 ? -0.314 33.996 15.780 1.00 16.23 29 ALA B C 1
ATOM 2675 O O . ALA B 1 28 ? 0.771 33.857 15.228 1.00 18.61 29 ALA B O 1
ATOM 2677 N N . GLY B 1 29 ? -0.451 34.549 16.988 1.00 15.99 30 GLY B N 1
ATOM 2678 C CA . GLY B 1 29 ? 0.709 34.939 17.785 1.00 16.77 30 GLY B CA 1
ATOM 2679 C C . GLY B 1 29 ? 1.636 33.773 18.093 1.00 16.23 30 GLY B C 1
ATOM 2680 O O . GLY B 1 29 ? 2.855 33.861 18.024 1.00 19.11 30 GLY B O 1
ATOM 2681 N N . LEU B 1 30 ? 1.040 32.648 18.491 1.00 15.41 31 LEU B N 1
ATOM 2682 C CA . LEU B 1 30 ? 1.825 31.465 18.813 1.00 14.33 31 LEU B CA 1
ATOM 2683 C C . LEU B 1 30 ? 2.485 30.912 17.545 1.00 14.40 31 LEU B C 1
ATOM 2684 O O . LEU B 1 30 ? 3.648 30.502 17.565 1.00 16.62 31 LEU B O 1
ATOM 2689 N N . GLU B 1 31 ? 1.755 30.934 16.423 1.00 15.44 32 GLU B N 1
ATOM 2690 C CA . GLU B 1 31 ? 2.321 30.506 15.145 1.00 17.57 32 GLU B CA 1
ATOM 2691 C C . GLU B 1 31 ? 3.526 31.377 14.773 1.00 18.66 32 GLU B C 1
ATOM 2692 O O . GLU B 1 31 ? 4.540 30.884 14.324 1.00 21.24 32 GLU B O 1
ATOM 2698 N N . ALA B 1 32 ? 3.422 32.686 15.002 1.00 20.82 33 ALA B N 1
ATOM 2699 C CA . ALA B 1 32 ? 4.514 33.584 14.702 1.00 24.11 33 ALA B CA 1
ATOM 2700 C C . ALA B 1 32 ? 5.753 33.306 15.545 1.00 21.39 33 ALA B C 1
ATOM 2701 O O . ALA B 1 32 ? 6.878 33.358 15.074 1.00 26.84 33 ALA B O 1
ATOM 2703 N N . MET B 1 33 ? 5.534 32.987 16.820 1.00 18.97 34 MET B N 1
ATOM 2704 C CA . MET B 1 33 ? 6.630 32.624 17.717 1.00 19.51 34 MET B CA 1
ATOM 2705 C C . MET B 1 33 ? 7.330 31.361 17.218 1.00 19.36 34 MET B C 1
ATOM 2706 O O . MET B 1 33 ? 8.555 31.283 17.152 1.00 21.98 34 MET B O 1
ATOM 2711 N N . ALA B 1 34 ? 6.534 30.349 16.871 1.00 19.05 35 ALA B N 1
ATOM 2712 C CA . ALA B 1 34 ? 7.089 29.057 16.471 1.00 21.42 35 ALA B CA 1
ATOM 2713 C C . ALA B 1 34 ? 7.915 29.142 15.199 1.00 24.80 35 ALA B C 1
ATOM 2714 O O . ALA B 1 34 ? 8.863 28.382 15.035 1.00 31.65 35 ALA B O 1
ATOM 2716 N N . GLN B 1 35 ? 7.572 30.084 14.320 1.00 27.18 36 GLN B N 1
ATOM 2717 C CA . GLN B 1 35 ? 8.346 30.368 13.108 1.00 35.68 36 GLN B CA 1
ATOM 2718 C C . GLN B 1 35 ? 9.805 30.731 13.396 1.00 37.53 36 GLN B C 1
ATOM 2719 O O . GLN B 1 35 ? 10.649 30.645 12.519 1.00 42.90 36 GLN B O 1
ATOM 2725 N N . MET B 1 36 ? 10.083 31.180 14.623 1.00 32.91 37 MET B N 1
ATOM 2726 C CA . MET B 1 36 ? 11.434 31.570 15.010 1.00 38.93 37 MET B CA 1
ATOM 2727 C C . MET B 1 36 ? 12.366 30.367 15.149 1.00 40.15 37 MET B C 1
ATOM 2728 O O . MET B 1 36 ? 13.540 30.504 14.913 1.00 49.86 37 MET B O 1
ATOM 2733 N N . SER B 1 37 ? 11.849 29.204 15.548 1.00 38.56 38 SER B N 1
ATOM 2734 C CA . SER B 1 37 ? 12.687 28.023 15.824 1.00 34.27 38 SER B CA 1
ATOM 2735 C C . SER B 1 37 ? 12.533 27.081 14.633 1.00 43.33 38 SER B C 1
ATOM 2736 O O . SER B 1 37 ? 11.703 26.175 14.675 1.00 52.56 38 SER B O 1
ATOM 2739 N N . PRO B 1 38 ? 13.342 27.234 13.559 1.00 45.07 39 PRO B N 1
ATOM 2740 C CA . PRO B 1 38 ? 13.145 26.461 12.331 1.00 46.10 39 PRO B CA 1
ATOM 2741 C C . PRO B 1 38 ? 13.562 24.981 12.422 1.00 45.89 39 PRO B C 1
ATOM 2742 O O . PRO B 1 38 ? 14.474 24.604 13.170 1.00 42.58 39 PRO B O 1
ATOM 2746 N N . LEU B 1 39 ? 12.904 24.169 11.589 1.00 42.55 40 LEU B N 1
ATOM 2747 C CA . LEU B 1 39 ? 13.030 22.720 11.602 1.00 36.07 40 LEU B CA 1
ATOM 2748 C C . LEU B 1 39 ? 14.347 22.330 10.941 1.00 33.54 40 LEU B C 1
ATOM 2749 O O . LEU B 1 39 ? 14.624 22.737 9.814 1.00 43.09 40 LEU B O 1
ATOM 2754 N N . PRO B 1 40 ? 15.211 21.545 11.627 1.00 27.48 41 PRO B N 1
ATOM 2755 C CA . PRO B 1 40 ? 16.415 20.989 11.005 1.00 28.75 41 PRO B CA 1
ATOM 2756 C C . PRO B 1 40 ? 16.078 20.241 9.726 1.00 28.12 41 PRO B C 1
ATOM 2757 O O . PRO B 1 40 ? 14.955 19.712 9.605 1.00 30.09 41 PRO B O 1
ATOM 2761 N N . ALA B 1 41 ? 17.038 20.209 8.792 1.00 31.28 42 ALA B N 1
ATOM 2762 C CA . ALA B 1 41 ? 16.859 19.600 7.491 1.00 35.25 42 ALA B CA 1
ATOM 2763 C C . ALA B 1 41 ? 16.585 18.104 7.553 1.00 30.72 42 ALA B C 1
ATOM 2764 O O . ALA B 1 41 ? 15.943 17.559 6.660 1.00 35.76 42 ALA B O 1
ATOM 2766 N N . ASP B 1 42 ? 17.035 17.447 8.632 1.00 27.78 43 ASP B N 1
ATOM 2767 C CA . ASP B 1 42 ? 16.871 16.006 8.760 1.00 27.38 43 ASP B CA 1
ATOM 2768 C C . ASP B 1 42 ? 15.528 15.570 9.354 1.00 23.66 43 ASP B C 1
ATOM 2769 O O . ASP B 1 42 ? 15.300 14.394 9.534 1.00 23.74 43 ASP B O 1
ATOM 2774 N N . VAL B 1 43 ? 14.645 16.520 9.663 1.00 21.74 44 VAL B N 1
ATOM 2775 C CA . VAL B 1 43 ? 13.326 16.178 10.207 1.00 19.86 44 VAL B CA 1
ATOM 2776 C C . VAL B 1 43 ? 12.407 15.885 9.042 1.00 19.47 44 VAL B C 1
ATOM 2777 O O . VAL B 1 43 ? 12.365 16.659 8.066 1.00 23.36 44 VAL B O 1
ATOM 2781 N N A GLU B 1 44 ? 11.677 14.771 9.144 0.48 18.97 45 GLU B N 1
ATOM 2782 N N B GLU B 1 44 ? 11.705 14.754 9.121 0.52 18.97 45 GLU B N 1
ATOM 2783 C CA A GLU B 1 44 ? 10.666 14.377 8.179 0.48 19.35 45 GLU B CA 1
ATOM 2784 C CA B GLU B 1 44 ? 10.665 14.395 8.173 0.52 19.66 45 GLU B CA 1
ATOM 2785 C C A GLU B 1 44 ? 9.300 14.462 8.855 0.48 17.90 45 GLU B C 1
ATOM 2786 C C B GLU B 1 44 ? 9.330 14.517 8.885 0.52 19.29 45 GLU B C 1
ATOM 2787 O O A GLU B 1 44 ? 9.045 13.800 9.863 0.48 17.72 45 GLU B O 1
ATOM 2788 O O B GLU B 1 44 ? 9.140 13.941 9.957 0.52 19.98 45 GLU B O 1
ATOM 2799 N N . LEU B 1 45 ? 8.421 15.295 8.289 1.00 17.83 46 LEU B N 1
ATOM 2800 C CA . LEU B 1 45 ? 7.072 15.445 8.771 1.00 16.76 46 LEU B CA 1
ATOM 2801 C C . LEU B 1 45 ? 6.159 14.954 7.675 1.00 17.23 46 LEU B C 1
ATOM 2802 O O . LEU B 1 45 ? 6.287 15.380 6.527 1.00 21.78 46 LEU B O 1
ATOM 2807 N N A THR B 1 46 ? 5.201 14.095 8.062 0.58 16.04 47 THR B N 1
ATOM 2808 N N B THR B 1 46 ? 5.250 14.047 8.004 0.42 16.65 47 THR B N 1
ATOM 2809 C CA A THR B 1 46 ? 4.268 13.404 7.161 0.58 16.91 47 THR B CA 1
ATOM 2810 C CA B THR B 1 46 ? 4.218 13.753 7.059 0.42 16.42 47 THR B CA 1
ATOM 2811 C C A THR B 1 46 ? 2.847 13.524 7.738 0.58 17.35 47 THR B C 1
ATOM 2812 C C B THR B 1 46 ? 2.896 13.635 7.732 0.42 17.25 47 THR B C 1
ATOM 2813 O O A THR B 1 46 ? 2.576 12.953 8.789 0.58 16.74 47 THR B O 1
ATOM 2814 O O B THR B 1 46 ? 2.736 13.060 8.795 0.42 17.57 47 THR B O 1
ATOM 2821 N N . THR B 1 47 ? 1.935 14.248 7.077 1.00 16.99 48 THR B N 1
ATOM 2822 C CA . THR B 1 47 ? 0.589 14.326 7.563 1.00 17.20 48 THR B CA 1
ATOM 2823 C C . THR B 1 47 ? -0.076 12.961 7.398 1.00 16.29 48 THR B C 1
ATOM 2824 O O . THR B 1 47 ? 0.201 12.207 6.463 1.00 19.08 48 THR B O 1
ATOM 2828 N N . VAL B 1 48 ? -0.987 12.651 8.322 1.00 16.02 49 VAL B N 1
ATOM 2829 C CA . VAL B 1 48 ? -1.690 11.391 8.364 1.00 16.49 49 VAL B CA 1
ATOM 2830 C C . VAL B 1 48 ? -3.054 11.593 9.020 1.00 14.63 49 VAL B C 1
ATOM 2831 O O . VAL B 1 48 ? -3.215 12.433 9.875 1.00 16.22 49 VAL B O 1
ATOM 2835 N N . ASP B 1 49 ? -4.024 10.784 8.621 1.00 15.93 50 ASP B N 1
ATOM 2836 C CA . ASP B 1 49 ? -5.314 10.676 9.293 1.00 15.32 50 ASP B CA 1
ATOM 2837 C C . ASP B 1 49 ? -5.149 9.611 10.357 1.00 16.30 50 ASP B C 1
ATOM 2838 O O . ASP B 1 49 ? -5.073 8.420 10.044 1.00 17.03 50 ASP B O 1
ATOM 2843 N N . ALA B 1 50 ? -5.070 10.043 11.622 1.00 14.49 51 ALA B N 1
ATOM 2844 C CA . ALA B 1 50 ? -4.842 9.144 12.745 1.00 15.65 51 ALA B CA 1
ATOM 2845 C C . ALA B 1 50 ? -6.188 8.658 13.234 1.00 16.36 51 ALA B C 1
ATOM 2846 O O . ALA B 1 50 ? -6.652 9.023 14.289 1.00 18.75 51 ALA B O 1
ATOM 2848 N N . GLY B 1 51 ? -6.836 7.837 12.407 1.00 17.05 52 GLY B N 1
ATOM 2849 C CA . GLY B 1 51 ? -8.100 7.240 12.763 1.00 19.57 52 GLY B CA 1
ATOM 2850 C C . GLY B 1 51 ? -9.243 8.204 12.974 1.00 20.73 52 GLY B C 1
ATOM 2851 O O . GLY B 1 51 ? -10.071 7.964 13.833 1.00 25.03 52 GLY B O 1
ATOM 2852 N N A GLY B 1 52 ? -9.258 9.297 12.200 0.49 18.82 53 GLY B N 1
ATOM 2853 N N B GLY B 1 52 ? -9.289 9.277 12.166 0.51 19.39 53 GLY B N 1
ATOM 2854 C CA A GLY B 1 52 ? -10.301 10.307 12.256 0.49 19.69 53 GLY B CA 1
ATOM 2855 C CA B GLY B 1 52 ? -10.333 10.297 12.217 0.51 19.91 53 GLY B CA 1
ATOM 2856 C C A GLY B 1 52 ? -9.804 11.661 12.719 0.49 16.86 53 GLY B C 1
ATOM 2857 C C B GLY B 1 52 ? -9.943 11.545 13.001 0.51 18.78 53 GLY B C 1
ATOM 2858 O O A GLY B 1 52 ? -10.421 12.685 12.431 0.49 18.48 53 GLY B O 1
ATOM 2859 O O B GLY B 1 52 ? -10.812 12.335 13.416 0.51 18.04 53 GLY B O 1
ATOM 2860 N N A VAL B 1 53 ? -8.644 11.686 13.385 0.49 14.06 54 VAL B N 1
ATOM 2861 N N B VAL B 1 53 ? -8.629 11.706 13.200 0.51 16.37 54 VAL B N 1
ATOM 2862 C CA A VAL B 1 53 ? -8.064 12.934 13.852 0.49 13.63 54 VAL B CA 1
ATOM 2863 C CA B VAL B 1 53 ? -8.019 12.850 13.857 0.51 16.53 54 VAL B CA 1
ATOM 2864 C C A VAL B 1 53 ? -6.836 13.272 13.018 0.49 14.29 54 VAL B C 1
ATOM 2865 C C B VAL B 1 53 ? -6.861 13.238 12.943 0.51 14.23 54 VAL B C 1
ATOM 2866 O O A VAL B 1 53 ? -5.952 12.435 12.876 0.49 13.25 54 VAL B O 1
ATOM 2867 O O B VAL B 1 53 ? -6.014 12.398 12.672 0.51 13.62 54 VAL B O 1
ATOM 2874 N N . PRO B 1 54 ? -6.733 14.498 12.457 1.00 13.34 55 PRO B N 1
ATOM 2875 C CA . PRO B 1 54 ? -5.564 14.832 11.659 1.00 14.31 55 PRO B CA 1
ATOM 2876 C C . PRO B 1 54 ? -4.322 14.863 12.523 1.00 12.91 55 PRO B C 1
ATOM 2877 O O . PRO B 1 54 ? -4.344 15.348 13.646 1.00 14.10 55 PRO B O 1
ATOM 2881 N N . GLY B 1 55 ? -3.228 14.386 11.965 1.00 13.45 56 GLY B N 1
ATOM 2882 C CA . GLY B 1 55 ? -1.976 14.426 12.635 1.00 14.51 56 GLY B CA 1
ATOM 2883 C C . GLY B 1 55 ? -0.811 14.481 11.714 1.00 14.07 56 GLY B C 1
ATOM 2884 O O . GLY B 1 55 ? -0.963 14.655 10.508 1.00 15.20 56 GLY B O 1
ATOM 2885 N N . ALA B 1 56 ? 0.376 14.351 12.298 1.00 12.92 57 ALA B N 1
ATOM 2886 C CA . ALA B 1 56 ? 1.598 14.271 11.561 1.00 12.60 57 ALA B CA 1
ATOM 2887 C C . ALA B 1 56 ? 2.575 13.377 12.271 1.00 11.88 57 ALA B C 1
ATOM 2888 O O . ALA B 1 56 ? 2.753 13.470 13.469 1.00 12.97 57 ALA B O 1
ATOM 2890 N N . TRP B 1 57 ? 3.234 12.518 11.511 1.00 11.44 58 TRP B N 1
ATOM 2891 C CA . TRP B 1 57 ? 4.401 11.843 11.972 1.00 11.72 58 TRP B CA 1
ATOM 2892 C C . TRP B 1 57 ? 5.586 12.772 11.937 1.00 12.47 58 TRP B C 1
ATOM 2893 O O . TRP B 1 57 ? 5.810 13.450 10.930 1.00 15.41 58 TRP B O 1
ATOM 2904 N N . VAL B 1 58 ? 6.333 12.807 13.044 1.00 12.90 59 VAL B N 1
ATOM 2905 C CA . VAL B 1 58 ? 7.557 13.582 13.157 1.00 13.25 59 VAL B CA 1
ATOM 2906 C C . VAL B 1 58 ? 8.661 12.594 13.424 1.00 12.61 59 VAL B C 1
ATOM 2907 O O . VAL B 1 58 ? 8.642 11.884 14.443 1.00 13.72 59 VAL B O 1
ATOM 2911 N N . ARG B 1 59 ? 9.617 12.526 12.478 1.00 14.48 60 ARG B N 1
ATOM 2912 C CA . ARG B 1 59 ? 10.648 11.525 12.469 1.00 14.40 60 ARG B CA 1
ATOM 2913 C C . ARG B 1 59 ? 11.986 12.164 12.169 1.00 14.62 60 ARG B C 1
ATOM 2914 O O . ARG B 1 59 ? 12.088 13.141 11.443 1.00 17.22 60 ARG B O 1
ATOM 2922 N N . VAL B 1 60 ? 13.029 11.568 12.735 1.00 15.70 61 VAL B N 1
ATOM 2923 C CA . VAL B 1 60 ? 14.399 11.983 12.531 1.00 17.17 61 VAL B CA 1
ATOM 2924 C C . VAL B 1 60 ? 15.181 10.717 12.183 1.00 18.56 61 VAL B C 1
ATOM 2925 O O . VAL B 1 60 ? 14.667 9.596 12.300 1.00 18.24 61 VAL B O 1
ATOM 2929 N N . PRO B 1 61 ? 16.440 10.815 11.704 1.00 23.02 62 PRO B N 1
ATOM 2930 C CA . PRO B 1 61 ? 17.162 9.613 11.291 1.00 25.80 62 PRO B CA 1
ATOM 2931 C C . PRO B 1 61 ? 17.270 8.538 12.373 1.00 26.70 62 PRO B C 1
ATOM 2932 O O . PRO B 1 61 ? 17.239 7.357 12.061 1.00 33.82 62 PRO B O 1
ATOM 2936 N N . GLU B 1 62 ? 17.336 8.946 13.640 1.00 26.42 63 GLU B N 1
ATOM 2937 C CA . GLU B 1 62 ? 17.466 7.982 14.719 1.00 28.06 63 GLU B CA 1
ATOM 2938 C C . GLU B 1 62 ? 16.131 7.536 15.322 1.00 23.90 63 GLU B C 1
ATOM 2939 O O . GLU B 1 62 ? 16.104 6.785 16.291 1.00 23.08 63 GLU B O 1
ATOM 2945 N N . SER B 1 63 ? 15.014 7.910 14.694 1.00 19.68 64 SER B N 1
ATOM 2946 C CA . SER B 1 63 ? 13.714 7.382 15.143 1.00 17.32 64 SER B CA 1
ATOM 2947 C C . SER B 1 63 ? 13.618 5.876 14.928 1.00 19.88 64 SER B C 1
ATOM 2948 O O . SER B 1 63 ? 13.780 5.398 13.828 1.00 29.37 64 SER B O 1
ATOM 2951 N N . ASP B 1 64 ? 13.368 5.126 15.994 1.00 17.64 65 ASP B N 1
ATOM 2952 C CA . ASP B 1 64 ? 13.038 3.720 15.904 1.00 16.18 65 ASP B CA 1
ATOM 2953 C C . ASP B 1 64 ? 11.524 3.633 15.831 1.00 14.84 65 ASP B C 1
ATOM 2954 O O . ASP B 1 64 ? 10.848 3.984 16.781 1.00 16.36 65 ASP B O 1
ATOM 2959 N N . PRO B 1 65 ? 10.926 3.200 14.699 1.00 16.08 66 PRO B N 1
ATOM 2960 C CA . PRO B 1 65 ? 9.468 3.194 14.565 1.00 16.21 66 PRO B CA 1
ATOM 2961 C C . PRO B 1 65 ? 8.754 2.230 15.469 1.00 16.72 66 PRO B C 1
ATOM 2962 O O . PRO B 1 65 ? 7.534 2.368 15.620 1.00 19.53 66 PRO B O 1
ATOM 2966 N N . ASP B 1 66 ? 9.483 1.333 16.124 1.00 18.40 67 ASP B N 1
ATOM 2967 C CA . ASP B 1 66 ? 8.860 0.493 17.155 1.00 19.82 67 ASP B CA 1
ATOM 2968 C C . ASP B 1 66 ? 8.406 1.233 18.378 1.00 17.25 67 ASP B C 1
ATOM 2969 O O . ASP B 1 66 ? 7.583 0.726 19.110 1.00 23.32 67 ASP B O 1
ATOM 2974 N N . ARG B 1 67 ? 8.937 2.438 18.571 1.00 14.01 68 ARG B N 1
ATOM 2975 C CA . ARG B 1 67 ? 8.622 3.250 19.710 1.00 14.02 68 ARG B CA 1
ATOM 2976 C C . ARG B 1 67 ? 7.902 4.478 19.245 1.00 13.17 68 ARG B C 1
ATOM 2977 O O . ARG B 1 67 ? 8.317 5.151 18.291 1.00 14.03 68 ARG B O 1
ATOM 2985 N N A VAL B 1 68 ? 6.812 4.810 19.943 0.67 12.79 69 VAL B N 1
ATOM 2986 N N B VAL B 1 68 ? 6.783 4.785 19.904 0.33 12.92 69 VAL B N 1
ATOM 2987 C CA A VAL B 1 68 ? 5.972 5.925 19.552 0.67 12.03 69 VAL B CA 1
ATOM 2988 C CA B VAL B 1 68 ? 5.985 5.942 19.554 0.33 12.46 69 VAL B CA 1
ATOM 2989 C C A VAL B 1 68 ? 5.504 6.739 20.729 0.67 11.13 69 VAL B C 1
ATOM 2990 C C B VAL B 1 68 ? 5.651 6.749 20.790 0.33 10.88 69 VAL B C 1
ATOM 2991 O O A VAL B 1 68 ? 4.975 6.180 21.703 0.67 10.71 69 VAL B O 1
ATOM 2992 O O B VAL B 1 68 ? 5.461 6.211 21.874 0.33 11.73 69 VAL B O 1
ATOM 2999 N N . VAL B 1 69 ? 5.655 8.067 20.609 1.00 10.83 70 VAL B N 1
ATOM 3000 C CA . VAL B 1 69 ? 5.056 9.009 21.534 1.00 10.58 70 VAL B CA 1
ATOM 3001 C C . VAL B 1 69 ? 3.885 9.672 20.827 1.00 9.72 70 VAL B C 1
ATOM 3002 O O . VAL B 1 69 ? 4.032 10.255 19.743 1.00 11.33 70 VAL B O 1
ATOM 3006 N N . LEU B 1 70 ? 2.702 9.604 21.440 1.00 10.04 71 LEU B N 1
ATOM 3007 C CA . LEU B 1 70 ? 1.545 10.408 21.045 1.00 9.58 71 LEU B CA 1
ATOM 3008 C C . LEU B 1 70 ? 1.730 11.729 21.775 1.00 8.79 71 LEU B C 1
ATOM 3009 O O . LEU B 1 70 ? 1.725 11.777 23.009 1.00 10.04 71 LEU B O 1
ATOM 3014 N N . TYR B 1 71 ? 1.946 12.816 21.028 1.00 9.16 72 TYR B N 1
ATOM 3015 C CA . TYR B 1 71 ? 2.234 14.106 21.594 1.00 8.63 72 TYR B CA 1
ATOM 3016 C C . TYR B 1 71 ? 1.026 15.014 21.476 1.00 8.67 72 TYR B C 1
ATOM 3017 O O . TYR B 1 71 ? 0.472 15.196 20.378 1.00 9.93 72 TYR B O 1
ATOM 3026 N N . LEU B 1 72 ? 0.638 15.598 22.617 1.00 9.13 73 LEU B N 1
ATOM 3027 C CA . LEU B 1 72 ? -0.561 16.420 22.810 1.00 8.98 73 LEU B CA 1
ATOM 3028 C C . LEU B 1 72 ? -0.118 17.847 23.118 1.00 8.89 73 LEU B C 1
ATOM 3029 O O . LEU B 1 72 ? 0.381 18.157 24.204 1.00 9.63 73 LEU B O 1
ATOM 3034 N N . HIS B 1 73 ? -0.232 18.731 22.118 1.00 9.01 74 HIS B N 1
ATOM 3035 C CA . HIS B 1 73 ? 0.296 20.069 22.228 1.00 8.95 74 HIS B CA 1
ATOM 3036 C C . HIS B 1 73 ? -0.442 20.920 23.248 1.00 8.94 74 HIS B C 1
ATOM 3037 O O . HIS B 1 73 ? -1.627 20.766 23.477 1.00 9.73 74 HIS B O 1
ATOM 3044 N N . GLY B 1 74 ? 0.282 21.897 23.778 1.00 9.82 75 GLY B N 1
ATOM 3045 C CA . GLY B 1 74 ? -0.321 22.916 24.609 1.00 10.08 75 GLY B CA 1
ATOM 3046 C C . GLY B 1 74 ? -0.986 24.014 23.826 1.00 9.24 75 GLY B C 1
ATOM 3047 O O . GLY B 1 74 ? -1.010 24.043 22.595 1.00 10.79 75 GLY B O 1
ATOM 3048 N N . GLY B 1 75 ? -1.491 24.997 24.565 1.00 10.38 76 GLY B N 1
ATOM 3049 C CA . GLY B 1 75 ? -2.296 26.054 24.019 1.00 10.35 76 GLY B CA 1
ATOM 3050 C C . GLY B 1 75 ? -3.639 26.274 24.669 1.00 9.90 76 GLY B C 1
ATOM 3051 O O . GLY B 1 75 ? -4.550 26.814 24.046 1.00 10.32 76 GLY B O 1
ATOM 3052 N N . GLY B 1 76 ? -3.794 25.859 25.925 1.00 10.05 77 GLY B N 1
ATOM 3053 C CA . GLY B 1 76 ? -4.978 26.217 26.685 1.00 9.94 77 GLY B CA 1
ATOM 3054 C C . GLY B 1 76 ? -6.262 25.550 26.219 1.00 10.13 77 GLY B C 1
ATOM 3055 O O . GLY B 1 76 ? -7.321 25.973 26.622 1.00 11.13 77 GLY B O 1
ATOM 3056 N N . TYR B 1 77 ? -6.140 24.507 25.368 1.00 9.30 78 TYR B N 1
ATOM 3057 C CA . TYR B 1 77 ? -7.242 23.837 24.688 1.00 9.78 78 TYR B CA 1
ATOM 3058 C C . TYR B 1 77 ? -7.887 24.696 23.590 1.00 9.93 78 TYR B C 1
ATOM 3059 O O . TYR B 1 77 ? -8.896 24.305 23.026 1.00 11.39 78 TYR B O 1
ATOM 3068 N N A VAL B 1 78 ? -7.279 25.857 23.306 0.29 9.33 79 VAL B N 1
ATOM 3069 N N B VAL B 1 78 ? -7.263 25.840 23.300 0.71 10.45 79 VAL B N 1
ATOM 3070 C CA A VAL B 1 78 ? -7.807 26.821 22.351 0.29 9.14 79 VAL B CA 1
ATOM 3071 C CA B VAL B 1 78 ? -7.793 26.861 22.403 0.71 10.67 79 VAL B CA 1
ATOM 3072 C C A VAL B 1 78 ? -6.862 27.147 21.196 0.29 9.31 79 VAL B C 1
ATOM 3073 C C B VAL B 1 78 ? -6.858 27.166 21.219 0.71 9.94 79 VAL B C 1
ATOM 3074 O O A VAL B 1 78 ? -7.341 27.443 20.105 0.29 10.55 79 VAL B O 1
ATOM 3075 O O B VAL B 1 78 ? -7.346 27.533 20.147 0.71 11.18 79 VAL B O 1
ATOM 3082 N N . ILE B 1 79 ? -5.546 27.107 21.434 1.00 9.94 80 ILE B N 1
ATOM 3083 C CA . ILE B 1 79 ? -4.545 27.452 20.416 1.00 9.45 80 ILE B CA 1
ATOM 3084 C C . ILE B 1 79 ? -3.552 26.303 20.243 1.00 9.47 80 ILE B C 1
ATOM 3085 O O . ILE B 1 79 ? -3.650 25.277 20.901 1.00 10.05 80 ILE B O 1
ATOM 3090 N N . GLY B 1 80 ? -2.569 26.528 19.367 1.00 10.80 81 GLY B N 1
ATOM 3091 C CA . GLY B 1 80 ? -1.547 25.583 19.062 1.00 11.23 81 GLY B CA 1
ATOM 3092 C C . GLY B 1 80 ? -1.929 24.676 17.918 1.00 11.62 81 GLY B C 1
ATOM 3093 O O . GLY B 1 80 ? -3.093 24.603 17.507 1.00 12.13 81 GLY B O 1
ATOM 3094 N N . SER B 1 81 ? -0.921 24.001 17.363 1.00 11.76 82 SER B N 1
ATOM 3095 C CA . SER B 1 81 ? -1.090 23.211 16.174 1.00 13.55 82 SER B CA 1
ATOM 3096 C C . SER B 1 81 ? 0.113 22.312 15.969 1.00 13.17 82 SER B C 1
ATOM 3097 O O . SER B 1 81 ? 1.118 22.381 16.706 1.00 13.16 82 SER B O 1
ATOM 3100 N N . ILE B 1 82 ? 0.064 21.527 14.893 1.00 14.77 83 ILE B N 1
ATOM 3101 C CA . ILE B 1 82 ? 1.224 20.760 14.468 1.00 14.58 83 ILE B CA 1
ATOM 3102 C C . ILE B 1 82 ? 2.399 21.701 14.218 1.00 14.85 83 ILE B C 1
ATOM 3103 O O . ILE B 1 82 ? 3.527 21.382 14.576 1.00 14.82 83 ILE B O 1
ATOM 3108 N N . ARG B 1 83 ? 2.134 22.860 13.611 1.00 14.16 84 ARG B N 1
ATOM 3109 C CA . ARG B 1 83 ? 3.205 23.783 13.294 1.00 15.64 84 ARG B CA 1
ATOM 3110 C C . ARG B 1 83 ? 3.848 24.377 14.553 1.00 14.26 84 ARG B C 1
ATOM 3111 O O . ARG B 1 83 ? 5.061 24.564 14.578 1.00 15.39 84 ARG B O 1
ATOM 3119 N N . THR B 1 84 ? 3.043 24.694 15.573 1.00 12.43 85 THR B N 1
ATOM 3120 C CA . THR B 1 84 ? 3.624 25.300 16.748 1.00 12.21 85 THR B CA 1
ATOM 3121 C C . THR B 1 84 ? 4.529 24.351 17.525 1.00 11.55 85 THR B C 1
ATOM 3122 O O . THR B 1 84 ? 5.525 24.790 18.129 1.00 13.16 85 THR B O 1
ATOM 3126 N N . HIS B 1 85 ? 4.182 23.063 17.498 1.00 11.51 86 HIS B N 1
ATOM 3127 C CA . HIS B 1 85 ? 4.828 22.083 18.337 1.00 11.06 86 HIS B CA 1
ATOM 3128 C C . HIS B 1 85 ? 5.702 21.068 17.622 1.00 12.11 86 HIS B C 1
ATOM 3129 O O . HIS B 1 85 ? 6.271 20.183 18.254 1.00 12.29 86 HIS B O 1
ATOM 3136 N N . ARG B 1 86 ? 5.873 21.209 16.308 1.00 12.52 87 ARG B N 1
ATOM 3137 C CA . ARG B 1 86 ? 6.693 20.275 15.565 1.00 13.33 87 ARG B CA 1
ATOM 3138 C C . ARG B 1 86 ? 8.152 20.306 16.005 1.00 11.72 87 ARG B C 1
ATOM 3139 O O . ARG B 1 86 ? 8.817 19.274 15.975 1.00 12.37 87 ARG B O 1
ATOM 3147 N N . ASP B 1 87 ? 8.663 21.461 16.429 1.00 13.24 88 ASP B N 1
ATOM 3148 C CA . ASP B 1 87 ? 10.052 21.532 16.895 1.00 13.31 88 ASP B CA 1
ATOM 3149 C C . ASP B 1 87 ? 10.240 20.764 18.198 1.00 13.22 88 ASP B C 1
ATOM 3150 O O . ASP B 1 87 ? 11.197 19.980 18.353 1.00 14.01 88 ASP B O 1
ATOM 3155 N N . LEU B 1 88 ? 9.330 20.969 19.152 1.00 12.52 89 LEU B N 1
ATOM 3156 C CA . LEU B 1 88 ? 9.417 20.215 20.387 1.00 12.97 89 LEU B CA 1
ATOM 3157 C C . LEU B 1 88 ? 9.319 18.719 20.086 1.00 12.51 89 LEU B C 1
ATOM 3158 O O . LEU B 1 88 ? 10.063 17.899 20.646 1.00 13.81 89 LEU B O 1
ATOM 3163 N N . ALA B 1 89 ? 8.380 18.363 19.209 1.00 12.39 90 ALA B N 1
ATOM 3164 C CA . ALA B 1 89 ? 8.196 16.973 18.837 1.00 12.52 90 ALA B CA 1
ATOM 3165 C C . ALA B 1 89 ? 9.454 16.351 18.251 1.00 12.17 90 ALA B C 1
ATOM 3166 O O . ALA B 1 89 ? 9.826 15.235 18.617 1.00 13.68 90 ALA B O 1
ATOM 3168 N N . GLN B 1 90 ? 10.133 17.047 17.333 1.00 11.82 91 GLN B N 1
ATOM 3169 C CA . GLN B 1 90 ? 11.295 16.450 16.708 1.00 12.84 91 GLN B CA 1
ATOM 3170 C C . GLN B 1 90 ? 12.436 16.311 17.718 1.00 11.84 91 GLN B C 1
ATOM 3171 O O . GLN B 1 90 ? 13.200 15.342 17.683 1.00 13.28 91 GLN B O 1
ATOM 3177 N N . ARG B 1 91 ? 12.550 17.281 18.636 1.00 11.98 92 ARG B N 1
ATOM 3178 C CA . ARG B 1 91 ? 13.574 17.170 19.648 1.00 12.01 92 ARG B CA 1
ATOM 3179 C C . ARG B 1 91 ? 13.353 15.949 20.559 1.00 12.36 92 ARG B C 1
ATOM 3180 O O . ARG B 1 91 ? 14.314 15.273 20.942 1.00 13.57 92 ARG B O 1
ATOM 3188 N N . ILE B 1 92 ? 12.088 15.686 20.908 1.00 11.77 93 ILE B N 1
ATOM 3189 C CA . ILE B 1 92 ? 11.746 14.504 21.691 1.00 12.73 93 ILE B CA 1
ATOM 3190 C C . ILE B 1 92 ? 12.018 13.227 20.890 1.00 13.12 93 ILE B C 1
ATOM 3191 O O . ILE B 1 92 ? 12.566 12.270 21.405 1.00 13.77 93 ILE B O 1
ATOM 3196 N N . ALA B 1 93 ? 11.604 13.214 19.621 1.00 12.59 94 ALA B N 1
ATOM 3197 C CA . ALA B 1 93 ? 11.888 12.078 18.756 1.00 12.98 94 ALA B CA 1
ATOM 3198 C C . ALA B 1 93 ? 13.373 11.741 18.729 1.00 13.76 94 ALA B C 1
ATOM 3199 O O . ALA B 1 93 ? 13.767 10.571 18.782 1.00 14.21 94 ALA B O 1
ATOM 3201 N N . ARG B 1 94 ? 14.195 12.778 18.644 1.00 13.85 95 ARG B N 1
ATOM 3202 C CA . ARG B 1 94 ? 15.631 12.608 18.584 1.00 14.77 95 ARG B CA 1
ATOM 3203 C C . ARG B 1 94 ? 16.215 12.052 19.902 1.00 14.46 95 ARG B C 1
ATOM 3204 O O . ARG B 1 94 ? 17.026 11.134 19.916 1.00 17.41 95 ARG B O 1
ATOM 3212 N N . ALA B 1 95 ? 15.763 12.634 21.020 1.00 14.10 96 ALA B N 1
ATOM 3213 C CA . ALA B 1 95 ? 16.283 12.261 22.326 1.00 13.82 96 ALA B CA 1
ATOM 3214 C C . ALA B 1 95 ? 15.827 10.877 22.748 1.00 13.97 96 ALA B C 1
ATOM 3215 O O . ALA B 1 95 ? 16.585 10.106 23.338 1.00 16.71 96 ALA B O 1
ATOM 3217 N N . ALA B 1 96 ? 14.558 10.558 22.479 1.00 14.02 97 ALA B N 1
ATOM 3218 C CA . ALA B 1 96 ? 13.976 9.269 22.822 1.00 13.77 97 ALA B CA 1
ATOM 3219 C C . ALA B 1 96 ? 14.201 8.192 21.766 1.00 13.89 97 ALA B C 1
ATOM 3220 O O . ALA B 1 96 ? 13.874 7.021 21.981 1.00 15.73 97 ALA B O 1
ATOM 3222 N N . ARG B 1 97 ? 14.755 8.575 20.614 1.00 14.68 98 ARG B N 1
ATOM 3223 C CA . ARG B 1 97 ? 14.977 7.662 19.491 1.00 15.03 98 ARG B CA 1
ATOM 3224 C C . ARG B 1 97 ? 13.688 6.939 19.103 1.00 13.82 98 ARG B C 1
ATOM 3225 O O . ARG B 1 97 ? 13.652 5.713 18.989 1.00 16.13 98 ARG B O 1
ATOM 3233 N N A CYS B 1 98 ? 12.646 7.740 18.857 0.27 13.04 99 CYS B N 1
ATOM 3234 N N B CYS B 1 98 ? 12.617 7.710 18.898 0.29 13.63 99 CYS B N 1
ATOM 3235 N N C CYS B 1 98 ? 12.645 7.729 18.843 0.44 13.18 99 CYS B N 1
ATOM 3236 C CA A CYS B 1 98 ? 11.325 7.251 18.559 0.27 12.78 99 CYS B CA 1
ATOM 3237 C CA B CYS B 1 98 ? 11.319 7.160 18.544 0.29 13.49 99 CYS B CA 1
ATOM 3238 C CA C CYS B 1 98 ? 11.316 7.227 18.564 0.44 13.09 99 CYS B CA 1
ATOM 3239 C C A CYS B 1 98 ? 10.683 8.078 17.462 0.27 12.08 99 CYS B C 1
ATOM 3240 C C B CYS B 1 98 ? 10.683 8.052 17.499 0.29 12.29 99 CYS B C 1
ATOM 3241 C C C CYS B 1 98 ? 10.720 8.025 17.426 0.44 11.63 99 CYS B C 1
ATOM 3242 O O A CYS B 1 98 ? 11.218 9.110 17.060 0.27 13.58 99 CYS B O 1
ATOM 3243 O O B CYS B 1 98 ? 11.232 9.105 17.181 0.29 13.34 99 CYS B O 1
ATOM 3244 O O C CYS B 1 98 ? 11.327 8.984 16.968 0.44 12.99 99 CYS B O 1
ATOM 3251 N N . ARG B 1 99 ? 9.527 7.623 16.979 1.00 12.34 100 ARG B N 1
ATOM 3252 C CA . ARG B 1 99 ? 8.695 8.482 16.145 1.00 12.48 100 ARG B CA 1
ATOM 3253 C C . ARG B 1 99 ? 7.630 9.106 17.013 1.00 12.03 100 ARG B C 1
ATOM 3254 O O . ARG B 1 99 ? 7.230 8.542 18.034 1.00 12.78 100 ARG B O 1
ATOM 3262 N N . VAL B 1 100 ? 7.203 10.298 16.619 1.00 11.19 101 VAL B N 1
ATOM 3263 C CA . VAL B 1 100 ? 6.194 11.050 17.342 1.00 10.86 101 VAL B CA 1
ATOM 3264 C C . VAL B 1 100 ? 4.992 11.252 16.470 1.00 10.55 101 VAL B C 1
ATOM 3265 O O . VAL B 1 100 ? 5.140 11.675 15.318 1.00 12.70 101 VAL B O 1
ATOM 3269 N N . LEU B 1 101 ? 3.808 10.955 16.990 1.00 10.07 102 LEU B N 1
ATOM 3270 C CA . LEU B 1 101 ? 2.560 11.282 16.337 1.00 10.09 102 LEU B CA 1
ATOM 3271 C C . LEU B 1 101 ? 2.027 12.538 17.009 1.00 9.60 102 LEU B C 1
ATOM 3272 O O . LEU B 1 101 ? 1.614 12.510 18.170 1.00 10.30 102 LEU B O 1
ATOM 3277 N N . LEU B 1 102 ? 2.057 13.648 16.268 1.00 10.11 103 LEU B N 1
ATOM 3278 C CA . LEU B 1 102 ? 1.629 14.945 16.744 1.00 10.15 103 LEU B CA 1
ATOM 3279 C C . LEU B 1 102 ? 0.264 15.218 16.182 1.00 10.89 103 LEU B C 1
ATOM 3280 O O . LEU B 1 102 ? 0.151 15.431 14.974 1.00 13.33 103 LEU B O 1
ATOM 3285 N N . ILE B 1 103 ? -0.786 15.274 17.011 1.00 10.62 104 ILE B N 1
ATOM 3286 C CA . ILE B 1 103 ? -2.150 15.410 16.519 1.00 10.86 104 ILE B CA 1
ATOM 3287 C C . ILE B 1 103 ? -2.698 16.809 16.588 1.00 10.62 104 ILE B C 1
ATOM 3288 O O . ILE B 1 103 ? -2.427 17.573 17.530 1.00 11.28 104 ILE B O 1
ATOM 3293 N N A ASP B 1 104 ? -3.489 17.172 15.581 0.51 11.74 105 ASP B N 1
ATOM 3294 N N B ASP B 1 104 ? -3.497 17.151 15.584 0.49 11.69 105 ASP B N 1
ATOM 3295 C CA A ASP B 1 104 ? -4.245 18.420 15.557 0.51 12.32 105 ASP B CA 1
ATOM 3296 C CA B ASP B 1 104 ? -4.228 18.386 15.524 0.49 12.53 105 ASP B CA 1
ATOM 3297 C C A ASP B 1 104 ? -5.626 18.132 16.134 0.51 11.97 105 ASP B C 1
ATOM 3298 C C B ASP B 1 104 ? -5.614 18.146 16.127 0.49 11.85 105 ASP B C 1
ATOM 3299 O O A ASP B 1 104 ? -6.627 18.030 15.430 0.51 14.25 105 ASP B O 1
ATOM 3300 O O B ASP B 1 104 ? -6.611 18.109 15.424 0.49 14.21 105 ASP B O 1
ATOM 3309 N N . TYR B 1 105 ? -5.673 17.943 17.451 1.00 11.60 106 TYR B N 1
ATOM 3310 C CA . TYR B 1 105 ? -6.936 17.678 18.119 1.00 11.68 106 TYR B CA 1
ATOM 3311 C C . TYR B 1 105 ? -7.842 18.918 18.040 1.00 11.30 106 TYR B C 1
ATOM 3312 O O . TYR B 1 105 ? -7.400 20.063 17.902 1.00 12.43 106 TYR B O 1
ATOM 3321 N N . ARG B 1 106 ? -9.140 18.671 18.130 1.00 11.71 107 ARG B N 1
ATOM 3322 C CA . ARG B 1 106 ? -10.100 19.740 18.022 1.00 12.37 107 ARG B CA 1
ATOM 3323 C C . ARG B 1 106 ? -9.976 20.734 19.175 1.00 12.01 107 ARG B C 1
ATOM 3324 O O . ARG B 1 106 ? -9.771 20.331 20.338 1.00 12.68 107 ARG B O 1
ATOM 3332 N N . LEU B 1 107 ? -10.116 22.017 18.839 1.00 11.89 108 LEU B N 1
ATOM 3333 C CA . LEU B 1 107 ? -9.893 23.123 19.771 1.00 11.62 108 LEU B CA 1
ATOM 3334 C C . LEU B 1 107 ? -11.186 23.840 20.083 1.00 11.46 108 LEU B C 1
ATOM 3335 O O . LEU B 1 107 ? -12.091 23.950 19.244 1.00 12.34 108 LEU B O 1
ATOM 3340 N N . ALA B 1 108 ? -11.239 24.406 21.290 1.00 11.45 109 ALA B N 1
ATOM 3341 C CA . ALA B 1 108 ? -12.286 25.314 21.722 1.00 11.62 109 ALA B CA 1
ATOM 3342 C C . ALA B 1 108 ? -11.923 26.701 21.208 1.00 11.27 109 ALA B C 1
ATOM 3343 O O . ALA B 1 108 ? -10.757 27.006 20.964 1.00 11.90 109 ALA B O 1
ATOM 3345 N N . PRO B 1 109 ? -12.881 27.640 21.071 1.00 11.82 110 PRO B N 1
ATOM 3346 C CA . PRO B 1 109 ? -14.292 27.458 21.412 1.00 13.95 110 PRO B CA 1
ATOM 3347 C C . PRO B 1 109 ? -15.127 26.696 20.386 1.00 14.02 110 PRO B C 1
ATOM 3348 O O . PRO B 1 109 ? -16.287 26.372 20.676 1.00 16.27 110 PRO B O 1
ATOM 3352 N N . GLU B 1 110 ? -14.579 26.428 19.203 1.00 12.84 111 GLU B N 1
ATOM 3353 C CA . GLU B 1 110 ? -15.352 25.739 18.169 1.00 14.34 111 GLU B CA 1
ATOM 3354 C C . GLU B 1 110 ? -15.798 24.349 18.647 1.00 13.93 111 GLU B C 1
ATOM 3355 O O . GLU B 1 110 ? -16.913 23.906 18.370 1.00 15.94 111 GLU B O 1
ATOM 3361 N N . HIS B 1 111 ? -14.926 23.669 19.393 1.00 12.25 112 HIS B N 1
ATOM 3362 C CA . HIS B 1 111 ? -15.158 22.311 19.846 1.00 12.43 112 HIS B CA 1
ATOM 3363 C C . HIS B 1 111 ? -14.809 22.196 21.318 1.00 12.65 112 HIS B C 1
ATOM 3364 O O . HIS B 1 111 ? -13.660 21.914 21.681 1.00 13.26 112 HIS B O 1
ATOM 3371 N N . PRO B 1 112 ? -15.760 22.502 22.218 1.00 13.59 113 PRO B N 1
ATOM 3372 C CA . PRO B 1 112 ? -15.481 22.428 23.654 1.00 13.62 113 PRO B CA 1
ATOM 3373 C C . PRO B 1 112 ? -15.176 21.015 24.147 1.00 12.55 113 PRO B C 1
ATOM 3374 O O . PRO B 1 112 ? -15.384 20.021 23.432 1.00 13.12 113 PRO B O 1
ATOM 3378 N N . HIS B 1 113 ? -14.679 20.930 25.375 1.00 11.53 114 HIS B N 1
ATOM 3379 C CA . HIS B 1 113 ? -14.562 19.674 26.086 1.00 11.73 114 HIS B CA 1
ATOM 3380 C C . HIS B 1 113 ? -15.865 18.914 25.898 1.00 11.95 114 HIS B C 1
ATOM 3381 O O . HIS B 1 113 ? -16.938 19.484 26.069 1.00 13.39 114 HIS B O 1
ATOM 3388 N N . PRO B 1 114 ? -15.874 17.595 25.621 1.00 12.16 115 PRO B N 1
ATOM 3389 C CA . PRO B 1 114 ? -14.709 16.708 25.644 1.00 11.97 115 PRO B CA 1
ATOM 3390 C C . PRO B 1 114 ? -14.056 16.397 24.293 1.00 11.42 115 PRO B C 1
ATOM 3391 O O . PRO B 1 114 ? -13.385 15.384 24.161 1.00 12.01 115 PRO B O 1
ATOM 3395 N N . ALA B 1 115 ? -14.204 17.290 23.314 1.00 11.50 116 ALA B N 1
ATOM 3396 C CA . ALA B 1 115 ? -13.684 16.987 21.978 1.00 10.98 116 ALA B CA 1
ATOM 3397 C C . ALA B 1 115 ? -12.191 16.622 22.015 1.00 10.67 116 ALA B C 1
ATOM 3398 O O . ALA B 1 115 ? -11.781 15.669 21.339 1.00 11.90 116 ALA B O 1
ATOM 3400 N N . ALA B 1 116 ? -11.378 17.390 22.750 1.00 10.69 117 ALA B N 1
ATOM 3401 C CA . ALA B 1 116 ? -9.943 17.111 22.784 1.00 10.46 117 ALA B CA 1
ATOM 3402 C C . ALA B 1 116 ? -9.624 15.694 23.255 1.00 10.00 117 ALA B C 1
ATOM 3403 O O . ALA B 1 116 ? -8.748 15.033 22.739 1.00 10.75 117 ALA B O 1
ATOM 3405 N N . VAL B 1 117 ? -10.350 15.244 24.283 1.00 10.17 118 VAL B N 1
ATOM 3406 C CA . VAL B 1 117 ? -10.137 13.921 24.878 1.00 10.69 118 VAL B CA 1
ATOM 3407 C C . VAL B 1 117 ? -10.654 12.817 23.957 1.00 11.33 118 VAL B C 1
ATOM 3408 O O . VAL B 1 117 ? -10.025 11.748 23.846 1.00 12.20 118 VAL B O 1
ATOM 3412 N N . GLU B 1 118 ? -11.769 13.075 23.275 1.00 11.97 119 GLU B N 1
ATOM 3413 C CA . GLU B 1 118 ? -12.233 12.155 22.250 1.00 13.10 119 GLU B CA 1
ATOM 3414 C C . GLU B 1 118 ? -11.168 11.938 21.182 1.00 11.74 119 GLU B C 1
ATOM 3415 O O . GLU B 1 118 ? -10.918 10.809 20.732 1.00 12.74 119 GLU B O 1
ATOM 3421 N N . ASP B 1 119 ? -10.496 13.024 20.788 1.00 10.70 120 ASP B N 1
ATOM 3422 C CA . ASP B 1 119 ? -9.501 12.939 19.730 1.00 10.99 120 ASP B CA 1
ATOM 3423 C C . ASP B 1 119 ? -8.216 12.246 20.181 1.00 10.85 120 ASP B C 1
ATOM 3424 O O . ASP B 1 119 ? -7.637 11.434 19.470 1.00 11.28 120 ASP B O 1
ATOM 3429 N N A SER B 1 120 ? -7.774 12.552 21.405 0.32 11.09 121 SER B N 1
ATOM 3430 N N B SER B 1 120 ? -7.740 12.593 21.385 0.68 10.67 121 SER B N 1
ATOM 3431 C CA A SER B 1 120 ? -6.555 11.960 21.923 0.32 10.64 121 SER B CA 1
ATOM 3432 C CA B SER B 1 120 ? -6.554 11.951 21.906 0.68 9.52 121 SER B CA 1
ATOM 3433 C C A SER B 1 120 ? -6.727 10.444 22.098 0.32 10.81 121 SER B C 1
ATOM 3434 C C B SER B 1 120 ? -6.740 10.426 22.072 0.68 10.34 121 SER B C 1
ATOM 3435 O O A SER B 1 120 ? -5.855 9.669 21.721 0.32 11.30 121 SER B O 1
ATOM 3436 O O B SER B 1 120 ? -5.861 9.644 21.739 0.68 11.52 121 SER B O 1
ATOM 3441 N N . THR B 1 121 ? -7.868 10.033 22.659 1.00 11.26 122 THR B N 1
ATOM 3442 C CA . THR B 1 121 ? -8.133 8.640 22.837 1.00 11.52 122 THR B CA 1
ATOM 3443 C C . THR B 1 121 ? -8.273 7.932 21.486 1.00 11.98 122 THR B C 1
ATOM 3444 O O . THR B 1 121 ? -7.762 6.820 21.317 1.00 12.67 122 THR B O 1
ATOM 3448 N N . ARG B 1 122 ? -8.932 8.585 20.513 1.00 12.23 123 ARG B N 1
ATOM 3449 C CA . ARG B 1 122 ? -9.104 7.980 19.202 1.00 13.19 123 ARG B CA 1
ATOM 3450 C C . ARG B 1 122 ? -7.744 7.744 18.543 1.00 12.54 123 ARG B C 1
ATOM 3451 O O . ARG B 1 122 ? -7.504 6.707 17.947 1.00 13.81 123 ARG B O 1
ATOM 3459 N N . ALA B 1 123 ? -6.845 8.722 18.649 1.00 12.14 124 ALA B N 1
ATOM 3460 C CA . ALA B 1 123 ? -5.513 8.588 18.062 1.00 12.10 124 ALA B CA 1
ATOM 3461 C C . ALA B 1 123 ? -4.740 7.459 18.707 1.00 11.18 124 ALA B C 1
ATOM 3462 O O . ALA B 1 123 ? -4.051 6.697 18.020 1.00 12.02 124 ALA B O 1
ATOM 3464 N N . TYR B 1 124 ? -4.811 7.352 20.050 1.00 11.92 125 TYR B N 1
ATOM 3465 C CA . TYR B 1 124 ? -4.121 6.265 20.728 1.00 11.97 125 TYR B CA 1
ATOM 3466 C C . TYR B 1 124 ? -4.662 4.902 20.290 1.00 13.40 125 TYR B C 1
ATOM 3467 O O . TYR B 1 124 ? -3.908 3.980 19.988 1.00 12.82 125 TYR B O 1
ATOM 3476 N N . ARG B 1 125 ? -5.987 4.780 20.232 1.00 12.89 126 ARG B N 1
ATOM 3477 C CA . ARG B 1 125 ? -6.597 3.525 19.785 1.00 14.18 126 ARG B CA 1
ATOM 3478 C C . ARG B 1 125 ? -6.165 3.192 18.345 1.00 14.09 126 ARG B C 1
ATOM 3479 O O . ARG B 1 125 ? -5.976 2.031 18.008 1.00 14.69 126 ARG B O 1
ATOM 3487 N N . TRP B 1 126 ? -6.049 4.216 17.492 1.00 13.65 127 TRP B N 1
ATOM 3488 C CA . TRP B 1 126 ? -5.585 4.017 16.126 1.00 13.59 127 TRP B CA 1
ATOM 3489 C C . TRP B 1 126 ? -4.158 3.487 16.076 1.00 13.31 127 TRP B C 1
ATOM 3490 O O . TRP B 1 126 ? -3.854 2.586 15.282 1.00 14.38 127 TRP B O 1
ATOM 3501 N N . LEU B 1 127 ? -3.284 4.025 16.934 1.00 13.24 128 LEU B N 1
ATOM 3502 C CA . LEU B 1 127 ? -1.939 3.491 17.024 1.00 13.90 128 LEU B CA 1
ATOM 3503 C C . LEU B 1 127 ? -1.973 1.989 17.377 1.00 13.83 128 LEU B C 1
ATOM 3504 O O . LEU B 1 127 ? -1.255 1.191 16.775 1.00 15.48 128 LEU B O 1
ATOM 3509 N N . LEU B 1 128 ? -2.813 1.589 18.333 1.00 14.17 129 LEU B N 1
ATOM 3510 C CA . LEU B 1 128 ? -2.966 0.165 18.647 1.00 15.26 129 LEU B CA 1
ATOM 3511 C C . LEU B 1 128 ? -3.478 -0.641 17.448 1.00 14.94 129 LEU B C 1
ATOM 3512 O O . LEU B 1 128 ? -2.977 -1.733 17.177 1.00 18.08 129 LEU B O 1
ATOM 3517 N N . GLU B 1 129 ? -4.488 -0.113 16.751 1.00 16.07 130 GLU B N 1
ATOM 3518 C CA . GLU B 1 129 ? -5.110 -0.779 15.611 1.00 18.22 130 GLU B CA 1
ATOM 3519 C C . GLU B 1 129 ? -4.085 -1.053 14.529 1.00 17.40 130 GLU B C 1
ATOM 3520 O O . GLU B 1 129 ? -4.157 -2.069 13.830 1.00 20.98 130 GLU B O 1
ATOM 3526 N N . THR B 1 130 ? -3.120 -0.153 14.383 1.00 17.25 131 THR B N 1
ATOM 3527 C CA . THR B 1 130 ? -2.140 -0.252 13.316 1.00 19.15 131 THR B CA 1
ATOM 3528 C C . THR B 1 130 ? -0.857 -0.977 13.766 1.00 18.42 131 THR B C 1
ATOM 3529 O O . THR B 1 130 ? 0.063 -1.116 13.005 1.00 25.86 131 THR B O 1
ATOM 3533 N N . GLY B 1 131 ? -0.843 -1.485 15.007 1.00 17.46 132 GLY B N 1
ATOM 3534 C CA . GLY B 1 131 ? 0.171 -2.395 15.470 1.00 18.97 132 GLY B CA 1
ATOM 3535 C C . GLY B 1 131 ? 1.151 -1.934 16.524 1.00 18.68 132 GLY B C 1
ATOM 3536 O O . GLY B 1 131 ? 2.060 -2.683 16.863 1.00 20.91 132 GLY B O 1
ATOM 3537 N N . SER B 1 132 ? 0.989 -0.720 17.057 1.00 17.03 133 SER B N 1
ATOM 3538 C CA . SER B 1 132 ? 1.886 -0.258 18.115 1.00 17.48 133 SER B CA 1
ATOM 3539 C C . SER B 1 132 ? 1.671 -1.071 19.375 1.00 17.62 133 SER B C 1
ATOM 3540 O O . SER B 1 132 ? 0.543 -1.476 19.672 1.00 20.55 133 SER B O 1
ATOM 3543 N N . ASP B 1 133 ? 2.758 -1.306 20.115 1.00 16.66 134 ASP B N 1
ATOM 3544 C CA . ASP B 1 133 ? 2.723 -2.095 21.345 1.00 16.95 134 ASP B CA 1
ATOM 3545 C C . ASP B 1 133 ? 2.787 -1.148 22.538 1.00 14.96 134 ASP B C 1
ATOM 3546 O O . ASP B 1 133 ? 3.714 -0.345 22.637 1.00 15.86 134 ASP B O 1
ATOM 3551 N N . PRO B 1 134 ? 1.819 -1.242 23.478 1.00 17.46 135 PRO B N 1
ATOM 3552 C CA . PRO B 1 134 ? 1.837 -0.389 24.666 1.00 16.32 135 PRO B CA 1
ATOM 3553 C C . PRO B 1 134 ? 3.177 -0.303 25.411 1.00 16.69 135 PRO B C 1
ATOM 3554 O O . PRO B 1 134 ? 3.523 0.781 25.925 1.00 17.46 135 PRO B O 1
ATOM 3558 N N A LYS B 1 135 ? 3.937 -1.399 25.452 0.41 15.86 136 LYS B N 1
ATOM 3559 N N B LYS B 1 135 ? 3.938 -1.405 25.425 0.59 15.57 136 LYS B N 1
ATOM 3560 C CA A LYS B 1 135 ? 5.203 -1.381 26.172 0.41 16.37 136 LYS B CA 1
ATOM 3561 C CA B LYS B 1 135 ? 5.246 -1.443 26.091 0.59 17.82 136 LYS B CA 1
ATOM 3562 C C A LYS B 1 135 ? 6.257 -0.497 25.528 0.41 16.97 136 LYS B C 1
ATOM 3563 C C B LYS B 1 135 ? 6.289 -0.559 25.487 0.59 16.36 136 LYS B C 1
ATOM 3564 O O A LYS B 1 135 ? 7.261 -0.188 26.185 0.41 17.08 136 LYS B O 1
ATOM 3565 O O B LYS B 1 135 ? 7.335 -0.350 26.095 0.59 17.56 136 LYS B O 1
ATOM 3576 N N . ARG B 1 136 ? 6.016 -0.084 24.264 1.00 14.95 137 ARG B N 1
ATOM 3577 C CA . ARG B 1 136 ? 6.908 0.771 23.521 1.00 16.04 137 ARG B CA 1
ATOM 3578 C C . ARG B 1 136 ? 6.217 2.067 23.124 1.00 14.80 137 ARG B C 1
ATOM 3579 O O . ARG B 1 136 ? 6.638 2.739 22.163 1.00 17.78 137 ARG B O 1
ATOM 3587 N N . MET B 1 137 ? 5.186 2.457 23.888 1.00 13.47 138 MET B N 1
ATOM 3588 C CA . MET B 1 137 ? 4.442 3.679 23.656 1.00 13.14 138 MET B CA 1
ATOM 3589 C C . MET B 1 137 ? 4.561 4.616 24.845 1.00 12.09 138 MET B C 1
ATOM 3590 O O . MET B 1 137 ? 4.835 4.183 25.973 1.00 13.66 138 MET B O 1
ATOM 3595 N N . ALA B 1 138 ? 4.233 5.885 24.601 1.00 11.27 139 ALA B N 1
ATOM 3596 C CA . ALA B 1 138 ? 4.061 6.865 25.653 1.00 11.54 139 ALA B CA 1
ATOM 3597 C C . ALA B 1 138 ? 3.148 7.933 25.148 1.00 11.06 139 ALA B C 1
ATOM 3598 O O . ALA B 1 138 ? 2.970 8.098 23.942 1.00 11.31 139 ALA B O 1
ATOM 3600 N N . ILE B 1 139 ? 2.547 8.669 26.077 1.00 9.83 140 ILE B N 1
ATOM 3601 C CA . ILE B 1 139 ? 1.788 9.862 25.763 1.00 9.09 140 ILE B CA 1
ATOM 3602 C C . ILE B 1 139 ? 2.500 11.007 26.453 1.00 9.60 140 ILE B C 1
ATOM 3603 O O . ILE B 1 139 ? 2.924 10.866 27.617 1.00 9.94 140 ILE B O 1
ATOM 3608 N N . ALA B 1 140 ? 2.650 12.131 25.751 1.00 9.65 141 ALA B N 1
ATOM 3609 C CA . ALA B 1 140 ? 3.342 13.288 26.307 1.00 9.14 141 ALA B CA 1
ATOM 3610 C C . ALA B 1 140 ? 2.637 14.559 25.895 1.00 9.06 141 ALA B C 1
ATOM 3611 O O . ALA B 1 140 ? 2.027 14.601 24.815 1.00 9.61 141 ALA B O 1
ATOM 3613 N N . GLY B 1 141 ? 2.744 15.605 26.701 1.00 8.50 142 GLY B N 1
ATOM 3614 C CA . GLY B 1 141 ? 2.194 16.870 26.311 1.00 8.27 142 GLY B CA 1
ATOM 3615 C C . GLY B 1 141 ? 2.587 17.986 27.231 1.00 8.62 142 GLY B C 1
ATOM 3616 O O . GLY B 1 141 ? 3.009 17.753 28.364 1.00 9.29 142 GLY B O 1
ATOM 3617 N N . ASP B 1 142 ? 2.429 19.222 26.759 1.00 8.30 143 ASP B N 1
ATOM 3618 C CA . ASP B 1 142 ? 2.814 20.407 27.480 1.00 8.72 143 ASP B CA 1
ATOM 3619 C C . ASP B 1 142 ? 1.569 21.213 27.827 1.00 8.69 143 ASP B C 1
ATOM 3620 O O . ASP B 1 142 ? 0.663 21.386 27.021 1.00 9.07 143 ASP B O 1
ATOM 3625 N N . SER B 1 143 ? 1.556 21.744 29.046 1.00 10.02 144 SER B N 1
ATOM 3626 C CA . SER B 1 143 ? 0.554 22.752 29.448 1.00 10.67 144 SER B CA 1
ATOM 3627 C C . SER B 1 143 ? -0.832 22.122 29.353 1.00 9.40 144 SER B C 1
ATOM 3628 O O . SER B 1 143 ? -1.065 21.076 29.979 1.00 10.01 144 SER B O 1
ATOM 3631 N N . ALA B 1 144 ? -1.770 22.684 28.595 1.00 9.40 145 ALA B N 1
ATOM 3632 C CA . ALA B 1 144 ? -3.052 22.032 28.423 1.00 8.99 145 ALA B CA 1
ATOM 3633 C C . ALA B 1 144 ? -2.873 20.594 27.946 1.00 8.78 145 ALA B C 1
ATOM 3634 O O . ALA B 1 144 ? -3.629 19.705 28.325 1.00 9.34 145 ALA B O 1
ATOM 3636 N N . GLY B 1 145 ? -1.885 20.359 27.070 1.00 8.64 146 GLY B N 1
ATOM 3637 C CA . GLY B 1 145 ? -1.598 19.028 26.600 1.00 8.72 146 GLY B CA 1
ATOM 3638 C C . GLY B 1 145 ? -1.086 18.075 27.653 1.00 8.76 146 GLY B C 1
ATOM 3639 O O . GLY B 1 145 ? -1.218 16.862 27.526 1.00 8.99 146 GLY B O 1
ATOM 3640 N N . GLY B 1 146 ? -0.450 18.624 28.687 1.00 8.75 147 GLY B N 1
ATOM 3641 C CA . GLY B 1 146 ? -0.034 17.842 29.833 1.00 9.40 147 GLY B CA 1
ATOM 3642 C C . GLY B 1 146 ? -1.255 17.385 30.650 1.00 8.69 147 GLY B C 1
ATOM 3643 O O . GLY B 1 146 ? -1.304 16.252 31.109 1.00 9.91 147 GLY B O 1
ATOM 3644 N N . GLY B 1 147 ? -2.216 18.285 30.850 1.00 9.00 148 GLY B N 1
ATOM 3645 C CA . GLY B 1 147 ? -3.500 17.888 31.414 1.00 9.12 148 GLY B CA 1
ATOM 3646 C C . GLY B 1 147 ? -4.205 16.864 30.556 1.00 8.90 148 GLY B C 1
ATOM 3647 O O . GLY B 1 147 ? -4.741 15.859 31.041 1.00 9.31 148 GLY B O 1
ATOM 3648 N N . LEU B 1 148 ? -4.222 17.092 29.242 1.00 8.71 149 LEU B N 1
ATOM 3649 C CA . LEU B 1 148 ? -4.859 16.189 28.318 1.00 8.73 149 LEU B CA 1
ATOM 3650 C C . LEU B 1 148 ? -4.222 14.816 28.357 1.00 8.52 149 LEU B C 1
ATOM 3651 O O . LEU B 1 148 ? -4.917 13.796 28.251 1.00 9.40 149 LEU B O 1
ATOM 3656 N N . THR B 1 149 ? -2.909 14.766 28.550 1.00 8.89 150 THR B N 1
ATOM 3657 C CA . THR B 1 149 ? -2.219 13.484 28.685 1.00 8.56 150 THR B CA 1
ATOM 3658 C C . THR B 1 149 ? -2.796 12.660 29.831 1.00 8.55 150 THR B C 1
ATOM 3659 O O . THR B 1 149 ? -3.099 11.485 29.687 1.00 9.86 150 THR B O 1
ATOM 3663 N N . VAL B 1 150 ? -2.946 13.302 30.992 1.00 8.92 151 VAL B N 1
ATOM 3664 C CA . VAL B 1 150 ? -3.482 12.610 32.160 1.00 9.14 151 VAL B CA 1
ATOM 3665 C C . VAL B 1 150 ? -4.917 12.176 31.918 1.00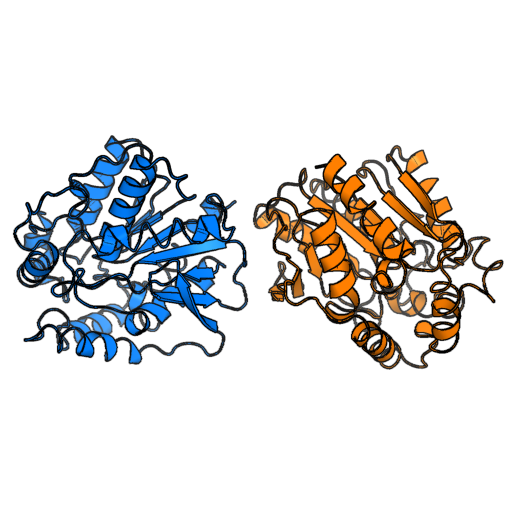 8.97 151 VAL B C 1
ATOM 3666 O O . VAL B 1 150 ? -5.300 11.038 32.199 1.00 10.21 151 VAL B O 1
ATOM 3670 N N . ALA B 1 151 ? -5.741 13.096 31.399 1.00 9.64 152 ALA B N 1
ATOM 3671 C CA . ALA B 1 151 ? -7.127 12.780 31.124 1.00 9.75 152 ALA B CA 1
ATOM 3672 C C . ALA B 1 151 ? -7.256 11.604 30.136 1.00 9.87 152 ALA B C 1
ATOM 3673 O O . ALA B 1 151 ? -8.134 10.769 30.251 1.00 10.29 152 ALA B O 1
ATOM 3675 N N . THR B 1 152 ? -6.393 11.604 29.120 1.00 9.36 153 THR B N 1
ATOM 3676 C CA . THR B 1 152 ? -6.409 10.543 28.095 1.00 9.62 153 THR B CA 1
ATOM 3677 C C . THR B 1 152 ? -6.142 9.199 28.748 1.00 10.08 153 THR B C 1
ATOM 3678 O O . THR B 1 152 ? -6.819 8.211 28.447 1.00 10.61 153 THR B O 1
ATOM 3682 N N . LEU B 1 153 ? -5.143 9.143 29.628 1.00 9.37 154 LEU B N 1
ATOM 3683 C CA . LEU B 1 153 ? -4.830 7.899 30.324 1.00 9.80 154 LEU B CA 1
ATOM 3684 C C . LEU B 1 153 ? -6.021 7.405 31.158 1.00 10.00 154 LEU B C 1
ATOM 3685 O O . LEU B 1 153 ? -6.327 6.206 31.161 1.00 11.25 154 LEU B O 1
ATOM 3690 N N . VAL B 1 154 ? -6.663 8.321 31.887 1.00 10.93 155 VAL B N 1
ATOM 3691 C CA . VAL B 1 154 ? -7.825 7.974 32.682 1.00 11.09 155 VAL B CA 1
ATOM 3692 C C . VAL B 1 154 ? -8.929 7.403 31.795 1.00 11.65 155 VAL B C 1
ATOM 3693 O O . VAL B 1 154 ? -9.529 6.378 32.121 1.00 13.18 155 VAL B O 1
ATOM 3697 N N . ALA B 1 155 ? -9.237 8.099 30.702 1.00 11.64 156 ALA B N 1
ATOM 3698 C CA . ALA B 1 155 ? -10.320 7.693 29.827 1.00 12.18 156 ALA B CA 1
ATOM 3699 C C . ALA B 1 155 ? -10.016 6.334 29.172 1.00 12.44 156 ALA B C 1
ATOM 3700 O O . ALA B 1 155 ? -10.884 5.484 29.037 1.00 13.86 156 ALA B O 1
ATOM 3702 N N . LEU B 1 156 ? -8.762 6.132 28.750 1.00 11.58 157 LEU B N 1
ATOM 3703 C CA . LEU B 1 156 ? -8.354 4.864 28.157 1.00 11.83 157 LEU B CA 1
ATOM 3704 C C . LEU B 1 156 ? -8.537 3.738 29.165 1.00 13.56 157 LEU B C 1
ATOM 3705 O O . LEU B 1 156 ? -9.102 2.673 28.835 1.00 14.78 157 LEU B O 1
ATOM 3710 N N A ARG B 1 157 ? -8.122 3.965 30.412 0.50 11.67 158 ARG B N 1
ATOM 3711 N N B ARG B 1 157 ? -7.985 3.908 30.371 0.50 14.87 158 ARG B N 1
ATOM 3712 C CA A ARG B 1 157 ? -8.344 2.954 31.430 0.50 11.52 158 ARG B CA 1
ATOM 3713 C CA B ARG B 1 157 ? -7.930 2.808 31.326 0.50 15.64 158 ARG B CA 1
ATOM 3714 C C A ARG B 1 157 ? -9.824 2.628 31.609 0.50 12.69 158 ARG B C 1
ATOM 3715 C C B ARG B 1 157 ? -9.330 2.396 31.696 0.50 17.68 158 ARG B C 1
ATOM 3716 O O A ARG B 1 157 ? -10.208 1.449 31.595 0.50 12.96 158 ARG B O 1
ATOM 3717 O O B ARG B 1 157 ? -9.632 1.213 31.917 0.50 19.85 158 ARG B O 1
ATOM 3732 N N A ASP B 1 158 ? -10.669 3.660 31.761 0.59 13.04 159 ASP B N 1
ATOM 3733 N N B ASP B 1 158 ? -10.194 3.410 31.780 0.41 15.42 159 ASP B N 1
ATOM 3734 C CA A ASP B 1 158 ? -12.098 3.428 31.948 0.59 14.22 159 ASP B CA 1
ATOM 3735 C CA B ASP B 1 158 ? -11.590 3.241 32.111 0.41 16.14 159 ASP B CA 1
ATOM 3736 C C A ASP B 1 158 ? -12.781 2.694 30.783 0.59 16.82 159 ASP B C 1
ATOM 3737 C C B ASP B 1 158 ? -12.348 2.471 31.023 0.41 15.99 159 ASP B C 1
ATOM 3738 O O A ASP B 1 158 ? -13.884 2.168 30.924 0.59 17.69 159 ASP B O 1
ATOM 3739 O O B ASP B 1 158 ? -13.141 1.578 31.358 0.41 15.72 159 ASP B O 1
ATOM 3748 N N A ALA B 1 159 ? -12.089 2.644 29.642 0.59 18.29 160 ALA B N 1
ATOM 3749 N N B ALA B 1 159 ? -12.087 2.820 29.747 0.41 15.74 160 ALA B N 1
ATOM 3750 C CA A ALA B 1 159 ? -12.463 1.831 28.506 0.59 18.16 160 ALA B CA 1
ATOM 3751 C CA B ALA B 1 159 ? -12.762 2.274 28.542 0.41 14.92 160 ALA B CA 1
ATOM 3752 C C A ALA B 1 159 ? -11.765 0.454 28.494 0.59 18.57 160 ALA B C 1
ATOM 3753 C C B ALA B 1 159 ? -12.274 0.882 28.155 0.41 15.41 160 ALA B C 1
ATOM 3754 O O A ALA B 1 159 ? -11.995 -0.335 27.601 0.59 20.35 160 ALA B O 1
ATOM 3755 O O B ALA B 1 159 ? -12.769 0.258 27.215 0.41 15.58 160 ALA B O 1
ATOM 3758 N N A GLY B 1 160 ? -10.906 0.179 29.479 0.59 18.57 161 GLY B N 1
ATOM 3759 N N B GLY B 1 160 ? -11.265 0.400 28.874 0.41 11.93 161 GLY B N 1
ATOM 3760 C CA A GLY B 1 160 ? -10.145 -1.067 29.523 0.59 19.65 161 GLY B CA 1
ATOM 3761 C CA B GLY B 1 160 ? -10.755 -0.943 28.695 0.41 13.72 161 GLY B CA 1
ATOM 3762 C C A GLY B 1 160 ? -9.050 -1.205 28.483 0.59 19.79 161 GLY B C 1
ATOM 3763 C C B GLY B 1 160 ? -9.653 -1.116 27.667 0.41 14.11 161 GLY B C 1
ATOM 3764 O O A GLY B 1 160 ? -8.560 -2.314 28.217 0.59 23.34 161 GLY B O 1
ATOM 3765 O O B GLY B 1 160 ? -9.511 -2.201 27.158 0.41 12.14 161 GLY B O 1
ATOM 3766 N N A VAL B 1 161 ? -8.680 -0.080 27.867 0.59 19.78 162 VAL B N 1
ATOM 3767 N N B VAL B 1 161 ? -8.868 -0.052 27.427 0.41 17.70 162 VAL B N 1
ATOM 3768 C CA A VAL B 1 161 ? -7.719 -0.058 26.791 0.59 19.31 162 VAL B CA 1
ATOM 3769 C CA B VAL B 1 161 ? -7.719 -0.064 26.510 0.41 18.09 162 VAL B CA 1
ATOM 3770 C C A VAL B 1 161 ? -6.355 -0.115 27.454 0.59 19.64 162 VAL B C 1
ATOM 3771 C C B VAL B 1 161 ? -6.391 -0.056 27.280 0.41 17.06 162 VAL B C 1
ATOM 3772 O O A VAL B 1 161 ? -6.116 0.587 28.446 0.59 20.01 162 VAL B O 1
ATOM 3773 O O B VAL B 1 161 ? -6.216 0.758 28.186 0.41 17.56 162 VAL B O 1
ATOM 3780 N N . PRO B 1 162 ? -5.411 -0.944 26.958 1.00 19.54 163 PRO B N 1
ATOM 3781 C CA . PRO B 1 162 ? -4.124 -1.009 27.648 1.00 20.47 163 PRO B CA 1
ATOM 3782 C C . PRO B 1 162 ? -3.391 0.324 27.591 1.00 17.91 163 PRO B C 1
ATOM 3783 O O . PRO B 1 162 ? -3.307 0.962 26.550 1.00 17.84 163 PRO B O 1
ATOM 3787 N N . LEU B 1 163 ? -2.845 0.712 28.741 1.00 16.28 164 LEU B N 1
ATOM 3788 C CA . LEU B 1 163 ? -2.138 1.958 28.892 1.00 14.90 164 LEU B CA 1
ATOM 3789 C C . LEU B 1 163 ? -0.695 1.807 28.424 1.00 14.64 164 LEU B C 1
ATOM 3790 O O . LEU B 1 163 ? -0.166 0.707 28.347 1.00 17.32 164 LEU B O 1
ATOM 3795 N N . PRO B 1 164 ? -0.032 2.927 28.051 1.00 13.83 165 PRO B N 1
ATOM 3796 C CA . PRO B 1 164 ? 1.340 2.876 27.570 1.00 14.13 165 PRO B CA 1
ATOM 3797 C C . PRO B 1 164 ? 2.334 2.681 28.702 1.00 13.31 165 PRO B C 1
ATOM 3798 O O . PRO B 1 164 ? 1.985 2.656 29.880 1.00 15.37 165 PRO B O 1
ATOM 3802 N N . ALA B 1 165 ? 3.609 2.574 28.323 1.00 13.55 166 ALA B N 1
ATOM 3803 C CA . ALA B 1 165 ? 4.679 2.307 29.277 1.00 14.00 166 ALA B CA 1
ATOM 3804 C C . ALA B 1 165 ? 4.946 3.454 30.256 1.00 14.06 166 ALA B C 1
ATOM 3805 O O . ALA B 1 165 ? 5.434 3.252 31.348 1.00 15.55 166 ALA B O 1
ATOM 3807 N N . ALA B 1 166 ? 4.680 4.675 29.804 1.00 12.78 167 ALA B N 1
ATOM 3808 C CA . ALA B 1 166 ? 5.005 5.862 30.551 1.00 12.17 167 ALA B CA 1
ATOM 3809 C C . ALA B 1 166 ? 4.281 7.050 29.946 1.00 10.53 167 ALA B C 1
ATOM 3810 O O . ALA B 1 166 ? 3.740 6.983 28.833 1.00 12.12 167 ALA B O 1
ATOM 3812 N N . ALA B 1 167 ? 4.269 8.158 30.690 1.00 10.27 168 ALA B N 1
ATOM 3813 C CA . ALA B 1 167 ? 3.732 9.398 30.196 1.00 10.00 168 ALA B CA 1
ATOM 3814 C C . ALA B 1 167 ? 4.538 10.564 30.716 1.00 9.64 168 ALA B C 1
ATOM 3815 O O . ALA B 1 167 ? 5.223 10.460 31.743 1.00 10.20 168 ALA B O 1
ATOM 3817 N N . VAL B 1 168 ? 4.487 11.672 29.974 1.00 9.59 169 VAL B N 1
ATOM 3818 C CA . VAL B 1 168 ? 5.305 12.847 30.261 1.00 9.20 169 VAL B CA 1
ATOM 3819 C C . VAL B 1 168 ? 4.420 14.093 30.218 1.00 8.50 169 VAL B C 1
ATOM 3820 O O . VAL B 1 168 ? 3.714 14.318 29.230 1.00 9.73 169 VAL B O 1
ATOM 3824 N N . CYS B 1 169 ? 4.518 14.919 31.266 1.00 8.60 170 CYS B N 1
ATOM 3825 C CA . CYS B 1 169 ? 3.771 16.159 31.375 1.00 8.81 170 CYS B CA 1
ATOM 3826 C C . CYS B 1 169 ? 4.763 17.300 31.570 1.00 8.90 170 CYS B C 1
ATOM 3827 O O . CYS B 1 169 ? 5.565 17.309 32.512 1.00 10.17 170 CYS B O 1
ATOM 3830 N N . LEU B 1 170 ? 4.720 18.281 30.663 1.00 9.02 171 LEU B N 1
ATOM 3831 C CA . LEU B 1 170 ? 5.601 19.431 30.676 1.00 9.20 171 LEU B CA 1
ATOM 3832 C C . LEU B 1 170 ? 4.789 20.633 31.098 1.00 8.80 171 LEU B C 1
ATOM 3833 O O . LEU B 1 170 ? 3.914 21.078 30.370 1.00 9.12 171 LEU B O 1
ATOM 3838 N N . SER B 1 171 ? 5.031 21.142 32.315 1.00 8.21 172 SER B N 1
ATOM 3839 C CA . SER B 1 171 ? 4.259 22.248 32.864 1.00 8.83 172 SER B CA 1
ATOM 3840 C C . SER B 1 171 ? 2.758 22.034 32.735 1.00 8.87 172 SER B C 1
ATOM 3841 O O . SER B 1 171 ? 2.040 22.879 32.210 1.00 9.28 172 SER B O 1
ATOM 3844 N N . PRO B 1 172 ? 2.227 20.878 33.183 1.00 8.62 173 PRO B N 1
ATOM 3845 C CA . PRO B 1 172 ? 0.817 20.577 32.942 1.00 8.69 173 PRO B CA 1
ATOM 3846 C C . PRO B 1 172 ? -0.134 21.573 33.596 1.00 8.93 173 PRO B C 1
ATOM 3847 O O . PRO B 1 172 ? 0.097 22.054 34.710 1.00 9.97 173 PRO B O 1
ATOM 3851 N N . TRP B 1 173 ? -1.259 21.794 32.929 1.00 8.81 174 TRP B N 1
ATOM 3852 C CA . TRP B 1 173 ? -2.360 22.582 33.390 1.00 9.03 174 TRP B CA 1
ATOM 3853 C C . TRP B 1 173 ? -3.500 21.638 33.744 1.00 9.23 174 TRP B C 1
ATOM 3854 O O . TRP B 1 173 ? -4.122 21.039 32.843 1.00 10.32 174 TRP B O 1
ATOM 3865 N N . VAL B 1 174 ? -3.742 21.467 35.046 1.00 9.91 175 VAL B N 1
ATOM 3866 C CA . VAL B 1 174 ? -4.727 20.527 35.551 1.00 9.57 175 VAL B CA 1
ATOM 3867 C C . VAL B 1 174 ? -5.799 21.140 36.439 1.00 9.82 175 VAL B C 1
ATOM 3868 O O . VAL B 1 174 ? -6.762 20.431 36.779 1.00 12.07 175 VAL B O 1
ATOM 3872 N N . ASP B 1 175 ? -5.606 22.403 36.861 1.00 10.27 176 ASP B N 1
ATOM 3873 C CA . ASP B 1 175 ? -6.529 23.132 37.717 1.00 10.51 176 ASP B CA 1
ATOM 3874 C C . ASP B 1 175 ? -7.080 24.291 36.903 1.00 10.36 176 ASP B C 1
ATOM 3875 O O . ASP B 1 175 ? -6.411 25.328 36.723 1.00 11.33 176 ASP B O 1
ATOM 3880 N N A LEU B 1 176 ? -8.312 24.131 36.419 0.59 11.25 177 LEU B N 1
ATOM 3881 N N B LEU B 1 176 ? -8.296 24.098 36.389 0.41 10.91 177 LEU B N 1
ATOM 3882 C CA A LEU B 1 176 ? -8.916 25.102 35.532 0.59 10.82 177 LEU B CA 1
ATOM 3883 C CA B LEU B 1 176 ? -8.958 25.068 35.540 0.41 10.82 177 LEU B CA 1
ATOM 3884 C C A LEU B 1 176 ? -9.450 26.335 36.266 0.59 12.69 177 LEU B C 1
ATOM 3885 C C B LEU B 1 176 ? -9.625 26.230 36.289 0.41 11.76 177 LEU B C 1
ATOM 3886 O O A LEU B 1 176 ? -9.813 27.312 35.626 0.59 12.56 177 LEU B O 1
ATOM 3887 O O B LEU B 1 176 ? -10.331 27.024 35.674 0.41 12.19 177 LEU B O 1
ATOM 3896 N N . GLU B 1 177 ? -9.390 26.321 37.606 1.00 12.53 178 GLU B N 1
ATOM 3897 C CA . GLU B 1 177 ? -9.822 27.446 38.435 1.00 13.35 178 GLU B CA 1
ATOM 3898 C C . GLU B 1 177 ? -8.687 28.361 38.842 1.00 13.30 178 GLU B C 1
ATOM 3899 O O . GLU B 1 177 ? -8.927 29.430 39.370 1.00 14.61 178 GLU B O 1
ATOM 3905 N N . GLY B 1 178 ? -7.436 27.939 38.639 1.00 12.17 179 GLY B N 1
ATOM 3906 C CA . GLY B 1 178 ? -6.298 28.750 39.012 1.00 12.60 179 GLY B CA 1
ATOM 3907 C C . GLY B 1 178 ? -6.240 29.121 40.477 1.00 12.41 179 GLY B C 1
ATOM 3908 O O . GLY B 1 178 ? -6.037 30.281 40.822 1.00 13.96 179 GLY B O 1
ATOM 3909 N N . ILE B 1 179 ? -6.361 28.110 41.345 1.00 11.91 180 ILE B N 1
ATOM 3910 C CA . ILE B 1 179 ? -6.379 28.312 42.775 1.00 13.28 180 ILE B CA 1
ATOM 3911 C C . ILE B 1 179 ? -5.151 27.774 43.497 1.00 13.83 180 ILE B C 1
ATOM 3912 O O . ILE B 1 179 ? -5.099 27.822 44.729 1.00 16.53 180 ILE B O 1
ATOM 3917 N N . GLY B 1 180 ? -4.117 27.360 42.754 1.00 13.48 181 GLY B N 1
ATOM 3918 C CA . GLY B 1 180 ? -2.861 26.986 43.393 1.00 13.33 181 GLY B CA 1
ATOM 3919 C C . GLY B 1 180 ? -2.184 28.244 43.946 1.00 13.94 181 GLY B C 1
ATOM 3920 O O . GLY B 1 180 ? -2.301 29.331 43.392 1.00 13.81 181 GLY B O 1
ATOM 3921 N N . GLU B 1 181 ? -1.428 28.085 45.032 1.00 15.29 182 GLU B N 1
ATOM 3922 C CA . GLU B 1 181 ? -0.780 29.211 45.650 1.00 17.33 182 GLU B CA 1
ATOM 3923 C C . GLU B 1 181 ? 0.168 29.965 44.701 1.00 15.45 182 GLU B C 1
ATOM 3924 O O . GLU B 1 181 ? 0.204 31.192 44.685 1.00 18.08 182 GLU B O 1
ATOM 3930 N N . SER B 1 182 ? 0.903 29.218 43.874 1.00 15.15 183 SER B N 1
ATOM 3931 C CA . SER B 1 182 ? 1.851 29.798 42.943 1.00 13.92 183 SER B CA 1
ATOM 3932 C C . SER B 1 182 ? 1.194 30.725 41.910 1.00 13.74 183 SER B C 1
ATOM 3933 O O . SER B 1 182 ? 1.866 31.575 41.322 1.00 15.10 183 SER B O 1
ATOM 3936 N N . MET B 1 183 ? -0.113 30.564 41.686 1.00 13.67 184 MET B N 1
ATOM 3937 C CA . MET B 1 183 ? -0.820 31.442 40.756 1.00 13.60 184 MET B CA 1
ATOM 3938 C C . MET B 1 183 ? -0.762 32.881 41.249 1.00 14.76 184 MET B C 1
ATOM 3939 O O . MET B 1 183 ? -0.774 33.820 40.443 1.00 16.95 184 MET B O 1
ATOM 3944 N N A THR B 1 184 ? -0.757 33.086 42.566 0.51 13.19 185 THR B N 1
ATOM 3945 N N B THR B 1 184 ? -0.646 32.992 42.589 0.49 16.28 185 THR B N 1
ATOM 3946 C CA A THR B 1 184 ? -0.698 34.434 43.113 0.51 13.22 185 THR B CA 1
ATOM 3947 C CA B THR B 1 184 ? -0.203 34.180 43.322 0.49 17.36 185 THR B CA 1
ATOM 3948 C C A THR B 1 184 ? 0.757 34.954 43.135 0.51 11.61 185 THR B C 1
ATOM 3949 C C B THR B 1 184 ? 1.304 34.270 43.712 0.49 14.51 185 THR B C 1
ATOM 3950 O O A THR B 1 184 ? 1.115 36.056 42.679 0.51 11.83 185 THR B O 1
ATOM 3951 O O B THR B 1 184 ? 1.936 35.268 43.379 0.49 18.43 185 THR B O 1
ATOM 3958 N N A THR B 1 185 ? 1.623 34.088 43.651 0.51 10.97 186 THR B N 1
ATOM 3959 N N B THR B 1 185 ? 1.885 33.257 44.384 0.49 13.69 186 THR B N 1
ATOM 3960 C CA A THR B 1 185 ? 3.011 34.409 43.888 0.51 11.71 186 THR B CA 1
ATOM 3961 C CA B THR B 1 185 ? 3.273 33.396 44.886 0.49 13.76 186 THR B CA 1
ATOM 3962 C C A THR B 1 185 ? 3.739 34.922 42.639 0.51 11.61 186 THR B C 1
ATOM 3963 C C B THR B 1 185 ? 4.346 33.486 43.810 0.49 13.47 186 THR B C 1
ATOM 3964 O O A THR B 1 185 ? 4.452 35.952 42.703 0.51 11.54 186 THR B O 1
ATOM 3965 O O B THR B 1 185 ? 5.431 33.995 44.076 0.49 14.57 186 THR B O 1
ATOM 3972 N N A LYS B 1 186 ? 3.542 34.221 41.514 0.51 11.45 187 LYS B N 1
ATOM 3973 N N B LYS B 1 186 ? 4.046 32.975 42.613 0.49 11.64 187 LYS B N 1
ATOM 3974 C CA A LYS B 1 186 ? 4.271 34.466 40.293 0.51 11.22 187 LYS B CA 1
ATOM 3975 C CA B LYS B 1 186 ? 4.989 32.996 41.501 0.49 12.24 187 LYS B CA 1
ATOM 3976 C C A LYS B 1 186 ? 3.492 35.281 39.239 0.51 11.14 187 LYS B C 1
ATOM 3977 C C B LYS B 1 186 ? 4.569 33.959 40.403 0.49 11.62 187 LYS B C 1
ATOM 3978 O O A LYS B 1 186 ? 3.956 35.421 38.111 0.51 11.08 187 LYS B O 1
ATOM 3979 O O B LYS B 1 186 ? 5.182 34.015 39.342 0.49 12.42 187 LYS B O 1
ATOM 3990 N N A ALA B 1 187 ? 2.354 35.863 39.624 0.51 10.19 188 ALA B N 1
ATOM 3991 N N B ALA B 1 187 ? 3.514 34.729 40.647 0.49 11.83 188 ALA B N 1
ATOM 3992 C CA A ALA B 1 187 ? 1.535 36.628 38.700 0.51 11.07 188 ALA B CA 1
ATOM 3993 C CA B ALA B 1 187 ? 3.039 35.659 39.646 0.49 11.92 188 ALA B CA 1
ATOM 3994 C C A ALA B 1 187 ? 2.292 37.694 37.899 0.51 11.17 188 ALA B C 1
ATOM 3995 C C B ALA B 1 187 ? 4.073 36.698 39.219 0.49 12.17 188 ALA B C 1
ATOM 3996 O O A ALA B 1 187 ? 2.016 37.893 36.717 0.51 12.08 188 ALA B O 1
ATOM 3997 O O B ALA B 1 187 ? 4.089 37.076 38.057 0.49 12.63 188 ALA B O 1
ATOM 4000 N N A ALA B 1 188 ? 3.208 38.413 38.551 0.51 10.42 189 ALA B N 1
ATOM 4001 N N B ALA B 1 188 ? 4.916 37.160 40.152 0.49 12.32 189 ALA B N 1
ATOM 4002 C CA A ALA B 1 188 ? 3.911 39.529 37.918 0.51 13.00 189 ALA B CA 1
ATOM 4003 C CA B ALA B 1 188 ? 5.897 38.220 39.890 0.49 13.07 189 ALA B CA 1
ATOM 4004 C C A ALA B 1 188 ? 5.218 39.144 37.253 0.51 13.96 189 ALA B C 1
ATOM 4005 C C B ALA B 1 188 ? 7.097 37.661 39.089 0.49 11.14 189 ALA B C 1
ATOM 4006 O O A ALA B 1 188 ? 5.860 40.022 36.615 0.51 21.25 189 ALA B O 1
ATOM 4007 O O B ALA B 1 188 ? 7.944 38.446 38.627 0.49 12.77 189 ALA B O 1
ATOM 4010 N N A VAL B 1 189 ? 5.637 37.876 37.421 0.51 15.73 190 VAL B N 1
ATOM 4011 N N B VAL B 1 189 ? 7.142 36.336 38.874 0.49 11.26 190 VAL B N 1
ATOM 4012 C CA A VAL B 1 189 ? 6.978 37.406 36.974 0.51 19.05 190 VAL B CA 1
ATOM 4013 C CA B VAL B 1 189 ? 8.203 35.739 38.102 0.49 12.52 190 VAL B CA 1
ATOM 4014 C C A VAL B 1 189 ? 7.082 36.196 36.023 0.51 18.52 190 VAL B C 1
ATOM 4015 C C B VAL B 1 189 ? 7.761 35.028 36.771 0.49 14.38 190 VAL B C 1
ATOM 4016 O O A VAL B 1 189 ? 7.747 36.337 34.993 0.51 18.45 190 VAL B O 1
ATOM 4017 O O B VAL B 1 189 ? 8.684 34.480 36.171 0.49 13.59 190 VAL B O 1
ATOM 4024 N N . ASP B 1 190 ? 6.446 35.048 36.353 1.00 22.75 191 ASP B N 1
ATOM 4025 C CA . ASP B 1 190 ? 6.000 34.217 35.202 1.00 21.21 191 ASP B CA 1
ATOM 4026 C C . ASP B 1 190 ? 5.662 35.107 34.016 1.00 25.80 191 ASP B C 1
ATOM 4027 O O . ASP B 1 190 ? 4.717 35.894 34.069 1.00 41.73 191 ASP B O 1
ATOM 4032 N N . PRO B 1 191 ? 6.475 35.048 32.935 1.00 20.29 192 PRO B N 1
ATOM 4033 C CA . PRO B 1 191 ? 6.295 35.927 31.793 1.00 22.30 192 PRO B CA 1
ATOM 4034 C C . PRO B 1 191 ? 5.224 35.495 30.798 1.00 23.18 192 PRO B C 1
ATOM 4035 O O . PRO B 1 191 ? 5.007 36.225 29.856 1.00 29.36 192 PRO B O 1
ATOM 4039 N N . MET B 1 192 ? 4.607 34.321 31.000 1.00 21.95 193 MET B N 1
ATOM 4040 C CA . MET B 1 192 ? 3.711 33.742 30.007 1.00 19.76 193 MET B CA 1
ATOM 4041 C C . MET B 1 192 ? 2.288 33.416 30.488 1.00 18.65 193 MET B C 1
ATOM 4042 O O . MET B 1 192 ? 1.321 33.604 29.741 1.00 18.91 193 MET B O 1
ATOM 4047 N N . VAL B 1 193 ? 2.167 32.862 31.695 1.00 14.75 194 VAL B N 1
ATOM 4048 C CA . VAL B 1 193 ? 0.917 32.347 32.203 1.00 13.69 194 VAL B CA 1
ATOM 4049 C C . VAL B 1 193 ? 0.532 33.140 33.442 1.00 12.90 194 VAL B C 1
ATOM 4050 O O . VAL B 1 193 ? 1.313 33.219 34.389 1.00 13.69 194 VAL B O 1
ATOM 4054 N N A GLN B 1 194 ? -0.696 33.665 33.431 0.58 12.98 195 GLN B N 1
ATOM 4055 N N B GLN B 1 194 ? -0.664 33.734 33.430 0.42 12.68 195 GLN B N 1
ATOM 4056 C CA A GLN B 1 194 ? -1.277 34.363 34.571 0.58 12.41 195 GLN B CA 1
ATOM 4057 C CA B GLN B 1 194 ? -1.263 34.315 34.634 0.42 12.46 195 GLN B CA 1
ATOM 4058 C C A GLN B 1 194 ? -2.738 33.927 34.677 0.58 12.27 195 GLN B C 1
ATOM 4059 C C B GLN B 1 194 ? -2.729 33.932 34.684 0.42 12.29 195 GLN B C 1
ATOM 4060 O O A GLN B 1 194 ? -3.301 33.317 33.757 0.58 12.57 195 GLN B O 1
ATOM 4061 O O B GLN B 1 194 ? -3.293 33.414 33.714 0.42 13.15 195 GLN B O 1
ATOM 4072 N N . ARG B 1 195 ? -3.365 34.227 35.816 1.00 13.00 196 ARG B N 1
ATOM 4073 C CA . ARG B 1 195 ? -4.682 33.689 36.088 1.00 12.51 196 ARG B CA 1
ATOM 4074 C C . ARG B 1 195 ? -5.751 34.112 35.082 1.00 12.19 196 ARG B C 1
ATOM 4075 O O . ARG B 1 195 ? -6.564 33.295 34.668 1.00 13.36 196 ARG B O 1
ATOM 4083 N N . GLU B 1 196 ? -5.785 35.383 34.694 1.00 13.83 197 GLU B N 1
ATOM 4084 C CA . GLU B 1 196 ? -6.929 35.831 33.900 1.00 15.17 197 GLU B CA 1
ATOM 4085 C C . GLU B 1 196 ? -6.943 35.151 32.536 1.00 15.00 197 GLU B C 1
ATOM 4086 O O . GLU B 1 196 ? -7.994 34.678 32.097 1.00 14.43 197 GLU B O 1
ATOM 4092 N N . PRO B 1 197 ? -5.819 35.078 31.783 1.00 14.76 198 PRO B N 1
ATOM 4093 C CA . PRO B 1 197 ? -5.856 34.325 30.529 1.00 15.25 198 PRO B CA 1
ATOM 4094 C C . PRO B 1 197 ? -6.197 32.860 30.707 1.00 14.32 198 PRO B C 1
ATOM 4095 O O . PRO B 1 197 ? -6.886 32.284 29.877 1.00 14.57 198 PRO B O 1
ATOM 4099 N N A LEU B 1 198 ? -5.713 32.228 31.780 0.59 13.07 199 LEU B N 1
ATOM 4100 N N B LEU B 1 198 ? -5.669 32.259 31.771 0.41 13.88 199 LEU B N 1
ATOM 4101 C CA A LEU B 1 198 ? -6.071 30.832 32.025 0.59 12.78 199 LEU B CA 1
ATOM 4102 C CA B LEU B 1 198 ? -6.001 30.917 32.131 0.41 14.00 199 LEU B CA 1
ATOM 4103 C C A LEU B 1 198 ? -7.555 30.664 32.222 0.59 12.94 199 LEU B C 1
ATOM 4104 C C B LEU B 1 198 ? -7.509 30.724 32.190 0.41 12.96 199 LEU B C 1
ATOM 4105 O O A LEU B 1 198 ? -8.161 29.719 31.718 0.59 12.53 199 LEU B O 1
ATOM 4106 O O B LEU B 1 198 ? -8.059 29.830 31.544 0.41 14.77 199 LEU B O 1
ATOM 4115 N N . LEU B 1 199 ? -8.174 31.569 32.984 1.00 12.12 200 LEU B N 1
ATOM 4116 C CA . LEU B 1 199 ? -9.604 31.450 33.205 1.00 13.92 200 LEU B CA 1
ATOM 4117 C C . LEU B 1 199 ? -10.378 31.679 31.918 1.00 14.02 200 LEU B C 1
ATOM 4118 O O . LEU B 1 199 ? -11.401 31.058 31.688 1.00 14.09 200 LEU B O 1
ATOM 4123 N N A ARG B 1 200 ? -9.883 32.599 31.086 0.52 12.82 201 ARG B N 1
ATOM 4124 N N B ARG B 1 200 ? -9.876 32.562 31.059 0.48 12.49 201 ARG B N 1
ATOM 4125 C CA A ARG B 1 200 ? -10.478 32.829 29.776 0.52 14.98 201 ARG B CA 1
ATOM 4126 C CA B ARG B 1 200 ? -10.539 32.815 29.788 0.48 13.38 201 ARG B CA 1
ATOM 4127 C C A ARG B 1 200 ? -10.465 31.603 28.907 0.52 14.09 201 ARG B C 1
ATOM 4128 C C B ARG B 1 200 ? -10.484 31.566 28.899 0.48 13.74 201 ARG B C 1
ATOM 4129 O O A ARG B 1 200 ? -11.468 31.294 28.278 0.52 14.43 201 ARG B O 1
ATOM 4130 O O B ARG B 1 200 ? -11.488 31.170 28.291 0.48 13.54 201 ARG B O 1
ATOM 4145 N N . MET B 1 201 ? -9.318 30.925 28.848 1.00 12.52 202 MET B N 1
ATOM 4146 C CA . MET B 1 201 ? -9.189 29.699 28.067 1.00 12.03 202 MET B CA 1
ATOM 4147 C C . MET B 1 201 ? -10.055 28.589 28.665 1.00 11.92 202 MET B C 1
ATOM 4148 O O . MET B 1 201 ? -10.743 27.862 27.942 1.00 12.84 202 MET B O 1
ATOM 4153 N N . ALA B 1 202 ? -10.038 28.467 30.006 1.00 11.45 203 ALA B N 1
ATOM 4154 C CA . ALA B 1 202 ? -10.853 27.466 30.646 1.00 12.69 203 ALA B CA 1
ATOM 4155 C C . ALA B 1 202 ? -12.334 27.655 30.301 1.00 11.79 203 ALA B C 1
ATOM 4156 O O . ALA B 1 202 ? -13.070 26.703 30.072 1.00 13.72 203 ALA B O 1
ATOM 4158 N N . SER B 1 203 ? -12.802 28.911 30.297 1.00 13.10 204 SER B N 1
ATOM 4159 C CA . SER B 1 203 ? -14.203 29.181 30.002 1.00 14.32 204 SER B CA 1
ATOM 4160 C C . SER B 1 203 ? -14.577 28.712 28.587 1.00 14.65 204 S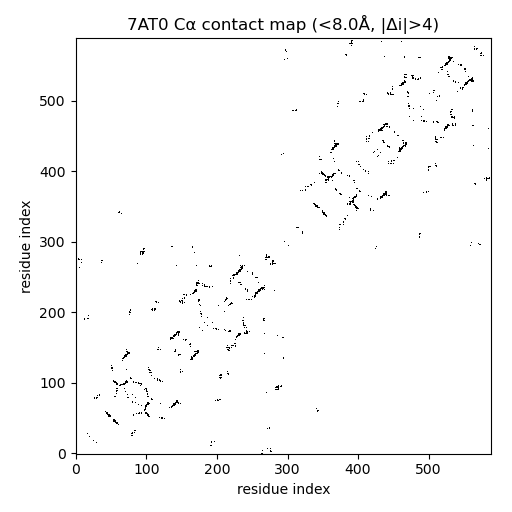ER B C 1
ATOM 4161 O O . SER B 1 203 ? -15.660 28.151 28.356 1.00 16.22 204 SER B O 1
ATOM 4164 N N . MET B 1 204 ? -13.674 28.970 27.643 1.00 14.39 205 MET B N 1
ATOM 4165 C CA . MET B 1 204 ? -13.888 28.526 26.277 1.00 15.46 205 MET B CA 1
ATOM 4166 C C . MET B 1 204 ? -13.933 27.013 26.150 1.00 14.69 205 MET B C 1
ATOM 4167 O O . MET B 1 204 ? -14.780 26.448 25.464 1.00 15.33 205 MET B O 1
ATOM 4172 N N . TYR B 1 205 ? -13.006 26.341 26.827 1.00 12.51 206 TYR B N 1
ATOM 4173 C CA . TYR B 1 205 ? -12.949 24.874 26.808 1.00 12.30 206 TYR B CA 1
ATOM 4174 C C . TYR B 1 205 ? -14.155 24.229 27.486 1.00 13.93 206 TYR B C 1
ATOM 4175 O O . TYR B 1 205 ? -14.704 23.241 26.988 1.00 13.88 206 TYR B O 1
ATOM 4184 N N . LEU B 1 206 ? -14.587 24.794 28.615 1.00 13.62 207 LEU B N 1
ATOM 4185 C CA . LEU B 1 206 ? -15.660 24.193 29.387 1.00 14.04 207 LEU B CA 1
ATOM 4186 C C . LEU B 1 206 ? -17.049 24.438 28.820 1.00 14.45 207 LEU B C 1
ATOM 4187 O O . LEU B 1 206 ? -17.940 23.620 29.011 1.00 16.78 207 LEU B O 1
ATOM 4192 N N . ALA B 1 207 ? -17.260 25.599 28.206 1.00 16.77 208 ALA B N 1
ATOM 4193 C CA . ALA B 1 207 ? -18.551 25.982 27.677 1.00 17.85 208 ALA B CA 1
ATOM 4194 C C . ALA B 1 207 ? -19.683 25.687 28.694 1.00 18.76 208 ALA B C 1
ATOM 4195 O O . ALA B 1 207 ? -20.707 25.076 28.374 1.00 21.38 208 ALA B O 1
ATOM 4197 N N . GLY B 1 208 ? -19.472 26.144 29.932 1.00 19.07 209 GLY B N 1
ATOM 4198 C CA . GLY B 1 208 ? -20.463 26.076 30.992 1.00 19.72 209 GLY B CA 1
ATOM 4199 C C . GLY B 1 208 ? -20.356 24.857 31.882 1.00 19.32 209 GLY B C 1
ATOM 4200 O O . GLY B 1 208 ? -21.049 24.782 32.894 1.00 21.51 209 GLY B O 1
ATOM 4201 N N . GLN B 1 209 ? -19.519 23.884 31.499 1.00 16.93 210 GLN B N 1
ATOM 4202 C CA . GLN B 1 209 ? -19.332 22.689 32.319 1.00 17.67 210 GLN B CA 1
ATOM 4203 C C . GLN B 1 209 ? -18.576 23.017 33.612 1.00 16.41 210 GLN B C 1
ATOM 4204 O O . GLN B 1 209 ? -17.835 23.978 33.716 1.00 16.85 210 GLN B O 1
ATOM 4210 N N . ASP B 1 210 ? -18.782 22.173 34.617 1.00 17.66 211 ASP B N 1
ATOM 4211 C CA . ASP B 1 210 ? -18.152 22.314 35.922 1.00 17.20 211 ASP B CA 1
ATOM 4212 C C . ASP B 1 210 ? -16.642 22.369 35.729 1.00 16.07 211 ASP B C 1
ATOM 4213 O O . ASP B 1 210 ? -16.073 21.507 35.065 1.00 15.72 211 ASP B O 1
ATOM 4218 N N . PRO B 1 211 ? -15.924 23.376 36.287 1.00 16.91 212 PRO B N 1
ATOM 4219 C CA . PRO B 1 211 ? -14.475 23.442 36.101 1.00 17.01 212 PRO B CA 1
ATOM 4220 C C . PRO B 1 211 ? -13.706 22.333 36.780 1.00 15.53 212 PRO B C 1
ATOM 4221 O O . PRO B 1 211 ? -12.522 22.216 36.505 1.00 16.50 212 PRO B O 1
ATOM 4225 N N . ARG B 1 212 ? -14.348 21.524 37.622 1.00 15.63 213 ARG B N 1
ATOM 4226 C CA . ARG B 1 212 ? -13.710 20.342 38.199 1.00 15.03 213 ARG B CA 1
ATOM 4227 C C . ARG B 1 212 ? -14.127 19.031 37.518 1.00 14.23 213 ARG B C 1
ATOM 4228 O O . ARG B 1 212 ? -13.831 17.957 38.005 1.00 15.40 213 ARG B O 1
ATOM 4236 N N . THR B 1 213 ? -14.741 19.125 36.338 1.00 13.87 214 THR B N 1
ATOM 4237 C CA . THR B 1 213 ? -15.069 17.968 35.509 1.00 14.12 214 THR B CA 1
ATOM 4238 C C . THR B 1 213 ? -13.797 17.150 35.336 1.00 12.46 214 THR B C 1
ATOM 4239 O O . THR B 1 213 ? -12.804 17.673 34.836 1.00 12.37 214 THR B O 1
ATOM 4243 N N . PRO B 1 214 ? -13.759 15.876 35.764 1.00 12.10 215 PRO B N 1
ATOM 4244 C CA . PRO B 1 214 ? -12.480 15.179 35.859 1.00 12.33 215 PRO B CA 1
ATOM 4245 C C . PRO B 1 214 ? -11.664 15.038 34.590 1.00 11.41 215 PRO B C 1
ATOM 4246 O O . PRO B 1 214 ? -10.438 15.142 34.665 1.00 12.17 215 PRO B O 1
ATOM 4250 N N . LEU B 1 215 ? -12.319 14.851 33.438 1.00 11.40 216 LEU B N 1
ATOM 4251 C CA . LEU B 1 215 ? -11.529 14.705 32.220 1.00 11.38 216 LEU B CA 1
ATOM 4252 C C . LEU B 1 215 ? -11.065 16.051 31.649 1.00 10.41 216 LEU B C 1
ATOM 4253 O O . LEU B 1 215 ? -10.237 16.064 30.740 1.00 12.06 216 LEU B O 1
ATOM 4258 N N . ALA B 1 216 ? -11.617 17.152 32.162 1.00 10.68 217 ALA B N 1
ATOM 4259 C CA . ALA B 1 216 ? -11.169 18.494 31.839 1.00 10.47 217 ALA B CA 1
ATOM 4260 C C . ALA B 1 216 ? -10.063 18.986 32.791 1.00 11.13 217 ALA B C 1
ATOM 4261 O O . ALA B 1 216 ? -9.151 19.709 32.377 1.00 11.06 217 ALA B O 1
ATOM 4263 N N . ALA B 1 217 ? -10.184 18.588 34.065 1.00 10.94 218 ALA B N 1
ATOM 4264 C CA . ALA B 1 217 ? -9.340 19.050 35.160 1.00 10.46 218 ALA B CA 1
ATOM 4265 C C . ALA B 1 217 ? -8.920 17.820 35.944 1.00 10.61 218 ALA B C 1
ATOM 4266 O O . ALA B 1 217 ? -9.524 17.462 36.966 1.00 10.92 218 ALA B O 1
ATOM 4268 N N . PRO B 1 218 ? -7.906 17.081 35.456 1.00 10.57 219 PRO B N 1
ATOM 4269 C CA . PRO B 1 218 ? -7.644 15.746 35.990 1.00 10.83 219 PRO B CA 1
ATOM 4270 C C . PRO B 1 218 ? -7.017 15.694 37.362 1.00 11.49 219 PRO B C 1
ATOM 4271 O O . PRO B 1 218 ? -6.818 14.596 37.877 1.00 12.65 219 PRO B O 1
ATOM 4275 N N . LEU B 1 219 ? -6.749 16.854 37.971 1.00 12.93 220 LEU B N 1
ATOM 4276 C CA . LEU B 1 219 ? -6.540 16.882 39.399 1.00 14.60 220 LEU B CA 1
ATOM 4277 C C . LEU B 1 219 ? -7.677 16.205 40.158 1.00 15.26 220 LEU B C 1
ATOM 4278 O O . LEU B 1 219 ? -7.470 15.721 41.268 1.00 19.86 220 LEU B O 1
ATOM 4283 N N . TYR B 1 220 ? -8.872 16.150 39.572 1.00 12.14 221 TYR B N 1
ATOM 4284 C CA . TYR B 1 220 ? -10.063 15.591 40.202 1.00 11.88 221 TYR B CA 1
ATOM 4285 C C . TYR B 1 220 ? -10.466 14.225 39.656 1.00 11.97 221 TYR B C 1
ATOM 4286 O O . TYR B 1 220 ? -11.480 13.682 40.017 1.00 15.19 221 TYR B O 1
ATOM 4295 N N . ALA B 1 221 ? -9.612 13.652 38.810 1.00 11.35 222 ALA B N 1
ATOM 4296 C CA . ALA B 1 221 ? -9.846 12.345 38.237 1.00 11.25 222 ALA B CA 1
ATOM 4297 C C . ALA B 1 221 ? -9.291 11.240 39.127 1.00 11.35 222 ALA B C 1
ATOM 4298 O O . ALA B 1 221 ? -8.435 11.472 39.988 1.00 13.05 222 ALA B O 1
ATOM 4300 N N . ASP B 1 222 ? -9.758 10.020 38.867 1.00 11.48 223 ASP B N 1
ATOM 4301 C CA . ASP B 1 222 ? -9.216 8.822 39.497 1.00 11.33 223 ASP B CA 1
ATOM 4302 C C . ASP B 1 222 ? -7.961 8.426 38.741 1.00 10.63 223 ASP B C 1
ATOM 4303 O O . ASP B 1 222 ? -8.040 7.938 37.619 1.00 12.57 223 ASP B O 1
ATOM 4308 N N . LEU B 1 223 ? -6.799 8.619 39.361 1.00 10.95 224 LEU B N 1
ATOM 4309 C CA . LEU B 1 223 ? -5.521 8.367 38.736 1.00 10.67 224 LEU B CA 1
ATOM 4310 C C . LEU B 1 223 ? -4.964 6.973 38.966 1.00 10.68 224 LEU B C 1
ATOM 4311 O O . LEU B 1 223 ? -3.882 6.656 38.503 1.00 11.67 224 LEU B O 1
ATOM 4316 N N . ARG B 1 224 ? -5.675 6.132 39.713 1.00 10.64 225 ARG B N 1
ATOM 4317 C CA . ARG B 1 224 ? -5.151 4.815 40.047 1.00 10.52 225 ARG B CA 1
ATOM 4318 C C . ARG B 1 224 ? -4.912 4.005 38.761 1.00 10.90 225 ARG B C 1
ATOM 4319 O O . ARG B 1 224 ? -5.717 3.992 37.835 1.00 12.52 225 ARG B O 1
ATOM 4327 N N . GLY B 1 225 ? -3.767 3.326 38.716 1.00 12.07 226 GLY B N 1
ATOM 4328 C CA . GLY B 1 225 ? -3.417 2.478 37.604 1.00 12.59 226 GLY B CA 1
ATOM 4329 C C . GLY B 1 225 ? -2.631 3.144 36.503 1.00 13.05 226 GLY B C 1
ATOM 4330 O O . GLY B 1 225 ? -2.242 2.469 35.546 1.00 13.74 226 GLY B O 1
ATOM 4331 N N . LEU B 1 226 ? -2.392 4.455 36.586 1.00 11.85 227 LEU B N 1
ATOM 4332 C CA . LEU B 1 226 ? -1.645 5.138 35.543 1.00 11.71 227 LEU B CA 1
ATOM 4333 C C . LEU B 1 226 ? -0.190 4.705 35.558 1.00 12.08 227 LEU B C 1
ATOM 4334 O O . LEU B 1 226 ? 0.354 4.320 36.599 1.00 11.95 227 LEU B O 1
ATOM 4339 N N . PRO B 1 227 ? 0.471 4.713 34.385 1.00 12.39 228 PRO B N 1
ATOM 4340 C CA . PRO B 1 227 ? 1.863 4.302 34.282 1.00 11.77 228 PRO B CA 1
ATOM 4341 C C . PRO B 1 227 ? 2.783 5.383 34.805 1.00 11.09 228 PRO B C 1
ATOM 4342 O O . PRO B 1 227 ? 2.350 6.499 35.143 1.00 11.94 228 PRO B O 1
ATOM 4346 N N . PRO B 1 228 ? 4.087 5.069 34.907 1.00 11.29 229 PRO B N 1
ATOM 4347 C CA . PRO B 1 228 ? 5.046 6.036 35.427 1.00 11.75 229 PRO B CA 1
ATOM 4348 C C . PRO B 1 228 ? 4.996 7.352 34.689 1.00 11.58 229 PRO B C 1
ATOM 4349 O O . PRO B 1 228 ? 4.919 7.394 33.438 1.00 12.57 229 PRO B O 1
ATOM 4353 N N A LEU B 1 229 ? 4.967 8.438 35.467 0.62 11.10 230 LEU B N 1
ATOM 4354 N N B LEU B 1 229 ? 5.079 8.435 35.460 0.38 11.39 230 LEU B N 1
ATOM 4355 C CA A LEU B 1 229 ? 4.830 9.783 34.949 0.62 9.76 230 LEU B CA 1
ATOM 4356 C CA B LEU B 1 229 ? 4.795 9.765 34.985 0.38 10.37 230 LEU B CA 1
ATOM 4357 C C A LEU B 1 229 ? 6.121 10.545 35.238 0.62 9.39 230 LEU B C 1
ATOM 4358 C C B LEU B 1 229 ? 5.970 10.713 35.289 0.38 10.07 230 LEU B C 1
ATOM 4359 O O A LEU B 1 229 ? 6.724 10.406 36.301 0.62 11.22 230 LEU B O 1
ATOM 4360 O O B LEU B 1 229 ? 6.313 10.919 36.452 0.38 10.26 230 LEU B O 1
ATOM 4369 N N . LEU B 1 230 ? 6.563 11.307 34.244 1.00 9.89 231 LEU B N 1
ATOM 4370 C CA . LEU B 1 230 ? 7.578 12.332 34.409 1.00 9.70 231 LEU B CA 1
ATOM 4371 C C . LEU B 1 230 ? 6.842 13.654 34.305 1.00 9.35 231 LEU B C 1
ATOM 4372 O O . LEU B 1 230 ? 6.181 13.922 33.314 1.00 10.67 231 LEU B O 1
ATOM 4377 N N . ILE B 1 231 ? 6.977 14.503 35.335 1.00 9.07 232 ILE B N 1
ATOM 4378 C CA . ILE B 1 231 ? 6.437 15.857 35.343 1.00 9.18 232 ILE B CA 1
ATOM 4379 C C . ILE B 1 231 ? 7.616 16.794 35.438 1.00 9.35 232 ILE B C 1
ATOM 4380 O O . ILE B 1 231 ? 8.342 16.781 36.434 1.00 11.52 232 ILE B O 1
ATOM 4385 N N . GLN B 1 232 ? 7.837 17.594 34.393 1.00 9.32 233 GLN B N 1
ATOM 4386 C CA . GLN B 1 232 ? 8.826 18.652 34.420 1.00 9.15 233 GLN B CA 1
ATOM 4387 C C . GLN B 1 232 ? 8.089 19.982 34.515 1.00 9.48 233 GLN B C 1
ATOM 4388 O O . GLN B 1 232 ? 7.089 20.180 33.863 1.00 11.67 233 GLN B O 1
ATOM 4394 N N . VAL B 1 233 ? 8.590 20.871 35.370 1.00 8.95 234 VAL B N 1
ATOM 4395 C CA . VAL B 1 233 ? 7.960 22.148 35.610 1.00 9.42 234 VAL B CA 1
ATOM 4396 C C . VAL B 1 233 ? 9.038 23.118 36.048 1.00 10.20 234 VAL B C 1
ATOM 4397 O O . VAL B 1 233 ? 10.047 22.729 36.619 1.00 10.84 234 VAL B O 1
ATOM 4401 N N . GLY B 1 234 ? 8.845 24.399 35.758 1.00 10.12 235 GLY B N 1
ATOM 4402 C CA . GLY B 1 234 ? 9.777 25.406 36.192 1.00 10.34 235 GLY B CA 1
ATOM 4403 C C . GLY B 1 234 ? 9.399 25.996 37.537 1.00 11.04 235 GLY B C 1
ATOM 4404 O O . GLY B 1 234 ? 8.230 26.157 37.835 1.00 12.47 235 GLY B O 1
ATOM 4405 N N . THR B 1 235 ? 10.403 26.375 38.326 1.00 11.60 236 THR B N 1
ATOM 4406 C CA . THR B 1 235 ? 10.078 26.993 39.611 1.00 12.13 236 THR B CA 1
ATOM 4407 C C . THR B 1 235 ? 9.542 28.421 39.484 1.00 12.55 236 THR B C 1
ATOM 4408 O O . THR B 1 235 ? 8.942 28.931 40.438 1.00 14.56 236 THR B O 1
ATOM 4412 N N A ALA B 1 236 ? 9.750 29.058 38.322 0.45 12.08 237 ALA B N 1
ATOM 4413 N N B ALA B 1 236 ? 9.793 29.072 38.341 0.55 12.16 237 ALA B N 1
ATOM 4414 C CA A ALA B 1 236 ? 9.312 30.421 38.118 0.45 12.53 237 ALA B CA 1
ATOM 4415 C CA B ALA B 1 236 ? 9.262 30.409 38.081 0.55 12.43 237 ALA B CA 1
ATOM 4416 C C A ALA B 1 236 ? 7.841 30.565 37.666 0.45 11.79 237 ALA B C 1
ATOM 4417 C C B ALA B 1 236 ? 8.003 30.273 37.210 0.55 11.46 237 ALA B C 1
ATOM 4418 O O A ALA B 1 236 ? 7.410 31.659 37.493 0.45 12.27 237 ALA B O 1
ATOM 4419 O O B ALA B 1 236 ? 7.888 30.785 36.101 0.55 12.86 237 ALA B O 1
ATOM 4422 N N . GLU B 1 237 ? 7.064 29.473 37.683 1.00 11.84 238 GLU B N 1
ATOM 4423 C CA . GLU B 1 237 ? 5.812 29.299 37.019 1.00 11.56 238 GLU B CA 1
ATOM 4424 C C . GLU B 1 237 ? 4.641 29.489 37.943 1.00 11.70 238 GLU B C 1
ATOM 4425 O O . GLU B 1 237 ? 4.574 28.874 39.013 1.00 12.27 238 GLU B O 1
ATOM 4431 N N . THR B 1 238 ? 3.634 30.234 37.474 1.00 11.45 239 THR B N 1
ATOM 4432 C CA . THR B 1 238 ? 2.343 30.243 38.146 1.00 10.85 239 THR B CA 1
ATOM 4433 C C . THR B 1 238 ? 1.724 28.842 38.195 1.00 10.66 239 THR B C 1
ATOM 4434 O O . THR B 1 238 ? 1.009 28.516 39.120 1.00 10.87 239 THR B O 1
ATOM 4438 N N . LEU B 1 239 ? 1.996 28.016 37.186 1.00 10.27 240 LEU B N 1
ATOM 4439 C CA . LEU B 1 239 ? 1.515 26.634 37.153 1.00 9.72 240 LEU B CA 1
ATOM 4440 C C . LEU B 1 239 ? 2.365 25.660 37.985 1.00 9.79 240 LEU B C 1
ATOM 4441 O O . LEU B 1 239 ? 2.101 24.472 37.975 1.00 9.73 240 LEU B O 1
ATOM 4446 N N . LEU B 1 240 ? 3.352 26.139 38.762 1.00 9.94 241 LEU B N 1
ATOM 4447 C CA . LEU B 1 240 ? 4.137 25.228 39.587 1.00 10.32 241 LEU B CA 1
ATOM 4448 C C . LEU B 1 240 ? 3.243 24.330 40.439 1.00 10.37 241 LEU B C 1
ATOM 4449 O O . LEU B 1 240 ? 3.421 23.126 40.490 1.00 10.36 241 LEU B O 1
ATOM 4454 N N . ASP B 1 241 ? 2.280 24.933 41.132 1.00 9.76 242 ASP B N 1
ATOM 4455 C CA . ASP B 1 241 ? 1.438 24.166 42.017 1.00 10.68 242 ASP B CA 1
ATOM 4456 C C . ASP B 1 241 ? 0.483 23.205 41.311 1.00 9.73 242 ASP B C 1
ATOM 4457 O O . ASP B 1 241 ? -0.034 22.304 41.931 1.00 10.86 242 ASP B O 1
ATOM 4462 N N . ASP B 1 242 ? 0.232 23.381 40.006 1.00 10.40 243 ASP B N 1
ATOM 4463 C CA . ASP B 1 242 ? -0.486 22.352 39.248 1.00 9.92 243 ASP B CA 1
ATOM 4464 C C . ASP B 1 242 ? 0.330 21.063 39.235 1.00 9.56 243 ASP B C 1
ATOM 4465 O O . ASP B 1 242 ? -0.212 19.970 39.413 1.00 10.50 243 ASP B O 1
ATOM 4470 N N . SER B 1 243 ? 1.636 21.181 39.002 1.00 9.75 244 SER B N 1
ATOM 4471 C CA . SER B 1 243 ? 2.526 20.023 39.025 1.00 9.69 244 SER B CA 1
ATOM 4472 C C . SER B 1 243 ? 2.683 19.427 40.415 1.00 9.78 244 SER B C 1
ATOM 4473 O O . SER B 1 243 ? 2.684 18.198 40.553 1.00 10.66 244 SER B O 1
ATOM 4476 N N . VAL B 1 244 ? 2.799 20.291 41.436 1.00 10.25 245 VAL B N 1
ATOM 4477 C CA . VAL B 1 244 ? 2.959 19.789 42.800 1.00 10.07 245 VAL B CA 1
ATOM 4478 C C . VAL B 1 244 ? 1.706 19.002 43.187 1.00 9.69 245 VAL B C 1
ATOM 4479 O O . VAL B 1 244 ? 1.786 17.898 43.740 1.00 10.66 245 VAL B O 1
ATOM 4483 N N . ARG B 1 245 ? 0.530 19.569 42.910 1.00 10.28 246 ARG B N 1
ATOM 4484 C CA . ARG B 1 245 ? -0.719 18.906 43.259 1.00 10.35 246 ARG B CA 1
ATOM 4485 C C . ARG B 1 245 ? -0.936 17.646 42.441 1.00 10.47 246 ARG B C 1
ATOM 4486 O O . ARG B 1 245 ? -1.438 16.642 42.951 1.00 11.18 246 ARG B O 1
ATOM 4494 N N . LEU B 1 246 ? -0.584 17.675 41.147 1.00 9.91 247 LEU B N 1
ATOM 4495 C CA . LEU B 1 246 ? -0.718 16.474 40.321 1.00 9.65 247 LEU B CA 1
ATOM 4496 C C . LEU B 1 246 ? 0.166 15.344 40.880 1.00 9.78 247 LEU B C 1
ATOM 4497 O O . LEU B 1 246 ? -0.273 14.191 40.970 1.00 10.75 247 LEU B O 1
ATOM 4502 N N . ALA B 1 247 ? 1.402 15.673 41.239 1.00 9.63 248 ALA B N 1
ATOM 4503 C CA . ALA B 1 247 ? 2.310 14.676 41.787 1.00 10.33 248 ALA B CA 1
ATOM 4504 C C . ALA B 1 247 ? 1.736 14.076 43.085 1.00 9.85 248 ALA B C 1
ATOM 4505 O O . ALA B 1 247 ? 1.785 12.869 43.292 1.00 11.24 248 ALA B O 1
ATOM 4507 N N . GLU B 1 248 ? 1.240 14.956 43.966 1.00 10.26 249 GLU B N 1
ATOM 4508 C CA . GLU B 1 248 ? 0.661 14.502 45.225 1.00 11.44 249 GLU B CA 1
ATOM 4509 C C . GLU B 1 248 ? -0.486 13.544 44.964 1.00 10.61 249 GLU B C 1
ATOM 4510 O O . GLU B 1 248 ? -0.580 12.463 45.568 1.00 11.50 249 GLU B O 1
ATOM 4516 N N A ARG B 1 249 ? -1.380 13.925 44.044 0.50 11.15 250 ARG B N 1
ATOM 4517 N N B ARG B 1 249 ? -1.403 13.935 44.070 0.50 11.09 250 ARG B N 1
ATOM 4518 C CA A ARG B 1 249 ? -2.584 13.142 43.804 0.50 11.89 250 ARG B CA 1
ATOM 4519 C CA B ARG B 1 249 ? -2.585 13.123 43.803 0.50 11.63 250 ARG B CA 1
ATOM 4520 C C A ARG B 1 249 ? -2.246 11.823 43.135 0.50 10.77 250 ARG B C 1
ATOM 4521 C C B ARG B 1 249 ? -2.218 11.798 43.168 0.50 10.54 250 ARG B C 1
ATOM 4522 O O A ARG B 1 249 ? -2.783 10.789 43.458 0.50 11.75 250 ARG B O 1
ATOM 4523 O O B ARG B 1 249 ? -2.726 10.738 43.535 0.50 11.09 250 ARG B O 1
ATOM 4538 N N . ALA B 1 250 ? -1.328 11.857 42.179 1.00 10.17 251 ALA B N 1
ATOM 4539 C CA . ALA B 1 250 ? -0.903 10.676 41.483 1.00 9.77 251 ALA B CA 1
ATOM 4540 C C . ALA B 1 250 ? -0.196 9.699 42.440 1.00 9.39 251 ALA B C 1
ATOM 4541 O O . ALA B 1 250 ? -0.467 8.509 42.452 1.00 9.76 251 ALA B O 1
ATOM 4543 N N . ARG B 1 251 ? 0.698 10.217 43.291 1.00 10.08 252 ARG B N 1
ATOM 4544 C CA . ARG B 1 251 ? 1.368 9.361 44.286 1.00 10.37 252 ARG B CA 1
ATOM 4545 C C . ARG B 1 251 ? 0.363 8.735 45.262 1.00 10.58 252 ARG B C 1
ATOM 4546 O O . ARG B 1 251 ? 0.481 7.573 45.602 1.00 10.51 252 ARG B O 1
ATOM 4554 N N . ALA B 1 252 ? -0.642 9.513 45.656 1.00 10.08 253 ALA B N 1
ATOM 4555 C CA . ALA B 1 252 ? -1.689 9.022 46.549 1.00 10.64 253 ALA B CA 1
ATOM 4556 C C . ALA B 1 252 ? -2.542 7.941 45.916 1.00 9.90 253 ALA B C 1
ATOM 4557 O O . ALA B 1 252 ? -3.201 7.193 46.588 1.00 10.52 253 ALA B O 1
ATOM 4559 N N . ALA B 1 253 ? -2.527 7.890 44.588 1.00 10.02 254 ALA B N 1
ATOM 4560 C CA . ALA B 1 253 ? -3.207 6.911 43.754 1.00 9.89 254 ALA B CA 1
ATOM 4561 C C . ALA B 1 253 ? -2.287 5.754 43.354 1.00 9.91 254 ALA B C 1
ATOM 4562 O O . ALA B 1 253 ? -2.690 4.941 42.543 1.00 10.69 254 ALA B O 1
ATOM 4564 N N . GLY B 1 254 ? -1.053 5.707 43.854 1.00 9.80 255 GLY B N 1
ATOM 4565 C CA . GLY B 1 254 ? -0.171 4.603 43.582 1.00 10.75 255 GLY B CA 1
ATOM 4566 C C . GLY B 1 254 ? 0.629 4.671 42.293 1.00 11.58 255 GLY B C 1
ATOM 4567 O O . GLY B 1 254 ? 1.168 3.658 41.854 1.00 15.12 255 GLY B O 1
ATOM 4568 N N A VAL B 1 255 ? 0.577 5.836 41.643 0.52 10.61 256 VAL B N 1
ATOM 4569 N N B VAL B 1 255 ? 0.759 5.879 41.716 0.48 11.49 256 VAL B N 1
ATOM 4570 C CA A VAL B 1 255 ? 1.286 6.048 40.398 0.52 10.83 256 VAL B CA 1
ATOM 4571 C CA B VAL B 1 255 ? 1.549 6.097 40.484 0.48 10.53 256 VAL B CA 1
ATOM 4572 C C A VAL B 1 255 ? 2.699 6.457 40.763 0.52 11.01 256 VAL B C 1
ATOM 4573 C C B VAL B 1 255 ? 3.005 6.435 40.767 0.48 10.25 256 VAL B C 1
ATOM 4574 O O A VAL B 1 255 ? 2.901 7.230 41.694 0.52 10.58 256 VAL B O 1
ATOM 4575 O O B VAL B 1 255 ? 3.283 7.229 41.678 0.48 12.27 256 VAL B O 1
ATOM 4582 N N A GLN B 1 256 ? 3.686 5.949 40.020 0.50 11.18 257 GLN B N 1
ATOM 4583 N N B GLN B 1 256 ? 3.927 5.868 39.976 0.50 10.41 257 GLN B N 1
ATOM 4584 C CA A GLN B 1 256 ? 5.072 6.323 40.202 0.50 10.55 257 GLN B CA 1
ATOM 4585 C CA B GLN B 1 256 ? 5.315 6.180 40.101 0.50 11.63 257 GLN B CA 1
ATOM 4586 C C A GLN B 1 256 ? 5.229 7.670 39.493 0.50 10.09 257 GLN B C 1
ATOM 4587 C C B GLN B 1 256 ? 5.617 7.511 39.418 0.50 11.05 257 GLN B C 1
ATOM 4588 O O A GLN B 1 256 ? 4.859 7.798 38.321 0.50 10.28 257 GLN B O 1
ATOM 4589 O O B GLN B 1 256 ? 5.678 7.613 38.210 0.50 12.44 257 GLN B O 1
ATOM 4600 N N A VAL B 1 257 ? 5.696 8.686 40.227 0.52 10.32 258 VAL B N 1
ATOM 4601 N N B VAL B 1 257 ? 5.833 8.562 40.207 0.48 10.21 258 VAL B N 1
ATOM 4602 C CA A VAL B 1 257 ? 5.950 10.009 39.699 0.52 9.74 258 VAL B CA 1
ATOM 4603 C CA B VAL B 1 257 ? 5.981 9.918 39.673 0.48 9.23 258 VAL B CA 1
ATOM 4604 C C A VAL B 1 257 ? 7.409 10.359 39.842 0.52 10.07 258 VAL B C 1
ATOM 4605 C C B VAL B 1 257 ? 7.368 10.493 39.887 0.48 9.58 258 VAL B C 1
ATOM 4606 O O A VAL B 1 257 ? 8.015 10.113 40.888 0.52 12.36 258 VAL B O 1
ATOM 4607 O O B VAL B 1 257 ? 7.880 10.546 41.026 0.48 9.47 258 VAL B O 1
ATOM 4614 N N . THR B 1 258 ? 7.971 10.968 38.800 1.00 9.59 259 THR B N 1
ATOM 4615 C CA . THR B 1 258 ? 9.228 11.667 38.855 1.00 9.95 259 THR B CA 1
ATOM 4616 C C . THR B 1 258 ? 8.883 13.145 38.618 1.00 10.19 259 THR B C 1
ATOM 4617 O O . THR B 1 258 ? 8.429 13.487 37.524 1.00 12.32 259 THR B O 1
ATOM 4621 N N . LEU B 1 259 ? 9.010 13.981 39.656 1.00 10.72 260 LEU B N 1
ATOM 4622 C CA . LEU B 1 259 ? 8.647 15.398 39.589 1.00 10.32 260 LEU B CA 1
ATOM 4623 C C . LEU B 1 259 ? 9.919 16.184 39.626 1.00 10.40 260 LEU B C 1
ATOM 4624 O O . LEU B 1 259 ? 10.691 16.116 40.582 1.00 11.74 260 LEU B O 1
ATOM 4629 N N . GLU B 1 260 ? 10.195 16.902 38.536 1.00 10.10 261 GLU B N 1
ATOM 4630 C CA . GLU B 1 260 ? 11.406 17.682 38.367 1.00 10.17 261 GLU B CA 1
ATOM 4631 C C . GLU B 1 260 ? 11.070 19.159 38.292 1.00 10.27 261 GLU B C 1
ATOM 4632 O O . GLU B 1 260 ? 10.706 19.666 37.225 1.00 11.08 261 GLU B O 1
ATOM 4638 N N . PRO B 1 261 ? 11.207 19.922 39.404 1.00 11.39 262 PRO B N 1
ATOM 4639 C CA . PRO B 1 261 ? 11.060 21.372 39.362 1.00 11.41 262 PRO B CA 1
ATOM 4640 C C . PRO B 1 261 ? 12.408 21.976 39.034 1.00 12.48 262 PRO B C 1
ATOM 4641 O O . PRO B 1 261 ? 13.295 21.975 39.881 1.00 15.64 262 PRO B O 1
ATOM 4645 N N . TRP B 1 262 ? 12.594 22.419 37.784 1.00 11.60 263 TRP B N 1
ATOM 4646 C CA . TRP B 1 262 ? 13.857 22.947 37.336 1.00 11.50 263 TRP B CA 1
ATOM 4647 C C . TRP B 1 262 ? 13.979 24.414 37.775 1.00 12.92 263 TRP B C 1
ATOM 4648 O O . TRP B 1 262 ? 13.161 25.272 37.444 1.00 12.25 263 TRP B O 1
ATOM 4659 N N A GLU B 1 263 ? 15.028 24.686 38.552 0.48 13.75 264 GLU B N 1
ATOM 4660 N N B GLU B 1 263 ? 15.060 24.690 38.504 0.52 13.74 264 GLU B N 1
ATOM 4661 C CA A GLU B 1 263 ? 15.207 25.972 39.199 0.48 14.90 264 GLU B CA 1
ATOM 4662 C CA B GLU B 1 263 ? 15.289 25.978 39.140 0.52 14.92 264 GLU B CA 1
ATOM 4663 C C A GLU B 1 263 ? 15.284 27.091 38.166 0.48 15.02 264 GLU B C 1
ATOM 4664 C C B GLU B 1 263 ? 15.270 27.090 38.104 0.52 14.81 264 GLU B C 1
ATOM 4665 O O A GLU B 1 263 ? 16.060 27.019 37.221 0.48 16.61 264 GLU B O 1
ATOM 4666 O O B GLU B 1 263 ? 15.981 27.013 37.081 0.52 16.86 264 GLU B O 1
ATOM 4677 N N . ASP B 1 264 ? 14.453 28.121 38.375 1.00 14.09 265 ASP B N 1
ATOM 4678 C CA . ASP B 1 264 ? 14.375 29.331 37.589 1.00 14.23 265 ASP B CA 1
ATOM 4679 C C . ASP B 1 264 ? 13.742 29.156 36.221 1.00 13.55 265 ASP B C 1
ATOM 4680 O O . ASP B 1 264 ? 13.572 30.141 35.511 1.00 14.35 265 ASP B O 1
ATOM 4685 N N . MET B 1 265 ? 13.341 27.939 35.854 1.00 13.16 266 MET B N 1
ATOM 4686 C CA . MET B 1 265 ? 12.763 27.748 34.545 1.00 11.94 266 MET B CA 1
ATOM 4687 C C . MET B 1 265 ? 11.362 28.286 34.458 1.00 12.14 266 MET B C 1
ATOM 4688 O O . MET B 1 265 ? 10.635 28.415 35.441 1.00 12.69 266 MET B O 1
ATOM 4693 N N A ILE B 1 266 ? 10.981 28.571 33.218 0.60 12.51 267 ILE B N 1
ATOM 4694 N N B ILE B 1 266 ? 10.971 28.602 33.223 0.40 12.75 267 ILE B N 1
ATOM 4695 C CA A ILE B 1 266 ? 9.717 29.163 32.830 0.60 12.49 267 ILE B CA 1
ATOM 4696 C CA B ILE B 1 266 ? 9.673 29.160 32.905 0.40 12.27 267 ILE B CA 1
ATOM 4697 C C A ILE B 1 266 ? 8.839 28.151 32.114 0.60 10.90 267 ILE B C 1
ATOM 4698 C C B ILE B 1 266 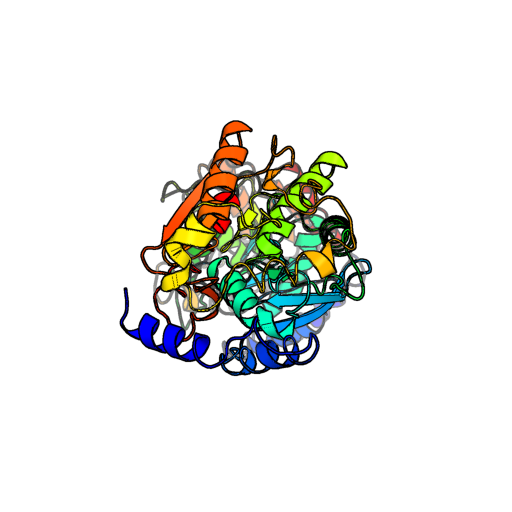? 8.844 28.177 32.083 0.40 10.69 267 ILE B C 1
ATOM 4699 O O A ILE B 1 266 ? 9.271 27.019 31.817 0.60 11.37 267 ILE B O 1
ATOM 4700 O O B ILE B 1 266 ? 9.310 27.101 31.700 0.40 11.13 267 ILE B O 1
ATOM 4709 N N . HIS B 1 267 ? 7.580 28.539 31.873 1.00 11.25 268 HIS B N 1
ATOM 4710 C CA . HIS B 1 267 ? 6.593 27.670 31.276 1.00 10.81 268 HIS B CA 1
ATOM 4711 C C . HIS B 1 267 ? 7.067 27.052 29.972 1.00 11.06 268 HIS B C 1
ATOM 4712 O O . HIS B 1 267 ? 7.413 27.752 29.018 1.00 11.90 268 HIS B O 1
ATOM 4719 N N . VAL B 1 268 ? 7.033 25.714 29.921 1.00 10.70 269 VAL B N 1
ATOM 4720 C CA . VAL B 1 268 ? 7.408 24.950 28.730 1.00 10.77 269 VAL B CA 1
ATOM 4721 C C . VAL B 1 268 ? 8.729 25.463 28.169 1.00 11.41 269 VAL B C 1
ATOM 4722 O O . VAL B 1 268 ? 8.910 25.658 26.979 1.00 11.58 269 VAL B O 1
ATOM 4726 N N . TRP B 1 269 ? 9.714 25.630 29.060 1.00 10.70 270 TRP B N 1
ATOM 4727 C CA . TRP B 1 269 ? 11.032 26.126 28.675 1.00 11.20 270 TRP B CA 1
ATOM 4728 C C . TRP B 1 269 ? 11.690 25.215 27.623 1.00 10.90 270 TRP B C 1
ATOM 4729 O O . TRP B 1 269 ? 12.548 25.659 26.860 1.00 12.23 270 TRP B O 1
ATOM 4740 N N . GLN B 1 270 ? 11.271 23.948 27.577 1.00 11.24 271 GLN B N 1
ATOM 4741 C CA . GLN B 1 270 ? 11.777 22.984 26.607 1.00 11.83 271 GLN B CA 1
ATOM 4742 C C . GLN B 1 270 ? 11.551 23.467 25.175 1.00 11.75 271 GLN B C 1
ATOM 4743 O O . GLN B 1 270 ? 12.319 23.138 24.266 1.00 12.60 271 GLN B O 1
ATOM 4749 N N . ALA B 1 271 ? 10.455 24.208 24.957 1.00 12.09 272 ALA B N 1
ATOM 4750 C CA . ALA B 1 271 ? 10.153 24.724 23.624 1.00 13.23 272 ALA B CA 1
ATOM 4751 C C . ALA B 1 271 ? 11.194 25.699 23.105 1.00 13.39 272 ALA B C 1
ATOM 4752 O O . ALA B 1 271 ? 11.276 25.950 21.917 1.00 15.25 272 ALA B O 1
ATOM 4754 N N . PHE B 1 272 ? 11.982 26.278 24.014 1.00 13.06 273 PHE B N 1
ATOM 4755 C CA . PHE B 1 272 ? 12.998 27.264 23.690 1.00 13.36 273 PHE B CA 1
ATOM 4756 C C . PHE B 1 272 ? 14.384 26.650 23.577 1.00 14.01 273 PHE B C 1
ATOM 4757 O O . PHE B 1 272 ? 15.363 27.386 23.557 1.00 17.26 273 PHE B O 1
ATOM 4765 N N . ALA B 1 273 ? 14.462 25.315 23.465 1.00 13.94 274 ALA B N 1
ATOM 4766 C CA . ALA B 1 273 ? 15.714 24.603 23.422 1.00 15.32 274 ALA B CA 1
ATOM 4767 C C . ALA B 1 273 ? 16.720 25.070 22.379 1.00 17.14 274 ALA B C 1
ATOM 4768 O O . ALA B 1 273 ? 17.912 24.867 22.587 1.00 20.38 274 ALA B O 1
ATOM 4770 N N . ALA B 1 274 ? 16.261 25.638 21.256 1.00 17.91 275 ALA B N 1
ATOM 4771 C CA . ALA B 1 274 ? 17.205 26.137 20.267 1.00 21.97 275 ALA B CA 1
ATOM 4772 C C . ALA B 1 274 ? 18.136 27.190 20.836 1.00 24.34 275 ALA B C 1
ATOM 4773 O O . ALA B 1 274 ? 19.313 27.262 20.442 1.00 28.25 275 ALA B O 1
ATOM 4775 N N A MET B 1 275 ? 17.619 27.999 21.768 0.54 22.92 276 MET B N 1
ATOM 4776 N N B MET B 1 275 ? 17.598 28.049 21.718 0.46 22.71 276 MET B N 1
ATOM 4777 C CA A MET B 1 275 ? 18.361 29.122 22.317 0.54 24.06 276 MET B CA 1
ATOM 4778 C CA B MET B 1 275 ? 18.350 29.155 22.300 0.46 24.97 276 MET B CA 1
ATOM 4779 C C A MET B 1 275 ? 18.663 28.992 23.803 0.54 21.37 276 MET B C 1
ATOM 4780 C C B MET B 1 275 ? 18.471 29.134 23.822 0.46 21.51 276 MET B C 1
ATOM 4781 O O A MET B 1 275 ? 19.567 29.639 24.305 0.54 23.16 276 MET B O 1
ATOM 4782 O O B MET B 1 275 ? 19.018 30.076 24.382 0.46 21.73 276 MET B O 1
ATOM 4791 N N . LEU B 1 276 ? 17.946 28.096 24.484 1.00 19.31 277 LEU B N 1
ATOM 4792 C CA . LEU B 1 276 ? 18.013 27.969 25.934 1.00 19.20 277 LEU B CA 1
ATOM 4793 C C . LEU B 1 276 ? 18.608 26.608 26.273 1.00 18.88 277 LEU B C 1
ATOM 4794 O O . LEU B 1 276 ? 17.951 25.575 26.148 1.00 17.72 277 LEU B O 1
ATOM 4799 N N . PRO B 1 277 ? 19.872 26.551 26.723 1.00 19.66 278 PRO B N 1
ATOM 4800 C CA . PRO B 1 277 ? 20.503 25.270 27.027 1.00 20.53 278 PRO B CA 1
ATOM 4801 C C . PRO B 1 277 ? 19.721 24.353 27.968 1.00 18.79 278 PRO B C 1
ATOM 4802 O O . PRO B 1 277 ? 19.650 23.139 27.717 1.00 19.22 278 PRO B O 1
ATOM 4806 N N . GLU B 1 278 ? 19.086 24.929 28.995 1.00 16.91 279 GLU B N 1
ATOM 4807 C CA . GLU B 1 278 ? 18.318 24.154 29.939 1.00 16.48 279 GLU B CA 1
ATOM 4808 C C . GLU B 1 278 ? 17.115 23.476 29.261 1.00 14.26 279 GLU B C 1
ATOM 4809 O O . GLU B 1 278 ? 16.625 22.449 29.730 1.00 15.15 279 GLU B O 1
ATOM 4815 N N . GLY B 1 279 ? 16.602 24.077 28.181 1.00 14.58 280 GLY B N 1
ATOM 4816 C CA . GLY B 1 279 ? 15.530 23.457 27.438 1.00 14.30 280 GLY B CA 1
ATOM 4817 C C . GLY B 1 279 ? 15.990 22.167 26.780 1.00 13.85 280 GLY B C 1
ATOM 4818 O O . GLY B 1 279 ? 15.299 21.151 26.862 1.00 14.28 280 GLY B O 1
ATOM 4819 N N . GLN B 1 280 ? 17.163 22.201 26.143 1.00 14.72 281 GLN B N 1
ATOM 4820 C CA . GLN B 1 280 ? 17.707 21.004 25.536 1.00 14.84 281 GLN B CA 1
ATOM 4821 C C . GLN B 1 280 ? 18.089 19.959 26.598 1.00 15.96 281 GLN B C 1
ATOM 4822 O O . GLN B 1 280 ? 17.822 18.765 26.427 1.00 16.17 281 GLN B O 1
ATOM 4828 N N . GLN B 1 281 ? 18.646 20.411 27.727 1.00 15.60 282 GLN B N 1
ATOM 4829 C CA . GLN B 1 281 ? 18.983 19.493 28.801 1.00 15.25 282 GLN B CA 1
ATOM 4830 C C . GLN B 1 281 ? 17.716 18.755 29.279 1.00 14.88 282 GLN B C 1
ATOM 4831 O O . GLN B 1 281 ? 17.734 17.550 29.556 1.00 14.96 282 GLN B O 1
ATOM 4837 N N . ALA B 1 282 ? 16.617 19.486 29.428 1.00 13.88 283 ALA B N 1
ATOM 4838 C CA . ALA B 1 282 ? 15.382 18.882 29.907 1.00 12.24 283 ALA B CA 1
ATOM 4839 C C . ALA B 1 282 ? 14.838 17.867 28.906 1.00 12.78 283 ALA B C 1
ATOM 4840 O O . ALA B 1 282 ? 14.333 16.827 29.289 1.00 12.85 283 ALA B O 1
ATOM 4842 N N . ILE B 1 283 ? 14.963 18.178 27.611 1.00 12.29 284 ILE B N 1
ATOM 4843 C CA . ILE B 1 283 ? 14.539 17.248 26.581 1.00 12.54 284 ILE B CA 1
ATOM 4844 C C . ILE B 1 283 ? 15.397 15.968 26.603 1.00 12.67 284 ILE B C 1
ATOM 4845 O O . ILE B 1 283 ? 14.878 1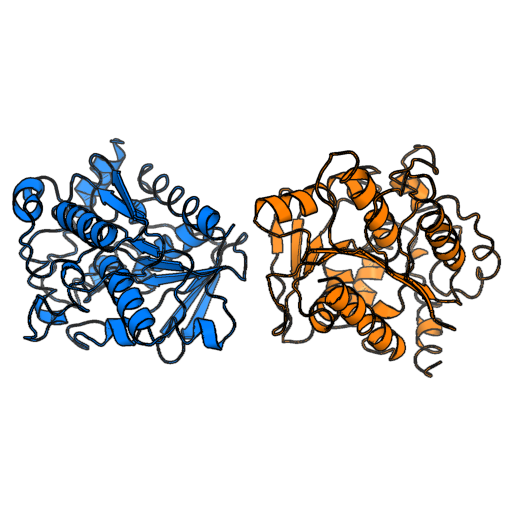4.874 26.427 1.00 13.31 284 ILE B O 1
ATOM 4850 N N . GLU B 1 284 ? 16.703 16.110 26.820 1.00 14.01 285 GLU B N 1
ATOM 4851 C CA . GLU B 1 284 ? 17.534 14.930 26.956 1.00 15.56 285 GLU B CA 1
ATOM 4852 C C . GLU B 1 284 ? 17.046 14.041 28.112 1.00 14.81 285 GLU B C 1
ATOM 4853 O O . GLU B 1 284 ? 17.031 12.816 27.997 1.00 16.61 285 GLU B O 1
ATOM 4859 N N A ARG B 1 285 ? 16.626 14.674 29.203 0.46 14.15 286 ARG B N 1
ATOM 4860 N N B ARG B 1 285 ? 16.626 14.669 29.229 0.54 14.80 286 ARG B N 1
ATOM 4861 C CA A ARG B 1 285 ? 16.083 13.944 30.316 0.46 14.34 286 ARG B CA 1
ATOM 4862 C CA B ARG B 1 285 ? 16.031 13.940 30.370 0.54 16.49 286 ARG B CA 1
ATOM 4863 C C A ARG B 1 285 ? 14.748 13.238 29.979 0.46 13.10 286 ARG B C 1
ATOM 4864 C C B ARG B 1 285 ? 14.737 13.217 29.977 0.54 13.45 286 ARG B C 1
ATOM 4865 O O A ARG B 1 285 ? 14.521 12.108 30.393 0.46 14.84 286 ARG B O 1
ATOM 4866 O O B ARG B 1 285 ? 14.526 12.057 30.351 0.54 14.55 286 ARG B O 1
ATOM 4881 N N . ILE B 1 286 ? 13.887 13.891 29.200 1.00 13.58 287 ILE B N 1
ATOM 4882 C CA . ILE B 1 286 ? 12.685 13.248 28.724 1.00 12.92 287 ILE B CA 1
ATOM 4883 C C . ILE B 1 286 ? 13.065 11.983 27.951 1.00 13.49 287 ILE B C 1
ATOM 4884 O O . ILE B 1 286 ? 12.479 10.929 28.118 1.00 13.22 287 ILE B O 1
ATOM 4889 N N . GLY B 1 287 ? 14.032 12.098 27.039 1.00 12.90 288 GLY B N 1
ATOM 4890 C CA . GLY B 1 287 ? 14.450 10.953 26.249 1.00 14.72 288 GLY B CA 1
ATOM 4891 C C . GLY B 1 287 ? 14.990 9.812 27.116 1.00 15.14 288 GLY B C 1
ATOM 4892 O O . GLY B 1 287 ? 14.707 8.650 26.868 1.00 15.91 288 GLY B O 1
ATOM 4893 N N . GLU B 1 288 ? 15.791 10.149 28.131 1.00 15.69 289 GLU B N 1
ATOM 4894 C CA . GLU B 1 288 ? 16.337 9.156 29.056 1.00 16.87 289 GLU B CA 1
ATOM 4895 C C . GLU B 1 288 ? 15.214 8.451 29.795 1.00 16.04 289 GLU B C 1
ATOM 4896 O O . GLU B 1 288 ? 15.222 7.230 29.919 1.00 17.41 289 GLU B O 1
ATOM 4902 N N . PHE B 1 289 ? 14.246 9.214 30.305 1.00 15.30 290 PHE B N 1
ATOM 4903 C CA . PHE B 1 289 ? 13.101 8.669 31.011 1.00 13.41 290 PHE B CA 1
ATOM 4904 C C . PHE B 1 289 ? 12.324 7.684 30.137 1.00 13.82 290 PHE B C 1
ATOM 4905 O O . PHE B 1 289 ? 11.990 6.578 30.551 1.00 14.71 290 PHE B O 1
ATOM 4913 N N . LEU B 1 290 ? 12.009 8.102 28.902 1.00 13.80 291 LEU B N 1
ATOM 4914 C CA . LEU B 1 290 ? 11.269 7.232 27.998 1.00 14.28 291 LEU B CA 1
ATOM 4915 C C . LEU B 1 290 ? 12.064 5.968 27.671 1.00 14.91 291 LEU B C 1
ATOM 4916 O O . LEU B 1 290 ? 11.520 4.872 27.739 1.00 16.57 291 LEU B O 1
ATOM 4921 N N . ARG B 1 291 ? 13.343 6.124 27.310 1.00 15.94 292 ARG B N 1
ATOM 4922 C CA . ARG B 1 291 ? 14.141 4.973 26.946 1.00 17.86 292 ARG B CA 1
ATOM 4923 C C . ARG B 1 291 ? 14.237 3.982 28.082 1.00 19.52 292 ARG B C 1
ATOM 4924 O O . ARG B 1 291 ? 14.220 2.761 27.857 1.00 21.92 292 ARG B O 1
ATOM 4932 N N . GLN B 1 292 ? 14.338 4.499 29.316 1.00 17.85 293 GLN B N 1
ATOM 4933 C CA . GLN B 1 292 ? 14.396 3.646 30.487 1.00 20.95 293 GLN B CA 1
ATOM 4934 C C . GLN B 1 292 ? 13.125 2.804 30.636 1.00 20.47 293 GLN B C 1
ATOM 4935 O O . GLN B 1 292 ? 13.198 1.640 30.993 1.00 25.68 293 GLN B O 1
ATOM 4941 N N . HIS B 1 293 ? 11.956 3.409 30.400 1.00 18.57 294 HIS B N 1
ATOM 4942 C CA . HIS B 1 293 ? 10.682 2.707 30.534 1.00 18.10 294 HIS B CA 1
ATOM 4943 C C . HIS B 1 293 ? 10.305 1.806 29.349 1.00 18.78 294 HIS B C 1
ATOM 4944 O O . HIS B 1 293 ? 9.404 0.994 29.483 1.00 23.19 294 HIS B O 1
ATOM 4951 N N . TRP B 1 294 ? 11.033 1.916 28.228 1.00 19.51 295 TRP B N 1
ATOM 4952 C CA . TRP B 1 294 ? 10.840 1.052 27.046 1.00 20.68 295 TRP B CA 1
ATOM 4953 C C . TRP B 1 294 ? 11.758 -0.194 27.025 1.00 31.09 295 TRP B C 1
ATOM 4954 O O . TRP B 1 294 ? 12.722 -0.210 27.771 1.00 34.74 295 TRP B O 1
#

B-factor: mean 17.34, std 9.58, range [7.09, 87.08]

Foldseek 3Di:
DDPLLVVVLVVLLVLQLLPDPDLVSSQVSLLVVQVVFDADPQWDWAWDCLQPWTKIKIAGPQAPAQAEEEEFEDDLLRHDDCSNCVRVQNLLCVLQSHIYIYTGFDGWLVDAPPRRLVNSLSSVVSCVVVPHDQLRYEYEYFACSLLSRQLNQLVCVVVVHDHHLEYEYALYDQQLQLPFPLLPVLQVQASHDHRVSSNVSLCRRQVPPDSPPCSNRVLNPQQAPHHEYEYEYEPSESSPVVLVSVQVRNVVNVYNYDYHYHYSDYGQNLSVVSRDVVNSVVSSVSSVVSNVSSD/DPPLLVVVLVVLLVLQLLPPDDLVSSQVSLLVVLVVPDDDPQWDWDWDCLQPFIWIKTAGPLADALAEEEEFEDDLLRHDACSSCSRLQNLLCVLQSHIYIYTGFDGWPVDAPPRRLVRSLSNVVSCVVVPHDLLRYEYEYFAQSLLLRQLNQLVCVVVPHDHHLEYEYALYDQQLQLPFCLLPVLVVQASHDHRPSSNVSLCRRQVPPDRPPCSNRVLNPQLAPHHEYEYEEEPNESSPRVLVSVQVRNVVNVYRYHYHHHYSDYGQNLSVVVRDVVNSVVSSVSSVVSNVSD

Nearest PDB structures (foldseek):
  7at3-assembly2_B  TM=1.001E+00  e=2.036E-59  uncultured bacterium
  7atd-assembly2_B  TM=1.001E+00  e=1.653E-58  uncultured bacterium
  7av5-assembly1_AAA  TM=9.986E-01  e=1.780E-57  uncultured bacterium
  4xvc-assembly4_D  TM=9.835E-01  e=1.849E-42  environmental samples
  5gms-assembly2_B  TM=9.815E-01  e=4.840E-42  uncultured bacterium

Solvent-accessible surface area: 21546 Å² total; per-residue (Å²): 82,34,164,20,22,82,98,0,30,86,58,1,116,88,90,127,6,17,66,42,99,65,24,110,88,1,40,63,19,34,54,57,24,27,150,145,26,99,74,44,111,60,15,112,70,80,122,39,98,0,34,57,1,75,3,2,34,0,66,5,63,67,0,19,0,20,22,1,0,1,0,0,0,1,11,4,1,0,0,5,10,30,121,16,15,81,14,5,0,2,32,0,0,87,4,0,100,0,36,0,0,0,0,52,2,83,26,0,57,98,83,47,12,59,6,0,6,72,4,0,11,75,0,0,102,36,1,43,146,81,54,18,43,30,116,18,0,1,0,0,0,5,12,0,0,0,0,0,0,0,0,0,0,6,20,2,54,101,75,68,21,76,37,5,21,0,0,0,0,0,0,0,2,0,1,2,43,5,90,8,128,2,12,111,83,58,35,86,75,2,12,31,1,54,108,128,3,4,66,68,3,3,74,42,2,11,66,82,67,88,44,104,31,64,54,0,0,0,19,60,1,90,2,144,50,11,14,29,1,0,0,0,0,0,32,12,0,1,0,26,28,1,0,62,47,0,9,126,92,0,132,81,15,52,2,114,25,49,58,30,77,52,135,61,1,2,7,11,0,0,40,23,9,46,90,0,64,23,0,50,96,0,0,87,59,0,0,92,6,0,53,112,41,13,128,96,32,125,21,16,86,106,7,34,96,120,6,141,75,91,117,3,19,92,51,104,59,19,109,88,9,54,60,15,32,56,61,39,17,117,139,19,99,47,52,113,56,18,84,60,14,90,11,70,0,32,48,2,78,2,0,4,0,22,7,98,77,19,52,19,37,38,2,0,0,0,0,0,1,11,3,1,0,0,8,20,26,58,18,17,56,12,4,0,3,37,0,0,68,9,0,114,0,19,0,0,0,0,50,5,82,31,0,58,95,79,45,11,61,6,2,5,82,2,0,12,70,0,0,108,37,1,41,118,35,29,26,39,31,132,88,2,1,0,0,0,5,12,0,0,0,0,0,0,0,0,0,0,7,22,2,58,108,71,64,24,80,34,6,21,0,0,0,0,0,0,0,1,0,1,2,46,6,90,8,138,6,6,114,89,50,50,88,83,5,6,22,1,35,96,104,7,4,50,116,3,4,75,49,2,11,64,83,68,90,47,104,31,65,54,0,0,0,2,52,16,63,4,154,61,11,14,35,1,0,0,0,0,0,28,25,0,1,1,34,28,2,0,64,49,0,2,102,94,0,125,83,20,61,4,129,19,48,43,29,61,54,133,75,1,3,8,12,0,0,40,32,8,61,95,0,67,21,0,51,94,0,0,85,53,0,0,78,5,0,68,121,69,52

Sequence (589 aa):
ASEALTMIVNLLRSSQRPLQEPTVEQMMRAGLEAMMAQMSPLPADVELTTVDAGGVVPGAWVRVPESDPDRVVLYLHGGGYVIGSIRTHRDLAQRIARAARCRVLLLIDYRLAPEHPHPAAVEDSSTRAYRRWLLETGSDDPKRRMMAIAGDSAGGGLTVATLVALRDAGVPLPAAAVCLLSPWVDLLEGIGESMTTKAAVDPMVQREPLLLRMMASMYLAGQDPRTPLAAPLYADLRGLPPLLLIQVGTAETLLDDSVRLAERARAAGVQQVTLEPWEEDMIHVWQAFAAMLPEGQQQAIEERIGEEFLRQHWQASEALTTMIVNLLRRSQQRPLQEPTVVEQMMRAGLEAMAQMSPLPADVEELTTTVDAGGGVVPGAWVRVPESDPDRVVVLYLHGGGYVVIGSIRTHRDLAQRIARAARCCCRVLLIDDYRLAPEHPHPAAVEDSSTRAYRWLLETGSDPKKRMAIAGDSAGGGLTVATLVALRRDDAAGGVVPLPAAAVCLSPWVDLLEGIGESMTTTTKKAAAAVVDPMVQQREPLLLRRMASMYLAGQDPRTPLAAPLYADLRGLPPLLLIQVGTAAETLLDDSVRLAERRARAAGVVQQVVTLEPWEEDMIIHVWQAFAAMMLPEGQQAIERRIGEFLRQHW

Radius of gyration: 28.75 Å; Cα contacts (8 Å, |Δi|>4): 1524; chains: 2; bounding box: 44×70×80 Å

=== Feature glossary ===
Reading guide. The protein is described through the following features:

Foldseek 3Di. A 3Di character summarizes, for each residue, the relative orientation of the Cα frame of its nearest spatial neighbor. Because it encodes fold topology rather than chemistry, 3Di alignments detect remote structural similarity that sequence alignment misses.

Contact-map, Ramachandran, and PAE plots. Plot images: a contact map (which residues are close in 3D, as an N×N binary image), a Ramachandran scatter (backbone torsion angles, revealing secondary-structure composition at a glance), and — for AlphaFold structures — a PAE heatmap (pairwise prediction confidence).

Radius of gyration, Cα contacts, bounding box. Radius of gyration (Rg) is the root-mean-square distance of Cα atoms from their centroid — a single number for overall size and compactness. A globular domain of N residues has Rg ≈ 2.2·N^0.38 Å; an extended or disordered chain has a much larger Rg. The Cα contact count is the number of residue pairs whose Cα atoms are within 8 Å and are more than four positions apart in sequence — a standard proxy for tertiary packing density. The bounding box is the smallest axis-aligned box enclosing all Cα atoms.

Secondary structure (8-state, DSSP). Eight-state secondary structure (DSSP): H is the canonical α-helix, G the tighter 3₁₀-helix, I the wider π-helix; E/B are β-structure, T and S are turns and bends, and '-' is everything else. DSSP derives these from the pattern of main-chain N–H···O=C hydrogen bonds, not from the sequence.

B-factor. B-factor (Debye–Waller factor) reflects atomic displacement in the crystal lattice. It is an experimental observable (units Å²), not a prediction; low values mean the atom is pinned down, high values mean it moves or is heterogeneous across the crystal.

pLDDT. pLDDT is the predicted lDDT-Cα score: AlphaFold's confidence that the local environment of each residue (all inter-atomic distances within 15 Å) is correctly placed. It is a per-residue number between 0 and 100, with higher meaning more reliable.

Nearest PDB structures. Nearest PDB neighbors are the top structural matches found by Foldseek when searching this structure against the entire Protein Data Bank. Each hit reports a TM-score (0 to 1; >0.5 almost always implies the same fold) and an E-value. These are *structural* homologs — they may share no detectable sequence similarity.

Solvent-accessible surface area. Accessible surface area quantifies burial. A residue with SASA near zero is packed into the hydrophobic core; one with SASA >100 Å² sits on the surface. Computed here via the Shrake–Rupley numerical algorithm with a 1.4 Å probe.

Rendered structure images. Structure images are PyMOL renders from six orthogonal camera directions. Cartoon representation draws helices as coils and strands as arrows; sticks shows the backbone as bonds; surface shows the solvent-excluded envelope. Rainbow coloring maps sequence position to hue (blue→red, N→C); chain coloring assigns a distinct color per polypeptide.

Backbone torsions (φ/ψ). φ (phi) and ψ (psi) are the two rotatable backbone dihedrals per residue: φ is the C(i-1)–N–Cα–C torsion, ψ is the N–Cα–C–N(i+1) torsion, both in degrees on (−180°, 180°]. α-helical residues cluster near (−60°, −45°); β-strand residues near (−120°, +130°). A Ramachandran plot is simply a scatter of (φ, ψ) for every residue.

Predicted aligned error. Predicted Aligned Error (PAE) is an AlphaFold confidence matrix: entry (i, j) is the expected error in the position of residue j, in ångströms, when the prediction is superimposed on the true structure at residue i. Low PAE within a block of residues means that block is internally rigid and well-predicted; high PAE between two blocks means their relative placement is uncertain even if each block individually is confident.

mmCIF coordinates. Structure coordinates are given as an mmCIF _atom_site loop: one row per atom with element, residue name, chain id, sequence number, and x/y/z position in Å. Only the four main-chain atoms per residue are included here; side chains are omitted to keep the record compact.

InterPro / GO / CATH / organism. Database cross-references. InterPro integrates a dozen domain/family signature databases into unified entries with residue-range hits. GO terms attach function/process/location labels with evidence codes. CATH codes position the fold in a four-level structural taxonomy. Organism is the NCBI-taxonomy species name.

Secondary structure (3-state, P-SEA). SS3 is a coarse helix/strand/coil call (letters a/b/c) made by the P-SEA algorithm from inter-Cα distances and dihedrals. It is less detailed than DSSP but needs only Cα positions.

Sequence. Sequence gives the chain of amino acids in standard one-letter code (A=alanine, C=cysteine, …, Y=tyrosine), read N→C. It is the only feature that is directly encoded by the gene; all structural features are derived from the folded form of this sequence.